Protein AF-0000000087343203 (afdb_homodimer)

Solvent-accessible surface area (backbone atoms only — not comparable to full-atom values): 24530 Å² total; per-residue (Å²): 129,91,78,59,60,33,73,73,35,64,49,81,47,74,46,76,43,72,59,51,68,38,87,37,69,46,52,27,38,35,41,34,30,18,38,18,68,59,52,38,52,52,49,52,52,46,50,59,56,38,69,77,37,95,67,33,60,33,4,31,42,72,42,43,33,68,87,44,83,76,56,34,45,9,32,46,22,34,14,47,85,49,43,25,40,38,37,31,51,48,20,32,85,51,73,41,84,47,52,60,60,59,40,50,37,84,76,42,36,37,26,25,65,66,36,72,66,45,52,54,22,28,44,74,61,75,37,64,65,40,70,91,38,50,44,39,45,55,65,56,40,30,69,68,86,57,87,64,95,68,69,50,70,41,58,52,22,23,65,52,74,35,63,53,42,49,56,59,67,61,70,51,53,69,83,61,53,48,59,43,49,35,25,29,64,67,55,67,70,56,53,52,50,45,43,48,51,3,32,40,34,29,53,34,47,51,44,48,49,50,43,54,44,6,36,53,45,23,51,50,54,52,51,51,53,52,54,50,54,50,51,48,49,57,64,71,93,129,91,77,59,59,34,74,72,35,65,50,81,47,76,48,75,44,72,60,50,70,40,88,39,68,46,52,29,38,34,42,34,30,18,39,18,68,59,50,39,53,50,50,52,52,46,50,59,56,38,70,76,37,95,66,31,61,33,6,32,42,72,43,43,33,65,87,44,85,77,56,34,45,9,31,45,21,35,13,45,86,49,42,25,41,36,38,30,51,48,19,33,85,51,74,41,83,48,52,60,60,61,38,50,38,83,77,40,36,38,26,24,66,68,37,72,64,44,53,54,23,30,43,76,61,76,37,64,65,41,71,90,37,50,45,41,45,54,67,57,40,29,69,70,87,57,86,65,94,67,70,51,71,41,57,53,24,22,64,53,74,37,64,54,42,49,55,59,64,62,71,52,52,68,84,60,52,48,59,44,48,34,23,28,61,67,55,68,68,57,51,52,52,46,42,48,51,3,32,40,32,30,53,33,46,51,43,46,49,49,44,54,46,6,37,52,44,20,51,51,54,54,52,53,52,52,53,52,53,48,53,50,48,58,64,72,92

Nearest PDB structures (foldseek):
  2hbm-assembly1_A  TM=7.485E-01  e=3.757E-06  Saccharomyces cerevisiae
  5c0y-assembly1_A  TM=7.307E-01  e=9.985E-06  Saccharomyces cerevisiae S288C
  5c0y-assembly2_B  TM=6.619E-01  e=1.061E-05  Saccharomyces cerevisiae S288C
  5c0x-assembly1_K  TM=6.857E-01  e=1.628E-05  Saccharomyces cerevisiae S288C
  7zx0-assembly5_EEE  TM=6.640E-01  e=1.955E-05  Homo sapiens

Organism: Triticum turgidum subsp. durum (NCBI:txid4567)

pLDDT: mean 88.25, std 10.88, range [34.12, 98.75]

Sequence (474 aa):
MADAPLYKQRRKYTRELHDVHLHGNHKLHVLCTSKGKDVDKMLSTFRRKLGGMPVKLVGVDVEYTHYEKPQRAAVLQQCVEKECLVYHISAAKDRPMELDKFLMNVEYTFVGFAIEGDKSKLKVSGLEINSNNYIDIQMEWRDPYNKKKFDSLADVAGRMIDIHYHDMKKKINRKEDHTLWGFCPLPKKLIKYAATDAFATYESWRIIYDVIMGLDRAKRDKEEKKKKNKVVIQYSNMADAPLYKQRRKYTRELHDVHLHGNHKLHVLCTSKGKDVDKMLSTFRRKLGGMPVKLVGVDVEYTHYEKPQRAAVLQQCVEKECLVYHISAAKDRPMELDKFLMNVEYTFVGFAIEGDKSKLKVSGLEINSNNYIDIQMEWRDPYNKKKFDSLADVAGRMIDIHYHDMKKKINRKEDHTLWGFCPLPKKLIKYAATDAFATYESWRIIYDVIMGLDRAKRDKEEKKKKNKVVIQYSN

Radius of gyration: 26.11 Å; Cα contacts (8 Å, |Δi|>4): 893; chains: 2; bounding box: 46×82×77 Å

InterPro domains:
  IPR002562 3'-5' exonuclease domain [PF01612] (46-203)
  IPR002562 3'-5' exonuclease domain [SM00474] (31-213)
  IPR012337 Ribonuclease H-like superfamily [SSF53098] (54-206)
  IPR036397 Ribonuclease H superfamily [G3DSA:3.30.420.10] (15-210)
  IPR051132 3'-5' Exonuclease domain-containing protein [PTHR13620] (7-205)

Secondary structure (DSSP, 8-state):
-TT--EET-----EEEEEEEEETTTEEEEEEEES-HHHHHHHHHHHHHHHHT-SS-EEEEEEEE-SSSSSP-EEEEEEEETTEEEEE-GGG-SS--SSHHHHHT-TTPEEEESSHHHHHHHHHHTT----GGGEEEHHHH---TT---SS--HHHHHHHHT-TTHHHHHTTS-HHHHGGGTTEESPPHHHHHHHHHHHHHHHHHHHHHHHHHHHHHHHHHHHHHHHHHHHHHHHHH-/-TT--EET-----EEEEEEEE-SSS-EEEEEEES-HHHHHHHHHHHHHHHHT-SS-EEEEEEEE-SSSSSP-EEEEEEEETTEEEEE-GGG-SS--SSHHHHHT-TT-EEEESSHHHHHHHHHHTT----GGGEEEHHHH---TT---SS--HHHHHHHHT-TTHHHHHTTS-HHHHGGGGGEESPPHHHHHHHHHHHHHHHHHHHHHHHHHHHHHHHHHHHHHHHHHHHHHHHHH-

Foldseek 3Di:
DVQDWDFLAADWDKDWDWQLDDPDNQIATEIETQEQVVVQVLLVVLCVLQVPDPAAEKFWDFAWADPDPPIATQWIWIDDRRYIYTHGPSRHPDHHPCQQVSQQPPRYAYEYAPCVVVQVRCVVSVHHHHPVRYHHCQVVDDDPPDDDPTDDLLRLLCVQPNVCSVVLLVQDDPVPQSNCSRIPPRDPSVSSNRHVRSVSRRRSVVRVVCVVVVVVVVVVVVVVVVVVVVVVVVVVD/DVQDWDFLAADWDKDWDWQLDDPDRQIATEIETQEQVVVQVLVVVLCVLQVPDPAAEKFWDFAWADPDPPIATQWIWIDDRRYIYTHGPSRHPDHHPCQQVSQQPPRYAYEYAPCVVVQVRCVVSVHHHHPVRYHHCQVVDDDPPDDDPTDDLLRLLCVQPNVCSVVLLVPDDPVPQSNRSRIPPRDPSVSSNRHVRSVSRRRSVVRVVCVVVVVVVVVVVVVVVVVVVVVCVVVVD

Structure (mmCIF, N/CA/C/O backbone):
data_AF-0000000087343203-model_v1
#
loop_
_entity.id
_entity.type
_entity.pdbx_description
1 polymer '3-5 exonuclease domain-containing protein'
#
loop_
_atom_site.group_PDB
_atom_site.id
_atom_site.type_symbol
_atom_site.label_atom_id
_atom_site.label_alt_id
_atom_site.label_comp_id
_atom_site.label_asym_id
_atom_site.label_entity_id
_atom_site.label_seq_id
_atom_site.pdbx_PDB_ins_code
_atom_site.Cartn_x
_atom_site.Cartn_y
_atom_site.Cartn_z
_atom_site.occupancy
_atom_site.B_iso_or_equiv
_atom_site.auth_seq_id
_atom_site.auth_comp_id
_atom_site.auth_asym_id
_atom_site.auth_atom_id
_atom_site.pdbx_PDB_model_num
ATOM 1 N N . MET A 1 1 ? -1.852 42 -12.789 1 34.12 1 MET A N 1
ATOM 2 C CA . MET A 1 1 ? -1.15 42.688 -11.711 1 34.12 1 MET A CA 1
ATOM 3 C C . MET A 1 1 ? -1.66 42.219 -10.344 1 34.12 1 MET A C 1
ATOM 5 O O . MET A 1 1 ? -0.946 42.312 -9.344 1 34.12 1 MET A O 1
ATOM 9 N N . ALA A 1 2 ? -2.969 41.969 -10.094 1 45.12 2 ALA A N 1
ATOM 10 C CA . ALA A 1 2 ? -3.82 41.719 -8.93 1 45.12 2 ALA A CA 1
ATOM 11 C C . ALA A 1 2 ? -3.391 40.469 -8.188 1 45.12 2 ALA A C 1
ATOM 13 O O . ALA A 1 2 ? -3.535 40.375 -6.969 1 45.12 2 ALA A O 1
ATOM 14 N N . ASP A 1 3 ? -2.832 39.438 -8.961 1 50.5 3 ASP A N 1
ATOM 15 C CA . ASP A 1 3 ? -2.619 38.094 -8.445 1 50.5 3 ASP A CA 1
ATOM 16 C C . ASP A 1 3 ? -1.17 37.906 -8.008 1 50.5 3 ASP A C 1
ATOM 18 O O . ASP A 1 3 ? -0.71 36.75 -7.855 1 50.5 3 ASP A O 1
ATOM 22 N N . ALA A 1 4 ? -0.386 38.906 -7.957 1 57 4 ALA A N 1
ATOM 23 C CA . ALA A 1 4 ? 1.021 38.719 -7.613 1 57 4 ALA A CA 1
ATOM 24 C C . ALA A 1 4 ? 1.18 38.312 -6.148 1 57 4 ALA A C 1
ATOM 26 O O . ALA A 1 4 ? 0.595 38.938 -5.262 1 57 4 ALA A O 1
ATOM 27 N N . PRO A 1 5 ? 1.827 37.219 -5.824 1 64.75 5 PRO A N 1
ATOM 28 C CA . PRO A 1 5 ? 2.039 36.844 -4.422 1 64.75 5 PRO A CA 1
ATOM 29 C C . PRO A 1 5 ? 2.816 37.875 -3.639 1 64.75 5 PRO A C 1
ATOM 31 O O . PRO A 1 5 ? 3.768 38.469 -4.164 1 64.75 5 PRO A O 1
ATOM 34 N N . LEU A 1 6 ? 2.232 38.438 -2.596 1 73.31 6 LEU A N 1
ATOM 35 C CA . LEU A 1 6 ? 2.867 39.375 -1.674 1 73.31 6 LEU A CA 1
ATOM 36 C C . LEU A 1 6 ? 3.172 38.688 -0.34 1 73.31 6 LEU A C 1
ATOM 38 O O . LEU A 1 6 ? 2.348 37.938 0.181 1 73.31 6 LEU A O 1
ATOM 42 N N . TYR A 1 7 ? 4.344 38.969 0.043 1 76.31 7 TYR A N 1
ATOM 43 C CA . TYR A 1 7 ? 4.758 38.375 1.315 1 76.31 7 TYR A CA 1
ATOM 44 C C . TYR A 1 7 ? 4.035 39.031 2.48 1 76.31 7 TYR A C 1
ATOM 46 O O . TYR A 1 7 ? 3.887 40.25 2.506 1 76.31 7 TYR A O 1
ATOM 54 N N . LYS A 1 8 ? 3.564 38.281 3.326 1 70.88 8 LYS A N 1
ATOM 55 C CA . LYS A 1 8 ? 2.957 38.688 4.59 1 70.88 8 LYS A CA 1
ATOM 56 C C . LYS A 1 8 ? 1.693 39.5 4.352 1 70.88 8 LYS A C 1
ATOM 58 O O . LYS A 1 8 ? 1.386 40.406 5.121 1 70.88 8 LYS A O 1
ATOM 63 N N . GLN A 1 9 ? 1.222 39.375 3.207 1 80.25 9 GLN A N 1
ATOM 64 C CA . GLN A 1 9 ? -0.072 40 2.965 1 80.25 9 GLN A CA 1
ATOM 65 C C . GLN A 1 9 ? -1.218 39.062 3.287 1 80.25 9 GLN A C 1
ATOM 67 O O . GLN A 1 9 ? -1.198 37.875 2.877 1 80.25 9 GLN A O 1
ATOM 72 N N . ARG A 1 10 ? -2.059 39.562 4.109 1 84.88 10 ARG A N 1
ATOM 73 C CA . ARG A 1 10 ? -3.24 38.75 4.43 1 84.88 10 ARG A CA 1
ATOM 74 C C . ARG A 1 10 ? -4.379 39.062 3.457 1 84.88 10 ARG A C 1
ATOM 76 O O . ARG A 1 10 ? -4.852 40.188 3.371 1 84.88 10 ARG A O 1
ATOM 83 N N . ARG A 1 11 ? -4.707 38.062 2.721 1 89.62 11 ARG A N 1
ATOM 84 C CA . ARG A 1 11 ? -5.773 38.156 1.732 1 89.62 11 ARG A CA 1
ATOM 85 C C . ARG A 1 11 ? -6.668 36.906 1.773 1 89.62 11 ARG A C 1
ATOM 87 O O . ARG A 1 11 ? -6.176 35.781 1.897 1 89.62 11 ARG A O 1
ATOM 94 N N . LYS A 1 12 ? -7.93 37.25 1.748 1 92.06 12 LYS A N 1
ATOM 95 C CA . LYS A 1 12 ? -8.875 36.156 1.677 1 92.06 12 LYS A CA 1
ATOM 96 C C . LYS A 1 12 ? -8.898 35.531 0.278 1 92.06 12 LYS A C 1
ATOM 98 O O . LYS A 1 12 ? -9.109 36.25 -0.709 1 92.06 12 LYS A O 1
ATOM 103 N N . TYR A 1 13 ? -8.617 34.281 0.206 1 94.44 13 TYR A N 1
ATOM 104 C CA . TYR A 1 13 ? -8.727 33.594 -1.074 1 94.44 13 TYR A CA 1
ATOM 105 C C . TYR A 1 13 ? -9.008 32.094 -0.872 1 94.44 13 TYR A C 1
ATOM 107 O O . TYR A 1 13 ? -8.82 31.562 0.226 1 94.44 13 TYR A O 1
ATOM 115 N N . THR A 1 14 ? -9.578 31.438 -1.874 1 96.38 14 THR A N 1
ATOM 116 C CA . THR A 1 14 ? -9.797 30 -1.93 1 96.38 14 THR A CA 1
ATOM 117 C C . THR A 1 14 ? -9.445 29.453 -3.311 1 96.38 14 THR A C 1
ATOM 119 O O . THR A 1 14 ? -9.781 30.062 -4.328 1 96.38 14 THR A O 1
ATOM 122 N N . ARG A 1 15 ? -8.734 28.438 -3.309 1 95.62 15 ARG A N 1
ATOM 123 C CA . ARG A 1 15 ? -8.406 27.688 -4.523 1 95.62 15 ARG A CA 1
ATOM 124 C C . ARG A 1 15 ? -8.75 26.219 -4.375 1 95.62 15 ARG A C 1
ATOM 126 O O . ARG A 1 15 ? -8.383 25.578 -3.381 1 95.62 15 ARG A O 1
ATOM 133 N N . GLU A 1 16 ? -9.445 25.688 -5.32 1 94.81 16 GLU A N 1
ATOM 134 C CA . GLU A 1 16 ? -9.812 24.281 -5.332 1 94.81 16 GLU A CA 1
ATOM 135 C C . GLU A 1 16 ? -9.148 23.547 -6.492 1 94.81 16 GLU A C 1
ATOM 137 O O . GLU A 1 16 ? -9.188 24.016 -7.633 1 94.81 16 GLU A O 1
ATOM 142 N N . LEU A 1 17 ? -8.469 22.562 -6.129 1 89.25 17 LEU A N 1
ATOM 143 C CA . LEU A 1 17 ? -7.84 21.703 -7.133 1 89.25 17 LEU A CA 1
ATOM 144 C C . LEU A 1 17 ? -8.469 20.312 -7.137 1 89.25 17 LEU A C 1
ATOM 146 O O . LEU A 1 17 ? -8.625 19.703 -6.082 1 89.25 17 LEU A O 1
ATOM 150 N N . HIS A 1 18 ? -8.844 19.953 -8.328 1 85.69 18 HIS A N 1
ATOM 151 C CA . HIS A 1 18 ? -9.383 18.609 -8.492 1 85.69 18 HIS A CA 1
ATOM 152 C C . HIS A 1 18 ? -8.398 17.703 -9.242 1 85.69 18 HIS A C 1
ATOM 154 O O . HIS A 1 18 ? -7.633 18.188 -10.086 1 85.69 18 HIS A O 1
ATOM 160 N N . ASP A 1 19 ? -8.312 16.516 -8.867 1 76.06 19 ASP A N 1
ATOM 161 C CA . ASP A 1 19 ? -7.57 15.477 -9.57 1 76.06 19 ASP A CA 1
ATOM 162 C C . ASP A 1 19 ? -6.066 15.719 -9.492 1 76.06 19 ASP A C 1
ATOM 164 O O . ASP A 1 19 ? -5.379 15.703 -10.516 1 76.06 19 ASP A O 1
ATOM 168 N N . VAL A 1 20 ? -5.684 16.219 -8.289 1 74.75 20 VAL A N 1
ATOM 169 C CA . VAL A 1 20 ? -4.242 16.219 -8.07 1 74.75 20 VAL A CA 1
ATOM 170 C C . VAL A 1 20 ? -3.707 14.789 -8.141 1 74.75 20 VAL A C 1
ATOM 172 O O . VAL A 1 20 ? -3.932 13.992 -7.227 1 74.75 20 VAL A O 1
ATOM 175 N N . HIS A 1 21 ? -3.166 14.523 -9.281 1 68.12 21 HIS A N 1
ATOM 176 C CA . HIS A 1 21 ? -2.719 13.172 -9.586 1 68.12 21 HIS A CA 1
ATOM 177 C C . HIS A 1 21 ? -1.437 12.828 -8.836 1 68.12 21 HIS A C 1
ATOM 179 O O . HIS A 1 21 ? -0.436 13.539 -8.953 1 68.12 21 HIS A O 1
ATOM 185 N N . LEU A 1 22 ? -1.63 12.016 -7.945 1 66.56 22 LEU A N 1
ATOM 186 C CA . LEU A 1 22 ? -0.451 11.398 -7.348 1 66.56 22 LEU A CA 1
ATOM 187 C C . LEU A 1 22 ? -0.023 10.164 -8.141 1 66.56 22 LEU A C 1
ATOM 189 O O . LEU A 1 22 ? -0.805 9.625 -8.93 1 66.56 22 LEU A O 1
ATOM 193 N N . HIS A 1 23 ? 1.294 9.961 -8.156 1 57.38 23 HIS A N 1
ATOM 194 C CA . HIS A 1 23 ? 1.691 8.734 -8.844 1 57.38 23 HIS A CA 1
ATOM 195 C C . HIS A 1 23 ? 0.804 7.566 -8.445 1 57.38 23 HIS A C 1
ATOM 197 O O . HIS A 1 23 ? 0.501 7.391 -7.262 1 57.38 23 HIS A O 1
ATOM 203 N N . GLY A 1 24 ? 0.09 7.07 -9.492 1 55 24 GLY A N 1
ATOM 204 C CA . GLY A 1 24 ? -0.931 6.039 -9.414 1 55 24 GLY A CA 1
ATOM 205 C C . GLY A 1 24 ? -2.332 6.566 -9.656 1 55 24 GLY A C 1
ATOM 206 O O . GLY A 1 24 ? -2.516 7.562 -10.352 1 55 24 GLY A O 1
ATOM 207 N N . ASN A 1 25 ? -3.271 6.004 -9.312 1 59.22 25 ASN A N 1
ATOM 208 C CA . ASN A 1 25 ? -4.656 6.367 -9.594 1 59.22 25 ASN A CA 1
ATOM 209 C C . ASN A 1 25 ? -5.27 7.156 -8.438 1 59.22 25 ASN A C 1
ATOM 211 O O . ASN A 1 25 ? -6.492 7.191 -8.281 1 59.22 25 ASN A O 1
ATOM 215 N N . HIS A 1 26 ? -4.285 7.758 -7.648 1 71.06 26 HIS A N 1
ATOM 216 C CA . HIS A 1 26 ? -4.875 8.562 -6.586 1 71.06 26 HIS A CA 1
ATOM 217 C C . HIS A 1 26 ? -5.137 9.992 -7.059 1 71.06 26 HIS A C 1
ATOM 219 O O . HIS A 1 26 ? -4.219 10.672 -7.52 1 71.06 26 HIS A O 1
ATOM 225 N N . LYS A 1 27 ? -6.355 10.312 -7.105 1 83.75 27 LYS A N 1
ATOM 226 C CA . LYS A 1 27 ? -6.77 11.68 -7.383 1 83.75 27 LYS A CA 1
ATOM 227 C C . LYS A 1 27 ? -7.285 12.367 -6.121 1 83.75 27 LYS A C 1
ATOM 229 O O . LYS A 1 27 ? -8.25 11.906 -5.504 1 83.75 27 LYS A O 1
ATOM 234 N N . LEU A 1 28 ? -6.617 13.477 -5.773 1 92 28 LEU A N 1
ATOM 235 C CA . LEU A 1 28 ? -6.988 14.18 -4.551 1 92 28 LEU A CA 1
ATOM 236 C C . LEU A 1 28 ? -7.883 15.375 -4.855 1 92 28 LEU A C 1
ATOM 238 O O . LEU A 1 28 ? -7.703 16.047 -5.875 1 92 28 LEU A O 1
ATOM 242 N N . HIS A 1 29 ? -8.797 15.562 -4.078 1 95.88 29 HIS A N 1
ATOM 243 C CA . HIS A 1 29 ? -9.508 16.828 -3.992 1 95.88 29 HIS A CA 1
ATOM 244 C C . HIS A 1 29 ? -8.859 17.75 -2.957 1 95.88 29 HIS A C 1
ATOM 246 O O . HIS A 1 29 ? -8.797 17.406 -1.774 1 95.88 29 HIS A O 1
ATOM 252 N N . VAL A 1 30 ? -8.406 18.938 -3.406 1 97.56 30 VAL A N 1
ATOM 253 C CA . VAL A 1 30 ? -7.652 19.812 -2.52 1 97.56 30 VAL A CA 1
ATOM 254 C C . VAL A 1 30 ? -8.344 21.172 -2.428 1 97.56 30 VAL A C 1
ATOM 256 O O . VAL A 1 30 ? -8.625 21.797 -3.449 1 97.56 30 VAL A O 1
ATOM 259 N N . LEU A 1 31 ? -8.641 21.578 -1.31 1 98.44 31 LEU A N 1
ATOM 260 C CA . LEU A 1 31 ? -9.094 22.938 -1.052 1 98.44 31 LEU A CA 1
ATOM 261 C C . LEU A 1 31 ? -8.023 23.734 -0.322 1 98.44 31 LEU A C 1
ATOM 263 O O . LEU A 1 31 ? -7.66 23.406 0.81 1 98.44 31 LEU A O 1
ATOM 267 N N . CYS A 1 32 ? -7.504 24.703 -0.929 1 98.25 32 CYS A N 1
ATOM 268 C CA . CYS A 1 32 ? -6.602 25.656 -0.292 1 98.25 32 CYS A CA 1
ATOM 269 C C . CYS A 1 32 ? -7.32 26.969 0.016 1 98.25 32 CYS A C 1
ATOM 271 O O . CYS A 1 32 ? -7.93 27.578 -0.87 1 98.25 32 CYS A O 1
ATOM 273 N N . THR A 1 33 ? -7.191 27.422 1.245 1 98.19 33 THR A N 1
ATOM 274 C CA . THR A 1 33 ? -7.977 28.609 1.569 1 98.19 33 THR A CA 1
ATOM 275 C C . THR A 1 33 ? -7.375 29.344 2.762 1 98.19 33 THR A C 1
ATOM 277 O O . THR A 1 33 ? -6.688 28.75 3.59 1 98.19 33 THR A O 1
ATOM 280 N N . SER A 1 34 ? -7.578 30.625 2.809 1 97.06 34 SER A N 1
ATOM 281 C CA . SER A 1 34 ? -7.281 31.438 3.984 1 97.06 34 SER A CA 1
ATOM 282 C C . SER A 1 34 ? -8.555 31.875 4.695 1 97.06 34 SER A C 1
ATOM 284 O O . SER A 1 34 ? -8.508 32.594 5.695 1 97.06 34 SER A O 1
ATOM 286 N N . LYS A 1 35 ? -9.734 31.406 4.234 1 97.38 35 LYS A N 1
ATOM 287 C CA . LYS A 1 35 ? -11.023 31.797 4.785 1 97.38 35 LYS A CA 1
ATOM 288 C C . LYS A 1 35 ? -11.492 30.812 5.852 1 97.38 35 LYS A C 1
ATOM 290 O O . LYS A 1 35 ? -11.656 29.625 5.578 1 97.38 35 LYS A O 1
ATOM 295 N N . GLY A 1 36 ? -11.773 31.375 7 1 97.19 36 GLY A N 1
ATOM 296 C CA . GLY A 1 36 ? -12.234 30.547 8.102 1 97.19 36 GLY A CA 1
ATOM 297 C C . GLY A 1 36 ? -13.492 29.75 7.77 1 97.19 36 GLY A C 1
ATOM 298 O O . GLY A 1 36 ? -13.602 28.578 8.109 1 97.19 36 GLY A O 1
ATOM 299 N N . LYS A 1 37 ? -14.383 30.375 7.086 1 97.44 37 LYS A N 1
ATOM 300 C CA . LYS A 1 37 ? -15.656 29.734 6.758 1 97.44 37 LYS A CA 1
ATOM 301 C C . LYS A 1 37 ? -15.453 28.531 5.844 1 97.44 37 LYS A C 1
ATOM 303 O O . LYS A 1 37 ? -16.141 27.516 5.977 1 97.44 37 LYS A O 1
ATOM 308 N N . ASP A 1 38 ? -14.562 28.625 4.93 1 98.19 38 ASP A N 1
ATOM 309 C CA . ASP A 1 38 ? -14.266 27.531 4.016 1 98.19 38 ASP A CA 1
ATOM 310 C C . ASP A 1 38 ? -13.586 26.375 4.746 1 98.19 38 ASP A C 1
ATOM 312 O O . ASP A 1 38 ? -13.844 25.203 4.438 1 98.19 38 ASP A O 1
ATOM 316 N N . VAL A 1 39 ? -12.727 26.656 5.664 1 98.5 39 VAL A N 1
ATOM 317 C CA . VAL A 1 39 ? -12.117 25.641 6.516 1 98.5 39 VAL A CA 1
ATOM 318 C C . VAL A 1 39 ? -13.211 24.875 7.266 1 98.5 39 VAL A C 1
ATOM 320 O O . VAL A 1 39 ? -13.219 23.641 7.27 1 98.5 39 VAL A O 1
ATOM 323 N N . ASP A 1 40 ? -14.148 25.641 7.805 1 98.44 40 ASP A N 1
ATOM 324 C CA . ASP A 1 40 ? -15.227 25.031 8.578 1 98.44 40 ASP A CA 1
ATOM 325 C C . ASP A 1 40 ? -16.062 24.094 7.703 1 98.44 40 ASP A C 1
ATOM 327 O O . ASP A 1 40 ? -16.469 23.016 8.148 1 98.44 40 ASP A O 1
ATOM 331 N N . LYS A 1 41 ? -16.281 24.469 6.5 1 98.06 41 LYS A N 1
ATOM 332 C CA . LYS A 1 41 ? -17.031 23.625 5.566 1 98.06 41 LYS A CA 1
ATOM 333 C C . LYS A 1 41 ? -16.281 22.328 5.285 1 98.06 41 LYS A C 1
ATOM 335 O O . LYS A 1 41 ? -16.875 21.25 5.277 1 98.06 41 LYS A O 1
ATOM 340 N N . MET A 1 42 ? -15.016 22.406 5.051 1 98.19 42 MET A N 1
ATOM 341 C CA . MET A 1 42 ? -14.211 21.219 4.785 1 98.19 42 MET A CA 1
ATOM 342 C C . MET A 1 42 ? -14.156 20.312 6.016 1 98.19 42 MET A C 1
ATOM 344 O O . MET A 1 42 ? -14.195 19.094 5.891 1 98.19 42 MET A O 1
ATOM 348 N N . LEU A 1 43 ? -14.086 20.891 7.152 1 98.44 43 LEU A N 1
ATOM 349 C CA . LEU A 1 43 ? -14.062 20.109 8.383 1 98.44 43 LEU A CA 1
ATOM 350 C C . LEU A 1 43 ? -15.375 19.344 8.562 1 98.44 43 LEU A C 1
ATOM 352 O O . LEU A 1 43 ? -15.383 18.234 9.086 1 98.44 43 LEU A O 1
ATOM 356 N N . SER A 1 44 ? -16.453 19.969 8.164 1 98.06 44 SER A N 1
ATOM 357 C CA . SER A 1 44 ? -17.734 19.266 8.172 1 98.06 44 SER A CA 1
ATOM 358 C C . SER A 1 44 ? -17.703 18.047 7.254 1 98.06 44 SER A C 1
ATOM 360 O O . SER A 1 44 ? -18.234 16.984 7.598 1 98.06 44 SER A O 1
ATOM 362 N N . THR A 1 45 ? -17.109 18.203 6.141 1 97.62 45 THR A N 1
ATOM 363 C CA . THR A 1 45 ? -16.922 17.094 5.215 1 97.62 45 THR A CA 1
ATOM 364 C C . THR A 1 45 ? -16.078 16 5.852 1 97.62 45 THR A C 1
ATOM 366 O O . THR A 1 45 ? -16.391 14.812 5.746 1 97.62 45 THR A O 1
ATOM 369 N N . PHE A 1 46 ? -15 16.391 6.5 1 98.5 46 PHE A N 1
ATOM 370 C CA . PHE A 1 46 ? -14.148 15.438 7.203 1 98.5 46 PHE A CA 1
ATOM 371 C C . PHE A 1 46 ? -14.961 14.648 8.227 1 98.5 46 PHE A C 1
ATOM 373 O O . PHE A 1 46 ? -14.859 13.422 8.289 1 98.5 46 PHE A O 1
ATOM 380 N N . ARG A 1 47 ? -15.773 15.367 9.008 1 97.81 47 ARG A N 1
ATOM 381 C CA . ARG A 1 47 ? -16.547 14.734 10.07 1 97.81 47 ARG A CA 1
ATOM 382 C C . ARG A 1 47 ? -17.5 13.68 9.5 1 97.81 47 ARG A C 1
ATOM 384 O O . ARG A 1 47 ? -17.656 12.609 10.086 1 97.81 47 ARG A O 1
ATOM 391 N N . ARG A 1 48 ? -18.094 13.992 8.438 1 97.5 48 ARG A N 1
ATOM 392 C CA . ARG A 1 48 ? -19 13.047 7.789 1 97.5 48 ARG A CA 1
ATOM 393 C C . ARG A 1 48 ? -18.266 11.797 7.344 1 97.5 48 ARG A C 1
ATOM 395 O O . ARG A 1 48 ? -18.734 10.68 7.562 1 97.5 48 ARG A O 1
ATOM 402 N N . LYS A 1 49 ? -17.156 11.984 6.758 1 96.69 49 LYS A N 1
ATOM 403 C CA . LYS A 1 49 ? -16.359 10.852 6.285 1 96.69 49 LYS A CA 1
ATOM 404 C C . LYS A 1 49 ? -15.836 10.023 7.453 1 96.69 49 LYS A C 1
ATOM 406 O O . LYS A 1 49 ? -15.906 8.789 7.43 1 96.69 49 LYS A O 1
ATOM 411 N N . LEU A 1 50 ? -15.32 10.703 8.422 1 97.44 50 LEU A N 1
ATOM 412 C CA . LEU A 1 50 ? -14.75 10.047 9.594 1 97.44 50 LEU A CA 1
ATOM 413 C C . LEU A 1 50 ? -15.812 9.266 10.352 1 97.44 50 LEU A C 1
ATOM 415 O O . LEU A 1 50 ? -15.523 8.219 10.93 1 97.44 50 LEU A O 1
ATOM 419 N N . GLY A 1 51 ? -17 9.75 10.383 1 94.94 51 GLY A N 1
ATOM 420 C CA . GLY A 1 51 ? -18.094 9.102 11.086 1 94.94 51 GLY A CA 1
ATOM 421 C C . GLY A 1 51 ? -18.328 7.668 10.641 1 94.94 51 GLY A C 1
ATOM 422 O O . GLY A 1 51 ? -18.672 6.809 11.461 1 94.94 51 GLY A O 1
ATOM 423 N N . GLY A 1 52 ? -18.078 7.332 9.398 1 91.5 52 GLY A N 1
ATOM 424 C CA . GLY A 1 52 ? -18.328 6.004 8.875 1 91.5 52 GLY A CA 1
ATOM 425 C C . GLY A 1 52 ? -17.094 5.113 8.883 1 91.5 52 GLY A C 1
ATOM 426 O O . GLY A 1 52 ? -17.156 3.967 8.438 1 91.5 52 GLY A O 1
ATOM 427 N N . MET A 1 53 ? -16.062 5.594 9.406 1 91.75 53 MET A N 1
ATOM 428 C CA . MET A 1 53 ? -14.82 4.844 9.344 1 91.75 53 MET A CA 1
ATOM 429 C C . MET A 1 53 ? -14.555 4.109 10.648 1 91.75 53 MET A C 1
ATOM 431 O O . MET A 1 53 ? -14.82 4.637 11.734 1 91.75 53 MET A O 1
ATOM 435 N N . PRO A 1 54 ? -14.125 2.881 10.523 1 88.25 54 PRO A N 1
ATOM 436 C CA . PRO A 1 54 ? -13.805 2.15 11.75 1 88.25 54 PRO A CA 1
ATOM 437 C C . PRO A 1 54 ? -12.695 2.814 12.562 1 88.25 54 PRO A C 1
ATOM 439 O O . PRO A 1 54 ? -12.734 2.799 13.797 1 88.25 54 PRO A O 1
ATOM 442 N N . VAL A 1 55 ? -11.781 3.336 11.859 1 90.56 55 VAL A N 1
ATOM 443 C CA . VAL A 1 55 ? -10.711 4.121 12.461 1 90.56 55 VAL A CA 1
ATOM 444 C C . VAL A 1 55 ? -10.742 5.547 11.914 1 90.56 55 VAL A C 1
ATOM 446 O O . VAL A 1 55 ? -10.688 5.75 10.695 1 90.56 55 VAL A O 1
ATOM 449 N N . LYS A 1 56 ? -10.836 6.457 12.797 1 96.88 56 LYS A N 1
ATOM 450 C CA . LYS A 1 56 ? -10.969 7.855 12.398 1 96.88 56 LYS A CA 1
ATOM 451 C C . LYS A 1 56 ? -9.602 8.539 12.328 1 96.88 56 LYS A C 1
ATOM 453 O O . LYS A 1 56 ? -9.18 9.188 13.281 1 96.88 56 LYS A O 1
ATOM 458 N N . LEU A 1 57 ? -8.992 8.398 11.211 1 97.06 57 LEU A N 1
ATOM 459 C CA . LEU A 1 57 ? -7.621 8.852 10.984 1 97.06 57 LEU A CA 1
ATOM 460 C C . LEU A 1 57 ? -7.605 10.156 10.203 1 97.06 57 LEU A C 1
ATOM 462 O O . LEU A 1 57 ? -8.359 10.32 9.242 1 97.06 57 LEU A O 1
ATOM 466 N N . VAL A 1 58 ? -6.727 11.07 10.594 1 97.75 58 VAL A N 1
ATOM 467 C CA . VAL A 1 58 ? -6.508 12.328 9.883 1 97.75 58 VAL A CA 1
ATOM 468 C C . VAL A 1 58 ? -5.012 12.539 9.656 1 97.75 58 VAL A C 1
ATOM 470 O O . VAL A 1 58 ? -4.234 12.594 10.609 1 97.75 58 VAL A O 1
ATOM 473 N N . GLY A 1 59 ? -4.598 12.602 8.414 1 97.44 59 GLY A N 1
ATOM 474 C CA . GLY A 1 59 ? -3.227 12.992 8.117 1 97.44 59 GLY A CA 1
ATOM 475 C C . GLY A 1 59 ? -2.977 14.477 8.289 1 97.44 59 GLY A C 1
ATOM 476 O O . GLY A 1 59 ? -3.82 15.297 7.93 1 97.44 59 GLY A O 1
ATOM 477 N N . VAL A 1 60 ? -1.815 14.82 8.852 1 96.44 60 VAL A N 1
ATOM 478 C CA . VAL A 1 60 ? -1.525 16.219 9.133 1 96.44 60 VAL A CA 1
ATOM 479 C C . VAL A 1 60 ? -0.084 16.547 8.75 1 96.44 60 VAL A C 1
ATOM 481 O O . VAL A 1 60 ? 0.8 15.688 8.859 1 96.44 60 VAL A O 1
ATOM 484 N N . ASP A 1 61 ? 0.106 17.688 8.305 1 95.19 61 ASP A N 1
ATOM 485 C CA . ASP A 1 61 ? 1.428 18.266 8.094 1 95.19 61 ASP A CA 1
ATOM 486 C C . ASP A 1 61 ? 1.398 19.781 8.281 1 95.19 61 ASP A C 1
ATOM 488 O O . ASP A 1 61 ? 0.325 20.391 8.336 1 95.19 61 ASP A O 1
ATOM 492 N N . VAL A 1 62 ? 2.58 20.344 8.477 1 94.38 62 VAL A N 1
ATOM 493 C CA . VAL A 1 62 ? 2.68 21.781 8.719 1 94.38 62 VAL A CA 1
ATOM 494 C C . VAL A 1 62 ? 3.873 22.359 7.953 1 94.38 62 VAL A C 1
ATOM 496 O O . VAL A 1 62 ? 4.941 21.734 7.91 1 94.38 62 VAL A O 1
ATOM 499 N N . GLU A 1 63 ? 3.654 23.484 7.316 1 92.5 63 GLU A N 1
ATOM 500 C CA . GLU A 1 63 ? 4.73 24.281 6.723 1 92.5 63 GLU A CA 1
ATOM 501 C C . GLU A 1 63 ? 4.891 25.609 7.438 1 92.5 63 GLU A C 1
ATOM 503 O O . GLU A 1 63 ? 3.928 26.141 7.992 1 92.5 63 GLU A O 1
ATOM 508 N N . TYR A 1 64 ? 6.102 26.141 7.355 1 89 64 TYR A N 1
ATOM 509 C CA . TYR A 1 64 ? 6.434 27.297 8.18 1 89 64 TYR A CA 1
ATOM 510 C C . TYR A 1 64 ? 6.961 28.453 7.332 1 89 64 TYR A C 1
ATOM 512 O O . TYR A 1 64 ? 7.441 28.234 6.219 1 89 64 TYR A O 1
ATOM 520 N N . THR A 1 65 ? 6.906 29.609 8.031 1 81.62 65 THR A N 1
ATOM 521 C CA . THR A 1 65 ? 7.516 30.781 7.391 1 81.62 65 THR A CA 1
ATOM 522 C C . THR A 1 65 ? 9.031 30.781 7.594 1 81.62 65 THR A C 1
ATOM 524 O O . THR A 1 65 ? 9.523 30.312 8.625 1 81.62 65 THR A O 1
ATOM 527 N N . HIS A 1 66 ? 9.805 31.047 6.66 1 74.44 66 HIS A N 1
ATOM 528 C CA . HIS A 1 66 ? 11.258 30.953 6.719 1 74.44 66 HIS A CA 1
ATOM 529 C C . HIS A 1 66 ? 11.859 32.219 7.301 1 74.44 66 HIS A C 1
ATOM 531 O O . HIS A 1 66 ? 12.891 32.188 7.98 1 74.44 66 HIS A O 1
ATOM 537 N N . TYR A 1 67 ? 11.336 33.375 7.176 1 68.44 67 TYR A N 1
ATOM 538 C CA . TYR A 1 67 ? 12.047 34.625 7.395 1 68.44 67 TYR A CA 1
ATOM 539 C C . TYR A 1 67 ? 11.75 35.188 8.781 1 68.44 67 TYR A C 1
ATOM 541 O O . TYR A 1 67 ? 12.391 36.125 9.219 1 68.44 67 TYR A O 1
ATOM 549 N N . GLU A 1 68 ? 10.891 34.594 9.453 1 69 68 GLU A N 1
ATOM 550 C CA . GLU A 1 68 ? 10.508 35.219 10.719 1 69 68 GLU A CA 1
ATOM 551 C C . GLU A 1 68 ? 10.797 34.281 11.898 1 69 68 GLU A C 1
ATOM 553 O O . GLU A 1 68 ? 10.57 33.094 11.82 1 69 68 GLU A O 1
ATOM 558 N N . LYS A 1 69 ? 11.57 34.781 12.758 1 73.12 69 LYS A N 1
ATOM 559 C CA . LYS A 1 69 ? 11.727 34.062 14.016 1 73.12 69 LYS A CA 1
ATOM 560 C C . LYS A 1 69 ? 10.828 34.656 15.102 1 73.12 69 LYS A C 1
ATOM 562 O O . LYS A 1 69 ? 10.672 35.875 15.188 1 73.12 69 LYS A O 1
ATOM 567 N N . PRO A 1 70 ? 10.211 33.938 15.883 1 77.56 70 PRO A N 1
ATOM 568 C CA . PRO A 1 70 ? 10.195 32.469 15.758 1 77.56 70 PRO A CA 1
ATOM 569 C C . PRO A 1 70 ? 9.406 32 14.539 1 77.56 70 PRO A C 1
ATOM 571 O O . PRO A 1 70 ? 8.484 32.688 14.094 1 77.56 70 PRO A O 1
ATOM 574 N N . GLN A 1 71 ? 9.773 30.859 14.023 1 79.88 71 GLN A N 1
ATOM 575 C CA . GLN A 1 71 ? 9.039 30.297 12.883 1 79.88 71 GLN A CA 1
ATOM 576 C C . GLN A 1 71 ? 7.602 29.969 13.266 1 79.88 71 GLN A C 1
ATOM 578 O O . GLN A 1 71 ? 7.359 29.344 14.305 1 79.88 71 GLN A O 1
ATOM 583 N N . ARG A 1 72 ? 6.734 30.453 12.516 1 85.94 72 ARG A N 1
ATOM 584 C CA . ARG A 1 72 ? 5.309 30.219 12.734 1 85.94 72 ARG A CA 1
ATOM 585 C C . ARG A 1 72 ? 4.727 29.312 11.641 1 85.94 72 ARG A C 1
ATOM 587 O O . ARG A 1 72 ? 5.27 29.25 10.539 1 85.94 72 ARG A O 1
ATOM 594 N N . ALA A 1 73 ? 3.662 28.656 12.023 1 91.62 73 ALA A N 1
ATOM 595 C CA . ALA A 1 73 ? 2.961 27.859 11.023 1 91.62 73 ALA A CA 1
ATOM 596 C C . ALA A 1 73 ? 2.375 28.734 9.922 1 91.62 73 ALA A C 1
ATOM 598 O O . ALA A 1 73 ? 1.67 29.703 10.203 1 91.62 73 ALA A O 1
ATOM 599 N N . ALA A 1 74 ? 2.756 28.469 8.75 1 93 74 ALA A N 1
ATOM 600 C CA . ALA A 1 74 ? 2.221 29.203 7.605 1 93 74 ALA A CA 1
ATOM 601 C C . ALA A 1 74 ? 1.035 28.469 6.988 1 93 74 ALA A C 1
ATOM 603 O O . ALA A 1 74 ? 0.079 29.094 6.523 1 93 74 ALA A O 1
ATOM 604 N N . VAL A 1 75 ? 1.146 27.125 6.969 1 95.5 75 VAL A N 1
ATOM 605 C CA . VAL A 1 75 ? 0.131 26.281 6.34 1 95.5 75 VAL A CA 1
ATOM 606 C C . VAL A 1 75 ? -0.12 25.047 7.199 1 95.5 75 VAL A C 1
ATOM 608 O O . VAL A 1 75 ? 0.824 24.422 7.688 1 95.5 75 VAL A O 1
ATOM 611 N N . LEU A 1 76 ? -1.356 24.75 7.457 1 96.5 76 LEU A N 1
ATOM 612 C CA . LEU A 1 76 ? -1.779 23.484 8.062 1 96.5 76 LEU A CA 1
ATOM 613 C C . LEU A 1 76 ? -2.479 22.594 7.031 1 96.5 76 LEU A C 1
ATOM 615 O O . LEU A 1 76 ? -3.447 23.016 6.398 1 96.5 76 LEU A O 1
ATOM 619 N N . GLN A 1 77 ? -1.942 21.438 6.844 1 97.12 77 GLN A N 1
ATOM 620 C CA . GLN A 1 77 ? -2.508 20.5 5.887 1 97.12 77 GLN A CA 1
ATOM 621 C C . GLN A 1 77 ? -3.188 19.328 6.598 1 97.12 77 GLN A C 1
ATOM 623 O O . GLN A 1 77 ? -2.668 18.828 7.594 1 97.12 77 GLN A O 1
ATOM 628 N N . GLN A 1 78 ? -4.309 18.969 6.133 1 98.06 78 GLN A N 1
ATOM 629 C CA . GLN A 1 78 ? -5.047 17.828 6.648 1 98.06 78 GLN A CA 1
ATOM 630 C C . GLN A 1 78 ? -5.652 17 5.512 1 98.06 78 GLN A C 1
ATOM 632 O O . GLN A 1 78 ? -6.137 17.562 4.523 1 98.06 78 GLN A O 1
ATOM 637 N N . CYS A 1 79 ? -5.617 15.727 5.699 1 97.94 79 CYS A N 1
ATOM 638 C CA . CYS A 1 79 ? -6.227 14.867 4.695 1 97.94 79 CYS A CA 1
ATOM 639 C C . CYS A 1 79 ? -7.008 13.734 5.355 1 97.94 79 CYS A C 1
ATOM 641 O O . CYS A 1 79 ? -6.547 13.148 6.336 1 97.94 79 CYS A O 1
ATOM 643 N N . VAL A 1 80 ? -8.172 13.477 4.879 1 98 80 VAL A N 1
ATOM 644 C CA . VAL A 1 80 ? -8.977 12.289 5.137 1 98 80 VAL A CA 1
ATOM 645 C C . VAL A 1 80 ? -9.336 11.609 3.816 1 98 80 VAL A C 1
ATOM 647 O O . VAL A 1 80 ? -10.055 12.18 2.996 1 98 80 VAL A O 1
ATOM 650 N N . GLU A 1 81 ? -8.836 10.391 3.648 1 93.56 81 GLU A N 1
ATOM 651 C CA . GLU A 1 81 ? -8.953 9.727 2.354 1 93.56 81 GLU A CA 1
ATOM 652 C C . GLU A 1 81 ? -8.414 10.609 1.23 1 93.56 81 GLU A C 1
ATOM 654 O O . GLU A 1 81 ? -7.266 11.055 1.274 1 93.56 81 GLU A O 1
ATOM 659 N N . LYS A 1 82 ? -9.219 10.984 0.275 1 92.81 82 LYS A N 1
ATOM 660 C CA . LYS A 1 82 ? -8.766 11.734 -0.89 1 92.81 82 LYS A CA 1
ATOM 661 C C . LYS A 1 82 ? -9.164 13.203 -0.784 1 92.81 82 LYS A C 1
ATOM 663 O O . LYS A 1 82 ? -8.992 13.969 -1.734 1 92.81 82 LYS A O 1
ATOM 668 N N . GLU A 1 83 ? -9.672 13.625 0.395 1 96.75 83 GLU A N 1
ATOM 669 C CA . GLU A 1 83 ? -10.031 15.023 0.644 1 96.75 83 GLU A CA 1
ATOM 670 C C . GLU A 1 83 ? -8.953 15.727 1.462 1 96.75 83 GLU A C 1
ATOM 672 O O . GLU A 1 83 ? -8.68 15.344 2.602 1 96.75 83 GLU A O 1
ATOM 677 N N . CYS A 1 84 ? -8.406 16.781 0.894 1 98.19 84 CYS A N 1
ATOM 678 C CA . CYS A 1 84 ? -7.297 17.469 1.553 1 98.19 84 CYS A CA 1
ATOM 679 C C . CYS A 1 84 ? -7.605 18.938 1.749 1 98.19 84 CYS A C 1
ATOM 681 O O . CYS A 1 84 ? -8.117 19.609 0.842 1 98.19 84 CYS A O 1
ATOM 683 N N . LEU A 1 85 ? -7.336 19.422 2.883 1 98.75 85 LEU A N 1
ATOM 684 C CA . LEU A 1 85 ? -7.438 20.828 3.24 1 98.75 85 LEU A CA 1
ATOM 685 C C . LEU A 1 85 ? -6.051 21.453 3.422 1 98.75 85 LEU A C 1
ATOM 687 O O . LEU A 1 85 ? -5.219 20.906 4.152 1 98.75 85 LEU A O 1
ATOM 691 N N . VAL A 1 86 ? -5.816 22.453 2.699 1 98.44 86 VAL A N 1
ATOM 692 C CA . VAL A 1 86 ? -4.637 23.297 2.887 1 98.44 86 VAL A CA 1
ATOM 693 C C . VAL A 1 86 ? -5.051 24.656 3.439 1 98.44 86 VAL A C 1
ATOM 695 O O . VAL A 1 86 ? -5.41 25.562 2.678 1 98.44 86 VAL A O 1
ATOM 698 N N . TYR A 1 87 ? -4.945 24.812 4.754 1 97.94 87 TYR A N 1
ATOM 699 C CA . TYR A 1 87 ? -5.309 26.062 5.414 1 97.94 87 TYR A CA 1
ATOM 700 C C . TYR A 1 87 ? -4.117 27.016 5.477 1 97.94 87 TYR A C 1
ATOM 702 O O . TYR A 1 87 ? -3.141 26.75 6.18 1 97.94 87 TYR A O 1
ATOM 710 N N . HIS A 1 88 ? -4.258 28.078 4.762 1 96.62 88 HIS A N 1
ATOM 711 C CA . HIS A 1 88 ? -3.18 29.062 4.68 1 96.62 88 HIS A CA 1
ATOM 712 C C . HIS A 1 88 ? -3.236 30.047 5.848 1 96.62 88 HIS A C 1
ATOM 714 O O . HIS A 1 88 ? -3.605 31.203 5.668 1 96.62 88 HIS A O 1
ATOM 720 N N . ILE A 1 89 ? -2.699 29.672 6.898 1 94.38 89 ILE A N 1
ATOM 721 C CA . ILE A 1 89 ? -2.773 30.375 8.18 1 94.38 89 ILE A CA 1
ATOM 722 C C . ILE A 1 89 ? -2.182 31.766 8.031 1 94.38 89 ILE A C 1
ATOM 724 O O . ILE A 1 89 ? -2.777 32.75 8.484 1 94.38 89 ILE A O 1
ATOM 728 N N . SER A 1 90 ? -1.043 31.891 7.391 1 91.19 90 SER A N 1
ATOM 729 C CA . SER A 1 90 ? -0.312 33.156 7.34 1 91.19 90 SER A CA 1
ATOM 730 C C . SER A 1 90 ? -1.087 34.219 6.559 1 91.19 90 SER A C 1
ATOM 732 O O . SER A 1 90 ? -0.865 35.406 6.738 1 91.19 90 SER A O 1
ATOM 734 N N . ALA A 1 91 ? -1.924 33.719 5.766 1 93.44 91 ALA A N 1
ATOM 735 C CA . ALA A 1 91 ? -2.709 34.656 4.953 1 93.44 91 ALA A CA 1
ATOM 736 C C . ALA A 1 91 ? -4.082 34.906 5.57 1 93.44 91 ALA A C 1
ATOM 738 O O . ALA A 1 91 ? -4.828 35.781 5.121 1 93.44 91 ALA A O 1
ATOM 739 N N . ALA A 1 92 ? -4.445 34.219 6.582 1 94.19 92 ALA A N 1
ATOM 740 C CA . ALA A 1 92 ? -5.805 34.219 7.113 1 94.19 92 ALA A CA 1
ATOM 741 C C . ALA A 1 92 ? -6.074 35.469 7.918 1 94.19 92 ALA A C 1
ATOM 743 O O . ALA A 1 92 ? -5.211 35.938 8.672 1 94.19 92 ALA A O 1
ATOM 744 N N . LYS A 1 93 ? -7.289 36.031 7.742 1 92.31 93 LYS A N 1
ATOM 745 C CA . LYS A 1 93 ? -7.734 37.188 8.508 1 92.31 93 LYS A CA 1
ATOM 746 C C . LYS A 1 93 ? -8.711 36.781 9.609 1 92.31 93 LYS A C 1
ATOM 748 O O . LYS A 1 93 ? -8.891 37.531 10.586 1 92.31 93 LYS A O 1
ATOM 753 N N . ASP A 1 94 ? -9.352 35.719 9.375 1 92.12 94 ASP A N 1
ATOM 754 C CA . ASP A 1 94 ? -10.312 35.188 10.328 1 92.12 94 ASP A CA 1
ATOM 755 C C . ASP A 1 94 ? -9.953 33.75 10.727 1 92.12 94 ASP A C 1
ATOM 757 O O . ASP A 1 94 ? -9.352 33.031 9.938 1 92.12 94 ASP A O 1
ATOM 761 N N . ARG A 1 95 ? -10.336 33.469 11.867 1 90.25 95 ARG A N 1
ATOM 762 C CA . ARG A 1 95 ? -10.07 32.125 12.359 1 90.25 95 ARG A CA 1
ATOM 763 C C . ARG A 1 95 ? -11.281 31.203 12.156 1 90.25 95 ARG A C 1
ATOM 765 O O . ARG A 1 95 ? -12.422 31.609 12.406 1 90.25 95 ARG A O 1
ATOM 772 N N . PRO A 1 96 ? -11.008 30 11.641 1 96.19 96 PRO A N 1
ATOM 773 C CA . PRO A 1 96 ? -12.125 29.062 11.586 1 96.19 96 PRO A CA 1
ATOM 774 C C . PRO A 1 96 ? -12.734 28.781 12.961 1 96.19 96 PRO A C 1
ATOM 776 O O . PRO A 1 96 ? -12 28.688 13.953 1 96.19 96 PRO A O 1
ATOM 779 N N . MET A 1 97 ? -13.992 28.609 13.031 1 93.94 97 MET A N 1
ATOM 780 C CA . MET A 1 97 ? -14.711 28.438 14.289 1 93.94 97 MET A CA 1
ATOM 781 C C . MET A 1 97 ? -14.57 27.016 14.805 1 93.94 97 MET A C 1
ATOM 783 O O . MET A 1 97 ? -14.562 26.781 16.016 1 93.94 97 MET A O 1
ATOM 787 N N . GLU A 1 98 ? -14.406 26.078 13.891 1 96.81 98 GLU A N 1
ATOM 788 C CA . GLU A 1 98 ? -14.508 24.656 14.242 1 96.81 98 GLU A CA 1
ATOM 789 C C . GLU A 1 98 ? -13.133 24 14.32 1 96.81 98 GLU A C 1
ATOM 791 O O . GLU A 1 98 ? -13.008 22.875 14.781 1 96.81 98 GLU A O 1
ATOM 796 N N . LEU A 1 99 ? -12.102 24.688 13.961 1 97.06 99 LEU A N 1
ATOM 797 C CA . LEU A 1 99 ? -10.789 24.078 13.773 1 97.06 99 LEU A CA 1
ATOM 798 C C . LEU A 1 99 ? -10.227 23.594 15.102 1 97.06 99 LEU A C 1
ATOM 800 O O . LEU A 1 99 ? -9.773 22.453 15.203 1 97.06 99 LEU A O 1
ATOM 804 N N . ASP A 1 100 ? -10.273 24.438 16.094 1 94.75 100 ASP A N 1
ATOM 805 C CA . ASP A 1 100 ? -9.734 24.062 17.391 1 94.75 100 ASP A CA 1
ATOM 806 C C . ASP A 1 100 ? -10.422 22.812 17.938 1 94.75 100 ASP A C 1
ATOM 808 O O . ASP A 1 100 ? -9.766 21.891 18.422 1 94.75 100 ASP A O 1
ATOM 812 N N . LYS A 1 101 ? -11.734 22.844 17.875 1 95.5 101 LYS A N 1
ATOM 813 C CA . LYS A 1 101 ? -12.508 21.703 18.344 1 95.5 101 LYS A CA 1
ATOM 814 C C . LYS A 1 101 ? -12.172 20.438 17.562 1 95.5 101 LYS A C 1
ATOM 816 O O . LYS A 1 101 ? -12.086 19.359 18.125 1 95.5 101 LYS A O 1
ATOM 821 N N . PHE A 1 102 ? -12.023 20.578 16.312 1 97.31 102 PHE A N 1
ATOM 822 C CA . PHE A 1 102 ? -11.688 19.453 15.461 1 97.31 102 PHE A CA 1
ATOM 823 C C . PHE A 1 102 ? -10.328 18.875 15.836 1 97.31 102 PHE A C 1
ATOM 825 O O . PHE A 1 102 ? -10.195 17.656 16.016 1 97.31 102 PHE A O 1
ATOM 832 N N . LEU A 1 103 ? -9.328 19.719 16.062 1 95.19 103 LEU A N 1
ATOM 833 C CA . LEU A 1 103 ? -7.949 19.312 16.344 1 95.19 103 LEU A CA 1
ATOM 834 C C . LEU A 1 103 ? -7.832 18.703 17.734 1 95.19 103 LEU A C 1
ATOM 836 O O . LEU A 1 103 ? -6.914 17.922 18 1 95.19 103 LEU A O 1
ATOM 840 N N . MET A 1 104 ? -8.742 18.953 18.594 1 94.06 104 MET A N 1
ATOM 841 C CA . MET A 1 104 ? -8.68 18.484 19.969 1 94.06 104 MET A CA 1
ATOM 842 C C . MET A 1 104 ? -9.625 17.297 20.188 1 94.06 104 MET A C 1
ATOM 844 O O . MET A 1 104 ? -9.727 16.766 21.281 1 94.06 104 MET A O 1
ATOM 848 N N . ASN A 1 105 ? -10.328 16.906 19.109 1 95.06 105 ASN A N 1
ATOM 849 C CA . ASN A 1 105 ? -11.297 15.812 19.234 1 95.06 105 ASN A CA 1
ATOM 850 C C . ASN A 1 105 ? -10.609 14.5 19.609 1 95.06 105 ASN A C 1
ATOM 852 O O . ASN A 1 105 ? -9.727 14.023 18.891 1 95.06 105 ASN A O 1
ATOM 856 N N . VAL A 1 106 ? -11.086 13.836 20.625 1 94.25 106 VAL A N 1
ATOM 857 C CA . VAL A 1 106 ? -10.414 12.68 21.188 1 94.25 106 VAL A CA 1
ATOM 858 C C . VAL A 1 106 ? -10.75 11.43 20.375 1 94.25 106 VAL A C 1
ATOM 860 O O . VAL A 1 106 ? -10.102 10.391 20.531 1 94.25 106 VAL A O 1
ATOM 863 N N . GLU A 1 107 ? -11.742 11.539 19.516 1 95.25 107 GLU A N 1
ATOM 864 C CA . GLU A 1 107 ? -12.133 10.391 18.688 1 95.25 107 GLU A CA 1
ATOM 865 C C . GLU A 1 107 ? -11.211 10.258 17.484 1 95.25 107 GLU A C 1
ATOM 867 O O . GLU A 1 107 ? -11.188 9.203 16.828 1 95.25 107 GLU A O 1
ATOM 872 N N . TYR A 1 108 ? -10.562 11.352 17.125 1 96.75 108 TYR A N 1
ATOM 873 C CA . TYR A 1 108 ? -9.734 11.352 15.922 1 96.75 108 TYR A CA 1
ATOM 874 C C . TYR A 1 108 ? -8.281 11.031 16.266 1 96.75 108 TYR A C 1
ATOM 876 O O . TYR A 1 108 ? -7.77 11.469 17.297 1 96.75 108 TYR A O 1
ATOM 884 N N . THR A 1 109 ? -7.711 10.219 15.492 1 95.62 109 THR A N 1
ATOM 885 C CA . THR A 1 109 ? -6.27 9.992 15.547 1 95.62 109 THR A CA 1
ATOM 886 C C . THR A 1 109 ? -5.555 10.812 14.477 1 95.62 109 THR A C 1
ATOM 888 O O . THR A 1 109 ? -5.773 10.609 13.281 1 95.62 109 THR A O 1
ATOM 891 N N . PHE A 1 110 ? -4.762 11.695 14.914 1 95.75 110 PHE A N 1
ATOM 892 C CA . PHE A 1 110 ? -3.977 12.508 13.992 1 95.75 110 PHE A CA 1
ATOM 893 C C . PHE A 1 110 ? -2.617 11.867 13.727 1 95.75 110 PHE A C 1
ATOM 895 O O . PHE A 1 110 ? -1.963 11.391 14.656 1 95.75 110 PHE A O 1
ATOM 902 N N . VAL A 1 111 ? -2.299 11.797 12.461 1 96.19 111 VAL A N 1
ATOM 903 C CA . VAL A 1 111 ? -1.04 11.172 12.07 1 96.19 111 VAL A CA 1
ATOM 904 C C . VAL A 1 111 ? -0.156 12.195 11.359 1 96.19 111 VAL A C 1
ATOM 906 O O . VAL A 1 111 ? -0.609 12.883 10.438 1 96.19 111 VAL A O 1
ATOM 909 N N . GLY A 1 112 ? 1.014 12.312 11.766 1 95 112 GLY A N 1
ATOM 910 C CA . GLY A 1 112 ? 2.002 13.18 11.148 1 95 112 GLY A CA 1
ATOM 911 C C . GLY A 1 112 ? 3.355 12.523 10.977 1 95 112 GLY A C 1
ATOM 912 O O . GLY A 1 112 ? 3.473 11.297 11.086 1 95 112 GLY A O 1
ATOM 913 N N . PHE A 1 113 ? 4.293 13.328 10.609 1 93.5 113 PHE A N 1
ATOM 914 C CA . PHE A 1 113 ? 5.66 12.867 10.375 1 93.5 113 PHE A CA 1
ATOM 915 C C . PHE A 1 113 ? 6.668 13.844 10.977 1 93.5 113 PHE A C 1
ATOM 917 O O . PHE A 1 113 ? 6.824 14.961 10.484 1 93.5 113 PHE A O 1
ATOM 924 N N . ALA A 1 114 ? 7.449 13.438 12.062 1 86 114 ALA A N 1
ATOM 925 C CA . ALA A 1 114 ? 8.367 14.289 12.82 1 86 114 ALA A CA 1
ATOM 926 C C . ALA A 1 114 ? 7.625 15.461 13.453 1 86 114 ALA A C 1
ATOM 928 O O . ALA A 1 114 ? 8.055 16.609 13.328 1 86 114 ALA A O 1
ATOM 929 N N . ILE A 1 115 ? 6.609 15.156 14.094 1 78.19 115 ILE A N 1
ATOM 930 C CA . ILE A 1 115 ? 5.547 16.125 14.359 1 78.19 115 ILE A CA 1
ATOM 931 C C . ILE A 1 115 ? 5.91 16.953 15.578 1 78.19 115 ILE A C 1
ATOM 933 O O . ILE A 1 115 ? 5.375 18.062 15.773 1 78.19 115 ILE A O 1
ATOM 937 N N . GLU A 1 116 ? 6.789 16.516 16.422 1 79.75 116 GLU A N 1
ATOM 938 C CA . GLU A 1 116 ? 7.109 17.281 17.625 1 79.75 116 GLU A CA 1
ATOM 939 C C . GLU A 1 116 ? 7.492 18.719 17.266 1 79.75 116 GLU A C 1
ATOM 941 O O . GLU A 1 116 ? 7.066 19.656 17.938 1 79.75 116 GLU A O 1
ATOM 946 N N . GLY A 1 117 ? 8.266 18.859 16.266 1 78.62 117 GLY A N 1
ATOM 947 C CA . GLY A 1 117 ? 8.586 20.203 15.797 1 78.62 117 GLY A CA 1
ATOM 948 C C . GLY A 1 117 ? 7.379 20.969 15.289 1 78.62 117 GLY A C 1
ATOM 949 O O . GLY A 1 117 ? 7.23 22.156 15.562 1 78.62 117 GLY A O 1
ATOM 950 N N . ASP A 1 118 ? 6.504 20.219 14.688 1 83.44 118 ASP A N 1
ATOM 951 C CA . ASP A 1 118 ? 5.301 20.812 14.117 1 83.44 118 ASP A CA 1
ATOM 952 C C . ASP A 1 118 ? 4.348 21.297 15.219 1 83.44 118 ASP A C 1
ATOM 954 O O . ASP A 1 118 ? 3.76 22.375 15.117 1 83.44 118 ASP A O 1
ATOM 958 N N . LYS A 1 119 ? 4.242 20.5 16.203 1 82.31 119 LYS A N 1
ATOM 959 C CA . LYS A 1 119 ? 3.363 20.844 17.328 1 82.31 119 LYS A CA 1
ATOM 960 C C . LYS A 1 119 ? 3.787 22.172 17.969 1 82.31 119 LYS A C 1
ATOM 962 O O . LYS A 1 119 ? 2.941 23 18.312 1 82.31 119 LYS A O 1
ATOM 967 N N . SER A 1 120 ? 5.051 22.391 18.125 1 83.19 120 SER A N 1
ATOM 968 C CA . SER A 1 120 ? 5.559 23.609 18.734 1 83.19 120 SER A CA 1
ATOM 969 C C . SER A 1 120 ? 5.227 24.828 17.891 1 83.19 120 SER A C 1
ATOM 971 O O . SER A 1 120 ? 4.832 25.875 18.422 1 83.19 120 SER A O 1
ATOM 973 N N . LYS A 1 121 ? 5.375 24.656 16.594 1 83.56 121 LYS A N 1
ATOM 974 C CA . LYS A 1 121 ? 5.09 25.75 15.68 1 83.56 121 LYS A CA 1
ATOM 975 C C . LYS A 1 121 ? 3.594 26.062 15.648 1 83.56 121 LYS A C 1
ATOM 977 O O . LYS A 1 121 ? 3.199 27.234 15.57 1 83.56 121 LYS A O 1
ATOM 982 N N . LEU A 1 122 ? 2.816 25.047 15.703 1 86.94 122 LEU A N 1
ATOM 983 C CA . LEU A 1 122 ? 1.371 25.234 15.75 1 86.94 122 LEU A CA 1
ATOM 984 C C . LEU A 1 122 ? 0.958 25.953 17.031 1 86.94 122 LEU A C 1
ATOM 986 O O . LEU A 1 122 ? 0.138 26.875 16.984 1 86.94 122 LEU A O 1
ATOM 990 N N . LYS A 1 123 ? 1.571 25.625 18.078 1 86.31 123 LYS A N 1
ATOM 991 C CA . LYS A 1 123 ? 1.25 26.25 19.375 1 86.31 123 LYS A CA 1
ATOM 992 C C . LYS A 1 123 ? 1.553 27.734 19.359 1 86.31 123 LYS A C 1
ATOM 994 O O . LYS A 1 123 ? 0.748 28.547 19.828 1 86.31 123 LYS A O 1
ATOM 999 N N . VAL A 1 124 ? 2.65 28.047 18.781 1 85.5 124 VAL A N 1
ATOM 1000 C CA . VAL A 1 124 ? 3.049 29.453 18.688 1 85.5 124 VAL A CA 1
ATOM 1001 C C . VAL A 1 124 ? 2.068 30.219 17.797 1 85.5 124 VAL A C 1
ATOM 1003 O O . VAL A 1 124 ? 1.864 31.422 17.984 1 85.5 124 VAL A O 1
ATOM 1006 N N . SER A 1 125 ? 1.418 29.5 16.953 1 85.12 125 SER A N 1
ATOM 1007 C CA . SER A 1 125 ? 0.469 30.109 16.031 1 85.12 125 SER A CA 1
ATOM 1008 C C . SER A 1 125 ? -0.957 30.031 16.578 1 85.12 125 SER A C 1
ATOM 1010 O O . SER A 1 125 ? -1.916 30.297 15.844 1 85.12 125 SER A O 1
ATOM 1012 N N . GLY A 1 126 ? -1.075 29.562 17.859 1 86.81 126 GLY A N 1
ATOM 1013 C CA . GLY A 1 126 ? -2.365 29.547 18.531 1 86.81 126 GLY A CA 1
ATOM 1014 C C . GLY A 1 126 ? -3.188 28.312 18.203 1 86.81 126 GLY A C 1
ATOM 1015 O O . GLY A 1 126 ? -4.414 28.312 18.359 1 86.81 126 GLY A O 1
ATOM 1016 N N . LEU A 1 127 ? -2.574 27.344 17.656 1 89.75 127 LEU A N 1
ATOM 1017 C CA . LEU A 1 127 ? -3.232 26.078 17.344 1 89.75 127 LEU A CA 1
ATOM 1018 C C . LEU A 1 127 ? -2.623 24.922 18.141 1 89.75 127 LEU A C 1
ATOM 1020 O O . LEU A 1 127 ? -1.421 24.922 18.406 1 89.75 127 LEU A O 1
ATOM 1024 N N . GLU A 1 128 ? -3.502 24.016 18.516 1 88.12 128 GLU A N 1
ATOM 1025 C CA . GLU A 1 128 ? -3.033 22.844 19.266 1 88.12 128 GLU A CA 1
ATOM 1026 C C . GLU A 1 128 ? -3.719 21.562 18.781 1 88.12 128 GLU A C 1
ATOM 1028 O O . GLU A 1 128 ? -4.926 21.562 18.531 1 88.12 128 GLU A O 1
ATOM 1033 N N . ILE A 1 129 ? -2.91 20.609 18.609 1 87.31 129 ILE A N 1
ATOM 1034 C CA . ILE A 1 129 ? -3.432 19.281 18.266 1 87.31 129 ILE A CA 1
ATOM 1035 C C . ILE A 1 129 ? -3.369 18.375 19.5 1 87.31 129 ILE A C 1
ATOM 1037 O O . ILE A 1 129 ? -2.402 18.422 20.266 1 87.31 129 ILE A O 1
ATOM 1041 N N . ASN A 1 130 ? -4.391 17.609 19.656 1 84.88 130 ASN A N 1
ATOM 1042 C CA . ASN A 1 130 ? -4.426 16.672 20.781 1 84.88 130 ASN A CA 1
ATOM 1043 C C . ASN A 1 130 ? -3.211 15.75 20.781 1 84.88 130 ASN A C 1
ATOM 1045 O O . ASN A 1 130 ? -3.053 14.914 19.891 1 84.88 130 ASN A O 1
ATOM 1049 N N . SER A 1 131 ? -2.436 15.836 21.75 1 78.75 131 SER A N 1
ATOM 1050 C CA . SER A 1 131 ? -1.176 15.102 21.828 1 78.75 131 SER A CA 1
ATOM 1051 C C . SER A 1 131 ? -1.407 13.633 22.172 1 78.75 131 SER A C 1
ATOM 1053 O O . SER A 1 131 ? -0.582 12.781 21.844 1 78.75 131 SER A O 1
ATOM 1055 N N . ASN A 1 132 ? -2.518 13.352 22.812 1 82.62 132 ASN A N 1
ATOM 1056 C CA . ASN A 1 132 ? -2.791 11.992 23.25 1 82.62 132 ASN A CA 1
ATOM 1057 C C . ASN A 1 132 ? -3.201 11.094 22.094 1 82.62 132 ASN A C 1
ATOM 1059 O O . ASN A 1 132 ? -3.119 9.867 22.188 1 82.62 132 ASN A O 1
ATOM 1063 N N . ASN A 1 133 ? -3.613 11.648 21.094 1 88.38 133 ASN A N 1
ATOM 1064 C CA . ASN A 1 133 ? -4.086 10.875 19.938 1 88.38 133 ASN A CA 1
ATOM 1065 C C . ASN A 1 133 ? -3.326 11.242 18.672 1 88.38 133 ASN A C 1
ATOM 1067 O O . ASN A 1 133 ? -3.936 11.484 17.625 1 88.38 133 ASN A O 1
ATOM 1071 N N . TYR A 1 134 ? -2.064 11.398 18.875 1 89.88 134 TYR A N 1
ATOM 1072 C CA . TYR A 1 134 ? -1.213 11.766 17.75 1 89.88 134 TYR A CA 1
ATOM 1073 C C . TYR A 1 134 ? -0.152 10.703 17.5 1 89.88 134 TYR A C 1
ATOM 1075 O O . TYR A 1 134 ? 0.506 10.242 18.438 1 89.88 134 TYR A O 1
ATOM 1083 N N . ILE A 1 135 ? -0.074 10.266 16.281 1 93.75 135 ILE A N 1
ATOM 1084 C CA . ILE A 1 135 ? 0.91 9.273 15.867 1 93.75 135 ILE A CA 1
ATOM 1085 C C . ILE A 1 135 ? 1.991 9.938 15.016 1 93.75 135 ILE A C 1
ATOM 1087 O O . ILE A 1 135 ? 1.686 10.664 14.07 1 93.75 135 ILE A O 1
ATOM 1091 N N . ASP A 1 136 ? 3.199 9.766 15.383 1 94.75 136 ASP A N 1
ATOM 1092 C CA . ASP A 1 136 ? 4.344 10.148 14.562 1 94.75 136 ASP A CA 1
ATOM 1093 C C . ASP A 1 136 ? 4.91 8.945 13.812 1 94.75 136 ASP A C 1
ATOM 1095 O 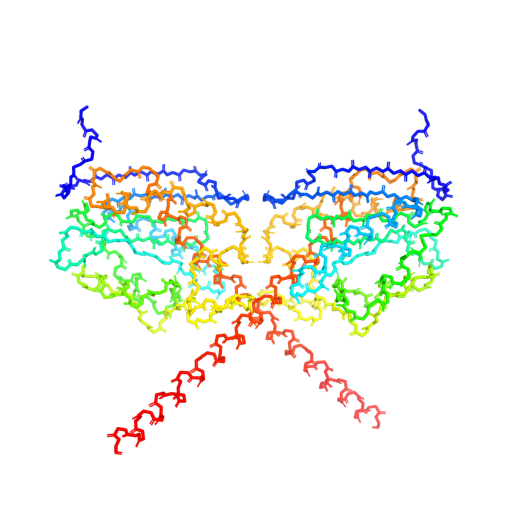O . ASP A 1 136 ? 5.602 8.109 14.398 1 94.75 136 ASP A O 1
ATOM 1099 N N . ILE A 1 137 ? 4.711 8.898 12.531 1 96.19 137 ILE A N 1
ATOM 1100 C CA . ILE A 1 137 ? 5.082 7.727 11.734 1 96.19 137 ILE A CA 1
ATOM 1101 C C . ILE A 1 137 ? 6.586 7.496 11.828 1 96.19 137 ILE A C 1
ATOM 1103 O O . ILE A 1 137 ? 7.043 6.352 11.891 1 96.19 137 ILE A O 1
ATOM 1107 N N . GLN A 1 138 ? 7.383 8.594 11.852 1 94.25 138 GLN A N 1
ATOM 1108 C CA . GLN A 1 138 ? 8.836 8.477 11.859 1 94.25 138 GLN A CA 1
ATOM 1109 C C . GLN A 1 138 ? 9.32 7.684 13.07 1 94.25 138 GLN A C 1
ATOM 1111 O O . GLN A 1 138 ? 10.352 7.004 13 1 94.25 138 GLN A O 1
ATOM 1116 N N . MET A 1 139 ? 8.609 7.746 14.141 1 93 139 MET A N 1
ATOM 1117 C CA . MET A 1 139 ? 8.984 7.043 15.367 1 93 139 MET A CA 1
ATOM 1118 C C . MET A 1 139 ? 8.406 5.633 15.383 1 93 139 MET A C 1
ATOM 1120 O O . MET A 1 139 ? 8.984 4.727 15.992 1 93 139 MET A O 1
ATOM 1124 N N . GLU A 1 140 ? 7.309 5.441 14.727 1 94.94 140 GLU A N 1
ATOM 1125 C CA . GLU A 1 140 ? 6.551 4.207 14.891 1 94.94 140 GLU A CA 1
ATOM 1126 C C . GLU A 1 140 ? 6.934 3.178 13.828 1 94.94 140 GLU A C 1
ATOM 1128 O O . GLU A 1 140 ? 6.676 1.982 13.992 1 94.94 140 GLU A O 1
ATOM 1133 N N . TRP A 1 141 ? 7.48 3.605 12.727 1 96.31 141 TRP A N 1
ATOM 1134 C CA . TRP A 1 141 ? 7.887 2.709 11.656 1 96.31 141 TRP A CA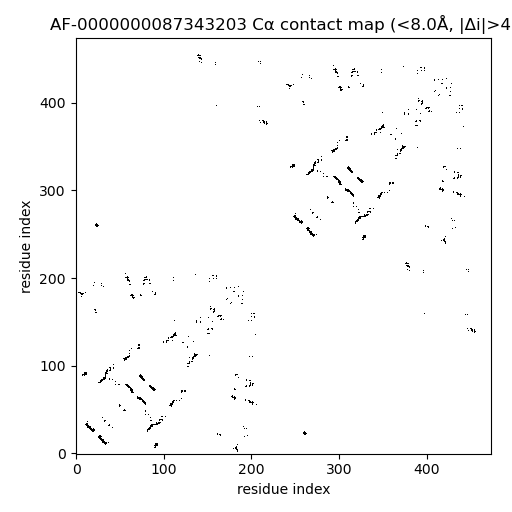 1
ATOM 1135 C C . TRP A 1 141 ? 9.203 3.166 11.031 1 96.31 141 TRP A C 1
ATOM 1137 O O . TRP A 1 141 ? 9.352 4.34 10.68 1 96.31 141 TRP A O 1
ATOM 1147 N N . ARG A 1 142 ? 10.109 2.246 10.82 1 95.5 142 ARG A N 1
ATOM 1148 C CA . ARG A 1 142 ? 11.422 2.529 10.25 1 95.5 142 ARG A CA 1
ATOM 1149 C C . ARG A 1 142 ? 11.703 1.624 9.055 1 95.5 142 ARG A C 1
ATOM 1151 O O . ARG A 1 142 ? 11.43 0.422 9.102 1 95.5 142 ARG A O 1
ATOM 1158 N N . ASP A 1 143 ? 12.156 2.229 8.023 1 93.88 143 ASP A N 1
ATOM 1159 C CA . ASP A 1 143 ? 12.523 1.42 6.867 1 93.88 143 ASP A CA 1
ATOM 1160 C C . ASP A 1 143 ? 13.57 0.37 7.242 1 93.88 143 ASP A C 1
ATOM 1162 O O . ASP A 1 143 ? 14.695 0.711 7.613 1 93.88 143 ASP A O 1
ATOM 1166 N N . PRO A 1 144 ? 13.258 -0.863 7.078 1 92.12 144 PRO A N 1
ATOM 1167 C CA . PRO A 1 144 ? 14.156 -1.911 7.566 1 92.12 144 PRO A CA 1
ATOM 1168 C C . PRO A 1 144 ? 15.375 -2.111 6.66 1 92.12 144 PRO A C 1
ATOM 1170 O O . PRO A 1 144 ? 16.312 -2.82 7.031 1 92.12 144 PRO A O 1
ATOM 1173 N N . TYR A 1 145 ? 15.422 -1.529 5.535 1 90.69 145 TYR A N 1
ATOM 1174 C CA . TYR A 1 145 ? 16.453 -1.864 4.559 1 90.69 145 TYR A CA 1
ATOM 1175 C C . TYR A 1 145 ? 17.484 -0.747 4.449 1 90.69 145 TYR A C 1
ATOM 1177 O O . TYR A 1 145 ? 18.469 -0.873 3.721 1 90.69 145 TYR A O 1
ATOM 1185 N N . ASN A 1 146 ? 17.188 0.335 5.082 1 84.75 146 ASN A N 1
ATOM 1186 C CA . ASN A 1 146 ? 18.188 1.394 5.031 1 84.75 146 ASN A CA 1
ATOM 1187 C C . ASN A 1 146 ? 18.844 1.615 6.395 1 84.75 146 ASN A C 1
ATOM 1189 O O . ASN A 1 146 ? 18.375 1.09 7.402 1 84.75 146 ASN A O 1
ATOM 1193 N N . LYS A 1 147 ? 19.984 2.277 6.293 1 86.38 147 LYS A N 1
ATOM 1194 C CA . LYS A 1 147 ? 20.75 2.51 7.512 1 86.38 147 LYS A CA 1
ATOM 1195 C C . LYS A 1 147 ? 20.672 3.969 7.949 1 86.38 147 LYS A C 1
ATOM 1197 O O . LYS A 1 147 ? 21.484 4.438 8.742 1 86.38 147 LYS A O 1
ATOM 1202 N N . LYS A 1 148 ? 19.703 4.625 7.445 1 88.06 148 LYS A N 1
ATOM 1203 C CA . LYS A 1 148 ? 19.547 6.031 7.805 1 88.06 148 LYS A CA 1
ATOM 1204 C C . LYS A 1 148 ? 19.141 6.18 9.273 1 88.06 148 LYS A C 1
ATOM 1206 O O . LYS A 1 148 ? 18.438 5.332 9.82 1 88.06 148 LYS A O 1
ATOM 1211 N N . LYS A 1 149 ? 19.609 7.223 9.906 1 86.62 149 LYS A N 1
ATOM 1212 C CA . LYS A 1 149 ? 19.219 7.52 11.281 1 86.62 149 LYS A CA 1
ATOM 1213 C C . LYS A 1 149 ? 17.734 7.832 11.375 1 86.62 149 LYS A C 1
ATOM 1215 O O . LYS A 1 149 ? 17.078 7.441 12.336 1 86.62 149 LYS A O 1
ATOM 1220 N N . PHE A 1 150 ? 17.203 8.555 10.359 1 88.25 150 PHE A N 1
ATOM 1221 C CA . PHE A 1 150 ? 15.781 8.891 10.297 1 88.25 150 PHE A CA 1
ATOM 1222 C C . PHE A 1 150 ? 15.25 8.727 8.875 1 88.25 150 PHE A C 1
ATOM 1224 O O . PHE A 1 150 ? 15.93 9.086 7.906 1 88.25 150 PHE A O 1
ATOM 1231 N N . ASP A 1 151 ? 14.086 8.172 8.805 1 93.12 151 ASP A N 1
ATOM 1232 C CA . ASP A 1 151 ? 13.43 8.07 7.508 1 93.12 151 ASP A CA 1
ATOM 1233 C C . ASP A 1 151 ? 12.75 9.383 7.133 1 93.12 151 ASP A C 1
ATOM 1235 O O . ASP A 1 151 ? 12.289 10.125 8.008 1 93.12 151 ASP A O 1
ATOM 1239 N N . SER A 1 152 ? 12.773 9.656 5.855 1 92.12 152 SER A N 1
ATOM 1240 C CA . SER A 1 152 ? 11.945 10.75 5.359 1 92.12 152 SER A CA 1
ATOM 1241 C C . SER A 1 152 ? 10.523 10.273 5.082 1 92.12 152 SER A C 1
ATOM 1243 O O . SER A 1 152 ? 10.266 9.07 5.016 1 92.12 152 SER A O 1
ATOM 1245 N N . LEU A 1 153 ? 9.625 11.234 4.949 1 93.19 153 LEU A N 1
ATOM 1246 C CA . LEU A 1 153 ? 8.266 10.891 4.547 1 93.19 153 LEU A CA 1
ATOM 1247 C C . LEU A 1 153 ? 8.266 10.18 3.195 1 93.19 153 LEU A C 1
ATOM 1249 O O . LEU A 1 153 ? 7.488 9.25 2.979 1 93.19 153 LEU A O 1
ATOM 1253 N N . ALA A 1 154 ? 9.133 10.594 2.318 1 91.31 154 ALA A N 1
ATOM 1254 C CA . ALA A 1 154 ? 9.242 9.969 1.003 1 91.31 154 ALA A CA 1
ATOM 1255 C C . ALA A 1 154 ? 9.672 8.508 1.123 1 91.31 154 ALA A C 1
ATOM 1257 O O . ALA A 1 154 ? 9.234 7.66 0.345 1 91.31 154 ALA A O 1
ATOM 1258 N N . ASP A 1 155 ? 10.555 8.219 2.076 1 93 155 ASP A N 1
ATOM 1259 C CA . ASP A 1 155 ? 10.984 6.84 2.305 1 93 155 ASP A CA 1
ATOM 1260 C C . ASP A 1 155 ? 9.805 5.953 2.697 1 93 155 ASP A C 1
ATOM 1262 O O . ASP A 1 155 ? 9.625 4.867 2.143 1 93 155 ASP A O 1
ATOM 1266 N N . VAL A 1 156 ? 9.055 6.477 3.639 1 94.25 156 VAL A N 1
ATOM 1267 C CA . VAL A 1 156 ? 7.918 5.715 4.148 1 94.25 156 VAL A CA 1
ATOM 1268 C C . VAL A 1 156 ? 6.859 5.57 3.059 1 94.25 156 VAL A C 1
ATOM 1270 O O . VAL A 1 156 ? 6.398 4.461 2.775 1 94.25 156 VAL A O 1
ATOM 1273 N N . ALA A 1 157 ? 6.496 6.672 2.426 1 92.81 157 ALA A N 1
ATOM 1274 C CA . ALA A 1 157 ? 5.465 6.68 1.39 1 92.81 157 ALA A CA 1
ATOM 1275 C C . ALA A 1 157 ? 5.895 5.848 0.183 1 92.81 157 ALA A C 1
ATOM 1277 O O . ALA A 1 157 ? 5.062 5.211 -0.467 1 92.81 157 ALA A O 1
ATOM 1278 N N . GLY A 1 158 ? 7.168 5.898 -0.144 1 90.06 158 GLY A N 1
ATOM 1279 C CA . GLY A 1 158 ? 7.691 5.098 -1.239 1 90.06 158 GLY A CA 1
ATOM 1280 C C . GLY A 1 158 ? 7.508 3.607 -1.029 1 90.06 158 GLY A C 1
ATOM 1281 O O . GLY A 1 158 ? 7.277 2.865 -1.984 1 90.06 158 GLY A O 1
ATOM 1282 N N . ARG A 1 159 ? 7.586 3.197 0.211 1 90.06 159 ARG A N 1
ATOM 1283 C CA . ARG A 1 159 ? 7.465 1.785 0.554 1 90.06 159 ARG A CA 1
ATOM 1284 C C . ARG A 1 159 ? 6 1.383 0.704 1 90.06 159 ARG A C 1
ATOM 1286 O O . ARG A 1 159 ? 5.613 0.273 0.329 1 90.06 159 ARG A O 1
ATOM 1293 N N . MET A 1 160 ? 5.195 2.275 1.238 1 92 160 MET A N 1
ATOM 1294 C CA . MET A 1 160 ? 3.826 1.933 1.606 1 92 160 MET A CA 1
ATOM 1295 C C . MET A 1 160 ? 2.875 2.16 0.437 1 92 160 MET A C 1
ATOM 1297 O O . MET A 1 160 ? 1.911 1.414 0.26 1 92 160 MET A O 1
ATOM 1301 N N . ILE A 1 161 ? 3.17 3.242 -0.279 1 89.44 161 ILE A N 1
ATOM 1302 C CA . ILE A 1 161 ? 2.178 3.703 -1.242 1 89.44 161 ILE A CA 1
ATOM 1303 C C . ILE A 1 161 ? 2.682 3.457 -2.662 1 89.44 161 ILE A C 1
ATOM 1305 O O . ILE A 1 161 ? 2.064 2.711 -3.428 1 89.44 161 ILE A O 1
ATOM 1309 N N . ASP A 1 162 ? 3.783 4.105 -2.98 1 83.94 162 ASP A N 1
ATOM 1310 C CA . ASP A 1 162 ? 4.348 4.016 -4.324 1 83.94 162 ASP A CA 1
ATOM 1311 C C . ASP A 1 162 ? 5.746 4.625 -4.375 1 83.94 162 ASP A C 1
ATOM 1313 O O . ASP A 1 162 ? 5.984 5.691 -3.807 1 83.94 162 ASP A O 1
ATOM 1317 N N . ILE A 1 163 ? 6.586 4.016 -5.117 1 81.62 163 ILE A N 1
ATOM 1318 C CA . ILE A 1 163 ? 7.988 4.426 -5.172 1 81.62 163 ILE A CA 1
ATOM 1319 C C . ILE A 1 163 ? 8.094 5.824 -5.773 1 81.62 163 ILE A C 1
ATOM 1321 O O . ILE A 1 163 ? 9.047 6.555 -5.5 1 81.62 163 ILE A O 1
ATOM 1325 N N . HIS A 1 164 ? 7.156 6.273 -6.48 1 81.12 164 HIS A N 1
ATOM 1326 C CA . HIS A 1 164 ? 7.207 7.543 -7.191 1 81.12 164 HIS A CA 1
ATOM 1327 C C . HIS A 1 164 ? 7.012 8.719 -6.234 1 81.12 164 HIS A C 1
ATOM 1329 O O . HIS A 1 164 ? 7.18 9.875 -6.625 1 81.12 164 HIS A O 1
ATOM 1335 N N . TYR A 1 165 ? 6.656 8.453 -5.035 1 84.44 165 TYR A N 1
ATOM 1336 C CA . TYR A 1 165 ? 6.559 9.531 -4.059 1 84.44 165 TYR A CA 1
ATOM 1337 C C . TYR A 1 165 ? 7.895 10.242 -3.889 1 84.44 165 TYR A C 1
ATOM 1339 O O . TYR A 1 165 ? 7.938 11.438 -3.594 1 84.44 165 TYR A O 1
ATOM 1347 N N . HIS A 1 166 ? 8.922 9.508 -4.109 1 82.94 166 HIS A N 1
ATOM 1348 C CA . HIS A 1 166 ? 10.242 10.125 -4.07 1 82.94 166 HIS A CA 1
ATOM 1349 C C . HIS A 1 166 ? 10.367 11.219 -5.125 1 82.94 166 HIS A C 1
ATOM 1351 O O . HIS A 1 166 ? 10.938 12.281 -4.859 1 82.94 166 HIS A O 1
ATOM 1357 N N . ASP A 1 167 ? 9.766 10.969 -6.207 1 81.62 167 ASP A N 1
ATOM 1358 C CA . ASP A 1 167 ? 9.828 11.93 -7.305 1 81.62 167 ASP A CA 1
ATOM 1359 C C . ASP A 1 167 ? 8.922 13.133 -7.035 1 81.62 167 ASP A C 1
ATOM 1361 O O . ASP A 1 167 ? 9.25 14.258 -7.422 1 81.62 167 ASP A O 1
ATOM 1365 N N . MET A 1 168 ? 7.855 12.898 -6.418 1 77.12 168 MET A N 1
ATOM 1366 C CA . MET A 1 168 ? 6.891 13.953 -6.129 1 77.12 168 MET A CA 1
ATOM 1367 C C . MET A 1 168 ? 7.48 14.977 -5.156 1 77.12 168 MET A C 1
ATOM 1369 O O . MET A 1 168 ? 7.227 16.172 -5.281 1 77.12 168 MET A O 1
ATOM 1373 N N . LYS A 1 169 ? 8.289 14.539 -4.273 1 76.5 169 LYS A N 1
ATOM 1374 C CA . LYS A 1 169 ? 8.914 15.438 -3.301 1 76.5 169 LYS A CA 1
ATOM 1375 C C . LYS A 1 169 ? 9.984 16.297 -3.961 1 76.5 169 LYS A C 1
ATOM 1377 O O . LYS A 1 169 ? 10.312 17.375 -3.463 1 76.5 169 LYS A O 1
ATOM 1382 N N . LYS A 1 170 ? 10.43 15.789 -5.074 1 77.19 170 LYS A N 1
ATOM 1383 C CA . LYS A 1 170 ? 11.484 16.516 -5.773 1 77.19 170 LYS A CA 1
ATOM 1384 C C . LYS A 1 170 ? 10.898 17.594 -6.688 1 77.19 170 LYS A C 1
ATOM 1386 O O . LYS A 1 170 ? 11.633 18.344 -7.336 1 77.19 170 LYS A O 1
ATOM 1391 N N . LYS A 1 171 ? 9.648 17.688 -6.688 1 74.31 171 LYS A N 1
ATOM 1392 C CA . LYS A 1 171 ? 9 18.609 -7.617 1 74.31 171 LYS A CA 1
ATOM 1393 C C . LYS A 1 171 ? 9.125 20.062 -7.141 1 74.31 171 LYS A C 1
ATOM 1395 O O . LYS A 1 171 ? 8.836 21 -7.895 1 74.31 171 LYS A O 1
ATOM 1400 N N . ILE A 1 172 ? 9.445 20.266 -5.91 1 73.12 172 ILE A N 1
ATOM 1401 C CA . ILE A 1 172 ? 9.68 21.641 -5.477 1 73.12 172 ILE A CA 1
ATOM 1402 C C . ILE A 1 172 ? 11.156 21.828 -5.117 1 73.12 172 ILE A C 1
ATOM 1404 O O . ILE A 1 172 ? 11.812 20.875 -4.668 1 73.12 172 ILE A O 1
ATOM 1408 N N . ASN A 1 173 ? 11.578 22.969 -5.492 1 72.12 173 ASN A N 1
ATOM 1409 C CA . ASN A 1 173 ? 12.922 23.375 -5.074 1 72.12 173 ASN A CA 1
ATOM 1410 C C . ASN A 1 173 ? 12.961 23.734 -3.592 1 72.12 173 ASN A C 1
ATOM 1412 O O . ASN A 1 173 ? 12.477 24.781 -3.191 1 72.12 173 ASN A O 1
ATOM 1416 N N . ARG A 1 174 ? 13.57 22.922 -2.879 1 70.38 174 ARG A N 1
ATOM 1417 C CA . ARG A 1 174 ? 13.539 23.047 -1.427 1 70.38 174 ARG A CA 1
ATOM 1418 C C . ARG A 1 174 ? 14.203 24.359 -0.987 1 70.38 174 ARG A C 1
ATOM 1420 O O . ARG A 1 174 ? 13.766 24.984 -0.028 1 70.38 174 ARG A O 1
ATOM 1427 N N . LYS A 1 175 ? 15.133 24.75 -1.675 1 72.12 175 LYS A N 1
ATOM 1428 C CA . LYS A 1 175 ? 15.859 25.953 -1.29 1 72.12 175 LYS A CA 1
ATOM 1429 C C . LYS A 1 175 ? 15.039 27.219 -1.578 1 72.12 175 LYS A C 1
ATOM 1431 O O . LYS A 1 175 ? 14.961 28.109 -0.742 1 72.12 175 LYS A O 1
ATOM 1436 N N . GLU A 1 176 ? 14.328 27.188 -2.6 1 71.19 176 GLU A N 1
ATOM 1437 C CA . GLU A 1 176 ? 13.625 28.391 -3.025 1 71.19 176 GLU A CA 1
ATOM 1438 C C . GLU A 1 176 ? 12.156 28.344 -2.615 1 71.19 176 GLU A C 1
ATOM 1440 O O . GLU A 1 176 ? 11.641 29.281 -2.01 1 71.19 176 GLU A O 1
ATOM 1445 N N . ASP A 1 177 ? 11.633 27.234 -2.809 1 79.62 177 ASP A N 1
ATOM 1446 C CA . ASP A 1 177 ? 10.18 27.156 -2.693 1 79.62 177 ASP A CA 1
ATOM 1447 C C . ASP A 1 177 ? 9.742 27.172 -1.229 1 79.62 177 ASP A C 1
ATOM 1449 O O . ASP A 1 177 ? 8.68 27.703 -0.901 1 79.62 177 ASP A O 1
ATOM 1453 N N . HIS A 1 178 ? 10.602 26.828 -0.383 1 81 178 HIS A N 1
ATOM 1454 C CA . HIS A 1 178 ? 10.227 26.75 1.024 1 81 178 HIS A CA 1
ATOM 1455 C C . HIS A 1 178 ? 10.125 28.156 1.636 1 81 178 HIS A C 1
ATOM 1457 O O . HIS A 1 178 ? 9.555 28.328 2.713 1 81 178 HIS A O 1
ATOM 1463 N N . THR A 1 179 ? 10.641 29.094 0.896 1 82.81 179 THR A N 1
ATOM 1464 C CA . THR A 1 179 ? 10.57 30.453 1.409 1 82.81 179 THR A CA 1
ATOM 1465 C C . THR A 1 179 ? 9.242 31.109 1.038 1 82.81 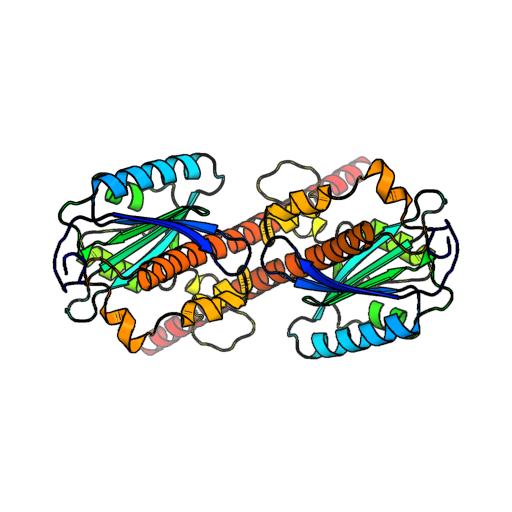179 THR A C 1
ATOM 1467 O O . THR A 1 179 ? 8.938 32.219 1.491 1 82.81 179 THR A O 1
ATOM 1470 N N . LEU A 1 180 ? 8.445 30.422 0.324 1 88.5 180 LEU A N 1
ATOM 1471 C CA . LEU A 1 180 ? 7.285 31.047 -0.289 1 88.5 180 LEU A CA 1
ATOM 1472 C C . LEU A 1 180 ? 6.016 30.719 0.488 1 88.5 180 LEU A C 1
ATOM 1474 O O . LEU A 1 180 ? 4.93 31.188 0.142 1 88.5 180 LEU A O 1
ATOM 1478 N N . TRP A 1 181 ? 6.059 30.078 1.569 1 92.38 181 TRP A N 1
ATOM 1479 C CA . TRP A 1 181 ? 4.879 29.609 2.299 1 92.38 181 TRP A CA 1
ATOM 1480 C C . TRP A 1 181 ? 4.117 30.797 2.9 1 92.38 181 TRP A C 1
ATOM 1482 O O . TRP A 1 181 ? 2.928 30.688 3.201 1 92.38 181 TRP A O 1
ATOM 1492 N N . GLY A 1 182 ? 4.789 31.953 3.033 1 89.12 182 GLY A N 1
ATOM 1493 C CA . GLY A 1 182 ? 4.164 33.125 3.602 1 89.12 182 GLY A CA 1
ATOM 1494 C C . GLY A 1 182 ? 3.594 34.062 2.551 1 89.12 182 GLY A C 1
ATOM 1495 O O . GLY A 1 182 ? 3.07 35.125 2.881 1 89.12 182 GLY A O 1
ATOM 1496 N N . PHE A 1 183 ? 3.703 33.656 1.305 1 88.81 183 PHE A N 1
ATOM 1497 C CA . PHE A 1 183 ? 3.205 34.5 0.223 1 88.81 183 PHE A CA 1
ATOM 1498 C C . PHE A 1 183 ? 1.74 34.188 -0.07 1 88.81 183 PHE A C 1
ATOM 1500 O O . PHE A 1 183 ? 1.312 33.031 0.01 1 88.81 183 PHE A O 1
ATOM 1507 N N . CYS A 1 184 ? 1.078 35.219 -0.434 1 91.75 184 CYS A N 1
ATOM 1508 C CA . CYS A 1 184 ? -0.345 35.094 -0.728 1 91.75 184 CYS A CA 1
ATOM 1509 C C . CYS A 1 184 ? -0.667 35.625 -2.111 1 91.75 184 CYS A C 1
ATOM 1511 O O . CYS A 1 184 ? -0.344 36.781 -2.414 1 91.75 184 CYS A O 1
ATOM 1513 N N . PRO A 1 185 ? -1.374 34.875 -2.908 1 92.88 185 PRO A N 1
ATOM 1514 C CA . PRO A 1 185 ? -1.801 33.5 -2.676 1 92.88 185 PRO A CA 1
ATOM 1515 C C . PRO A 1 185 ? -0.656 32.5 -2.809 1 92.88 185 PRO A C 1
ATOM 1517 O O . PRO A 1 185 ? 0.396 32.844 -3.361 1 92.88 185 PRO A O 1
ATOM 1520 N N . LEU A 1 186 ? -0.866 31.328 -2.32 1 93.25 186 LEU A N 1
ATOM 1521 C CA . LEU A 1 186 ? 0.132 30.266 -2.461 1 93.25 186 LEU A CA 1
ATOM 1522 C C . LEU A 1 186 ? 0.243 29.812 -3.914 1 93.25 186 LEU A C 1
ATOM 1524 O O . LEU A 1 186 ? -0.77 29.656 -4.598 1 93.25 186 LEU A O 1
ATOM 1528 N N . PRO A 1 187 ? 1.458 29.656 -4.348 1 91.31 187 PRO A N 1
ATOM 1529 C CA . PRO A 1 187 ? 1.603 29.062 -5.68 1 91.31 187 PRO A CA 1
ATOM 1530 C C . PRO A 1 187 ? 1.009 27.672 -5.766 1 91.31 187 PRO A C 1
ATOM 1532 O O . PRO A 1 187 ? 1.088 26.891 -4.805 1 91.31 187 PRO A O 1
ATOM 1535 N N . LYS A 1 188 ? 0.497 27.297 -6.914 1 92.06 188 LYS A N 1
ATOM 1536 C CA . LYS A 1 188 ? -0.186 26.031 -7.145 1 92.06 188 LYS A CA 1
ATOM 1537 C C . LYS A 1 188 ? 0.717 24.859 -6.797 1 92.06 188 LYS A C 1
ATOM 1539 O O . LYS A 1 188 ? 0.263 23.875 -6.207 1 92.06 188 LYS A O 1
ATOM 1544 N N . LYS A 1 189 ? 1.972 24.891 -7.164 1 90.5 189 LYS A N 1
ATOM 1545 C CA . LYS A 1 189 ? 2.906 23.797 -6.906 1 90.5 189 LYS A CA 1
ATOM 1546 C C . LYS A 1 189 ? 3.051 23.547 -5.41 1 90.5 189 LYS A C 1
ATOM 1548 O O . LYS A 1 189 ? 3.199 22.391 -4.984 1 90.5 189 LYS A O 1
ATOM 1553 N N . LEU A 1 190 ? 3.006 24.609 -4.594 1 93.38 190 LEU A N 1
ATOM 1554 C CA . LEU A 1 190 ? 3.139 24.453 -3.15 1 93.38 190 LEU A CA 1
ATOM 1555 C C . LEU A 1 190 ? 1.866 23.875 -2.543 1 93.38 190 LEU A C 1
ATOM 1557 O O . LEU A 1 190 ? 1.927 23.094 -1.587 1 93.38 190 LEU A O 1
ATOM 1561 N N . ILE A 1 191 ? 0.748 24.25 -3.139 1 95.12 191 ILE A N 1
ATOM 1562 C CA . ILE A 1 191 ? -0.523 23.688 -2.697 1 95.12 191 ILE A CA 1
ATOM 1563 C C . ILE A 1 191 ? -0.527 22.172 -2.936 1 95.12 191 ILE A C 1
ATOM 1565 O O . ILE A 1 191 ? -0.871 21.406 -2.039 1 95.12 191 ILE A O 1
ATOM 1569 N N . LYS A 1 192 ? -0.119 21.781 -4.109 1 92.94 192 LYS A N 1
ATOM 1570 C CA . LYS A 1 192 ? -0.06 20.359 -4.457 1 92.94 192 LYS A CA 1
ATOM 1571 C C . LYS A 1 192 ? 0.917 19.609 -3.553 1 92.94 192 LYS A C 1
ATOM 1573 O O . LYS A 1 192 ? 0.615 18.516 -3.074 1 92.94 192 LYS A O 1
ATOM 1578 N N . TYR A 1 193 ? 2.059 20.234 -3.365 1 92.56 193 TYR A N 1
ATOM 1579 C CA . TYR A 1 193 ? 3.086 19.656 -2.506 1 92.56 193 TYR A CA 1
ATOM 1580 C C . TYR A 1 193 ? 2.559 19.438 -1.094 1 92.56 193 TYR A C 1
ATOM 1582 O O . TYR A 1 193 ? 2.719 18.344 -0.524 1 92.56 193 TYR A O 1
ATOM 1590 N N . ALA A 1 194 ? 1.911 20.438 -0.536 1 94.69 194 ALA A N 1
ATOM 1591 C CA . ALA A 1 194 ? 1.373 20.391 0.821 1 94.69 194 ALA A CA 1
ATOM 1592 C C . ALA A 1 194 ? 0.292 19.328 0.952 1 94.69 194 ALA A C 1
ATOM 1594 O O . ALA A 1 194 ? 0.292 18.547 1.909 1 94.69 194 ALA A O 1
ATOM 1595 N N . ALA A 1 195 ? -0.58 19.281 -0.016 1 95.69 195 ALA A N 1
ATOM 1596 C CA . ALA A 1 195 ? -1.648 18.281 -0.003 1 95.69 195 ALA A CA 1
ATOM 1597 C C . ALA A 1 195 ? -1.08 16.859 -0.08 1 95.69 195 ALA A C 1
ATOM 1599 O O . ALA A 1 195 ? -1.536 15.969 0.632 1 95.69 195 ALA A O 1
ATOM 1600 N N . THR A 1 196 ? -0.109 16.688 -0.927 1 93.19 196 THR A N 1
ATOM 1601 C CA . THR A 1 196 ? 0.511 15.383 -1.131 1 93.19 196 THR A CA 1
ATOM 1602 C C . THR A 1 196 ? 1.151 14.883 0.159 1 93.19 196 THR A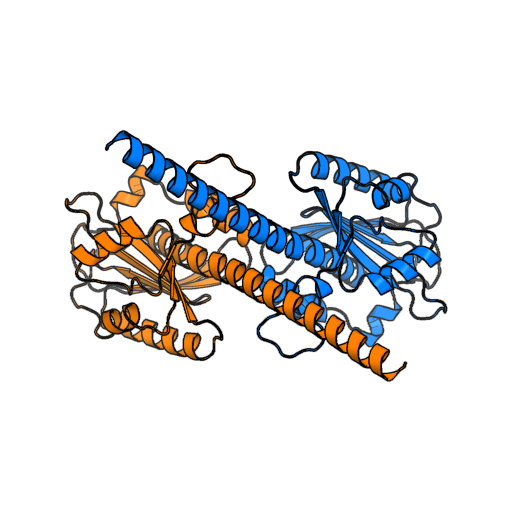 C 1
ATOM 1604 O O . THR A 1 196 ? 1.062 13.695 0.483 1 93.19 196 THR A O 1
ATOM 1607 N N . ASP A 1 197 ? 1.787 15.789 0.896 1 94.19 197 ASP A N 1
ATOM 1608 C CA . ASP A 1 197 ? 2.457 15.391 2.129 1 94.19 197 ASP A CA 1
ATOM 1609 C C . ASP A 1 197 ? 1.447 14.953 3.188 1 94.19 197 ASP A C 1
ATOM 1611 O O . ASP A 1 197 ? 1.67 13.969 3.895 1 94.19 197 ASP A O 1
ATOM 1615 N N . ALA A 1 198 ? 0.371 15.68 3.322 1 96 198 ALA A N 1
ATOM 1616 C CA . ALA A 1 198 ? -0.668 15.281 4.27 1 96 198 ALA A CA 1
ATOM 1617 C C . ALA A 1 198 ? -1.304 13.953 3.867 1 96 198 ALA A C 1
ATOM 1619 O O . ALA A 1 198 ? -1.578 13.109 4.719 1 96 198 ALA A O 1
ATOM 1620 N N . PHE A 1 199 ? -1.519 13.742 2.596 1 95.38 199 PHE A N 1
ATOM 1621 C CA . PHE A 1 199 ? -2.064 12.484 2.1 1 95.38 199 PHE A CA 1
ATOM 1622 C C . PHE A 1 199 ? -1.096 11.336 2.355 1 95.38 199 PHE A C 1
ATOM 1624 O O . PHE A 1 199 ? -1.512 10.242 2.75 1 95.38 199 PHE A O 1
ATOM 1631 N N . ALA A 1 200 ? 0.135 11.609 2.035 1 94.44 200 ALA A N 1
ATOM 1632 C CA . ALA A 1 200 ? 1.146 10.578 2.244 1 94.44 200 ALA A CA 1
ATOM 1633 C C . ALA A 1 200 ? 1.158 10.109 3.695 1 94.44 200 ALA A C 1
ATOM 1635 O O . ALA A 1 200 ? 1.291 8.914 3.965 1 94.44 200 ALA A O 1
ATOM 1636 N N . THR A 1 201 ? 1.071 11.062 4.633 1 95.69 201 THR A N 1
ATOM 1637 C CA . THR A 1 201 ? 1.026 10.695 6.043 1 95.69 201 THR A CA 1
ATOM 1638 C C . THR A 1 201 ? -0.226 9.875 6.344 1 95.69 201 THR A C 1
ATOM 1640 O O . THR A 1 201 ? -0.145 8.812 6.969 1 95.69 201 THR A O 1
ATOM 1643 N N . TYR A 1 202 ? -1.345 10.281 5.891 1 96.44 202 TYR A N 1
ATOM 1644 C CA . TYR A 1 202 ? -2.619 9.594 6.086 1 96.44 202 TYR A CA 1
ATOM 1645 C C . TYR A 1 202 ? -2.561 8.172 5.551 1 96.44 202 TYR A C 1
ATOM 1647 O O . TYR A 1 202 ? -2.803 7.211 6.293 1 96.44 202 TYR A O 1
ATOM 1655 N N . GLU A 1 203 ? -2.23 8.078 4.285 1 94.81 203 GLU A N 1
ATOM 1656 C CA . GLU A 1 203 ? -2.322 6.801 3.582 1 94.81 203 GLU A CA 1
ATOM 1657 C C . GLU A 1 203 ? -1.273 5.816 4.09 1 94.81 203 GLU A C 1
ATOM 1659 O O . GLU A 1 203 ? -1.542 4.617 4.199 1 94.81 203 GLU A O 1
ATOM 1664 N N . SER A 1 204 ? -0.077 6.312 4.355 1 95.69 204 SER A N 1
ATOM 1665 C CA . SER A 1 204 ? 0.961 5.434 4.883 1 95.69 204 SER A CA 1
ATOM 1666 C C . SER A 1 204 ? 0.528 4.797 6.199 1 95.69 204 SER A C 1
ATOM 1668 O O . SER A 1 204 ? 0.666 3.586 6.383 1 95.69 204 SER A O 1
ATOM 1670 N N . TRP A 1 205 ? 0.011 5.637 7.082 1 96.81 205 TRP A N 1
ATOM 1671 C CA . TRP A 1 205 ? -0.375 5.082 8.375 1 96.81 205 TRP A CA 1
ATOM 1672 C C . TRP A 1 205 ? -1.626 4.219 8.25 1 96.81 205 TRP A C 1
ATOM 1674 O O . TRP A 1 205 ? -1.77 3.213 8.945 1 96.81 205 TRP A O 1
ATOM 1684 N N . ARG A 1 206 ? -2.545 4.605 7.414 1 95.81 206 ARG A N 1
ATOM 1685 C CA . ARG A 1 206 ? -3.713 3.764 7.18 1 95.81 206 ARG A CA 1
ATOM 1686 C C . ARG A 1 206 ? -3.297 2.34 6.82 1 95.81 206 ARG A C 1
ATOM 1688 O O . ARG A 1 206 ? -3.82 1.376 7.383 1 95.81 206 ARG A O 1
ATOM 1695 N N . ILE A 1 207 ? -2.369 2.205 5.93 1 95.38 207 ILE A N 1
ATOM 1696 C CA . ILE A 1 207 ? -1.879 0.9 5.5 1 95.38 207 ILE A CA 1
ATOM 1697 C C . ILE A 1 207 ? -1.218 0.184 6.676 1 95.38 207 ILE A C 1
ATOM 1699 O O . ILE A 1 207 ? -1.522 -0.979 6.953 1 95.38 207 ILE A O 1
ATOM 1703 N N . ILE A 1 208 ? -0.315 0.884 7.371 1 97.06 208 ILE A N 1
ATOM 1704 C CA . ILE A 1 208 ? 0.395 0.305 8.508 1 97.06 208 ILE A CA 1
ATOM 1705 C C . ILE A 1 208 ? -0.61 -0.174 9.547 1 97.06 208 ILE A C 1
ATOM 1707 O O . ILE A 1 208 ? -0.507 -1.298 10.047 1 97.06 208 ILE A O 1
ATOM 1711 N N . TYR A 1 209 ? -1.525 0.672 9.797 1 96.12 209 TYR A N 1
ATOM 1712 C CA . TYR A 1 209 ? -2.529 0.353 10.812 1 96.12 209 TYR A CA 1
ATOM 1713 C C . TYR A 1 209 ? -3.357 -0.856 10.391 1 96.12 209 TYR A C 1
ATOM 1715 O O . TYR A 1 209 ? -3.635 -1.737 11.211 1 96.12 209 TYR A O 1
ATOM 1723 N N . ASP A 1 210 ? -3.824 -0.901 9.164 1 95.5 210 ASP A N 1
ATOM 1724 C CA . ASP A 1 210 ? -4.598 -2.037 8.664 1 95.5 210 ASP A CA 1
ATOM 1725 C C . ASP A 1 210 ? -3.801 -3.336 8.781 1 95.5 210 ASP A C 1
ATOM 1727 O O . ASP A 1 210 ? -4.359 -4.387 9.094 1 95.5 210 ASP A O 1
ATOM 1731 N N . VAL A 1 211 ? -2.541 -3.238 8.438 1 96.81 211 VAL A N 1
ATOM 1732 C CA . VAL A 1 211 ? -1.688 -4.418 8.531 1 96.81 211 VAL A CA 1
ATOM 1733 C C . VAL A 1 211 ? -1.621 -4.895 9.984 1 96.81 211 VAL A C 1
ATOM 1735 O O . VAL A 1 211 ? -1.799 -6.082 10.258 1 96.81 211 VAL A O 1
ATOM 1738 N N . ILE A 1 212 ? -1.38 -3.99 10.922 1 96.25 212 ILE A N 1
ATOM 1739 C CA . ILE A 1 212 ? -1.292 -4.324 12.336 1 96.25 212 ILE A CA 1
ATOM 1740 C C . ILE A 1 212 ? -2.578 -5.016 12.789 1 96.25 212 ILE A C 1
ATOM 1742 O O . ILE A 1 212 ? -2.533 -6.102 13.367 1 96.25 212 ILE A O 1
ATOM 1746 N N . MET A 1 213 ? -3.639 -4.406 12.469 1 95.69 213 MET A N 1
ATOM 1747 C CA . MET A 1 213 ? -4.926 -4.914 12.93 1 95.69 213 MET A CA 1
ATOM 1748 C C . MET A 1 213 ? -5.25 -6.254 12.273 1 95.69 213 MET A C 1
ATOM 1750 O O . MET A 1 213 ? -5.824 -7.141 12.914 1 95.69 213 MET A O 1
ATOM 1754 N N . GLY A 1 214 ? -4.953 -6.352 10.992 1 96.31 214 GLY A N 1
ATOM 1755 C CA . GLY A 1 214 ? -5.203 -7.598 10.289 1 96.31 214 GLY A CA 1
ATOM 1756 C C . GLY A 1 214 ? -4.375 -8.758 10.812 1 96.31 214 GLY A C 1
ATOM 1757 O O . GLY A 1 214 ? -4.859 -9.891 10.891 1 96.31 214 GLY A O 1
ATOM 1758 N N . LEU A 1 215 ? -3.113 -8.516 11.086 1 96.19 215 LEU A N 1
ATOM 1759 C CA . LEU A 1 215 ? -2.25 -9.539 11.672 1 96.19 215 LEU A CA 1
ATOM 1760 C C . LEU A 1 215 ? -2.777 -9.977 13.039 1 96.19 215 LEU A C 1
ATOM 1762 O O . LEU A 1 215 ? -2.76 -11.164 13.359 1 96.19 215 LEU A O 1
ATOM 1766 N N . ASP A 1 216 ? -3.203 -9 13.836 1 95.75 216 ASP A N 1
ATOM 1767 C CA . ASP A 1 216 ? -3.764 -9.305 15.156 1 95.75 216 ASP A CA 1
ATOM 1768 C C . ASP A 1 216 ? -5 -10.188 15.031 1 95.75 216 ASP A C 1
ATOM 1770 O O . ASP A 1 216 ? -5.168 -11.141 15.797 1 95.75 216 ASP A O 1
ATOM 1774 N N . ARG A 1 217 ? -5.852 -9.836 14.109 1 95 217 ARG A N 1
ATOM 1775 C CA . ARG A 1 217 ? -7.047 -10.641 13.891 1 95 217 ARG A CA 1
ATOM 1776 C C . ARG A 1 217 ? -6.684 -12.062 13.469 1 95 217 ARG A C 1
ATOM 1778 O O . ARG A 1 217 ? -7.266 -13.031 13.961 1 95 217 ARG A O 1
ATOM 1785 N N . ALA A 1 218 ? -5.809 -12.172 12.5 1 94.94 218 ALA A N 1
ATOM 1786 C CA . ALA A 1 218 ? -5.379 -13.484 12.031 1 94.94 218 ALA A CA 1
ATOM 1787 C C . ALA A 1 218 ? -4.848 -14.336 13.18 1 94.94 218 ALA A C 1
ATOM 1789 O O . ALA A 1 218 ? -5.133 -15.531 13.258 1 94.94 218 ALA A O 1
ATOM 1790 N N . LYS A 1 219 ? -4.094 -13.742 14.055 1 95 219 LYS A N 1
ATOM 1791 C CA . LYS A 1 219 ? -3.555 -14.445 15.219 1 95 219 LYS A CA 1
ATOM 1792 C C . LYS A 1 219 ? -4.676 -14.938 16.125 1 95 219 LYS A C 1
ATOM 1794 O O . LYS A 1 219 ? -4.645 -16.078 16.609 1 95 219 LYS A O 1
ATOM 1799 N N . ARG A 1 220 ? -5.621 -14.078 16.344 1 94 220 ARG A N 1
ATOM 1800 C CA . ARG A 1 220 ? -6.758 -14.445 17.188 1 94 220 ARG A CA 1
ATOM 1801 C C . ARG A 1 220 ? -7.551 -15.594 16.562 1 94 220 ARG A C 1
ATOM 1803 O O . ARG A 1 220 ? -7.977 -16.516 17.266 1 94 220 ARG A O 1
ATOM 1810 N N . ASP A 1 221 ? -7.75 -15.477 15.305 1 92 221 ASP A N 1
ATOM 1811 C CA . ASP A 1 221 ? -8.477 -16.531 14.594 1 92 221 ASP A CA 1
ATOM 1812 C C . ASP A 1 221 ? -7.75 -17.875 14.711 1 92 221 ASP A C 1
ATOM 1814 O O . ASP A 1 221 ? -8.383 -18.922 14.867 1 92 221 ASP A O 1
ATOM 1818 N N . LYS A 1 222 ? -6.426 -17.875 14.586 1 92.12 222 LYS A N 1
ATOM 1819 C CA . LYS A 1 222 ? -5.629 -19.094 14.703 1 92.12 222 LYS A CA 1
ATOM 1820 C C . LYS A 1 222 ? -5.719 -19.672 16.109 1 92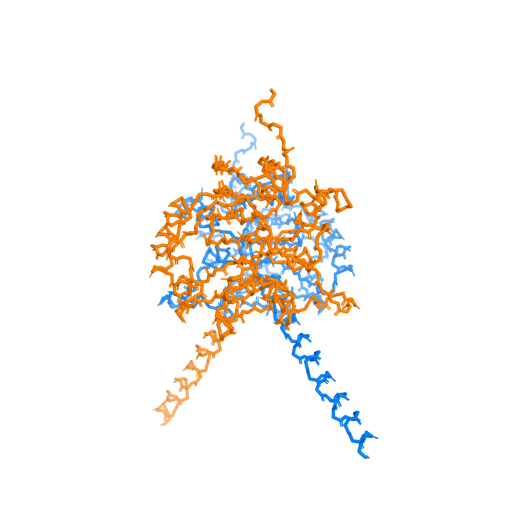.12 222 LYS A C 1
ATOM 1822 O O . LYS A 1 222 ? -5.805 -20.891 16.281 1 92.12 222 LYS A O 1
ATOM 1827 N N . GLU A 1 223 ? -5.715 -18.812 17.078 1 92.06 223 GLU A N 1
ATOM 1828 C CA . GLU A 1 223 ? -5.816 -19.234 18.469 1 92.06 223 GLU A CA 1
ATOM 1829 C C . GLU A 1 223 ? -7.188 -19.828 18.766 1 92.06 223 GLU A C 1
ATOM 1831 O O . GLU A 1 223 ? -7.297 -20.828 19.484 1 92.06 223 GLU A O 1
ATOM 1836 N N . GLU A 1 224 ? -8.148 -19.25 18.25 1 89.06 224 GLU A N 1
ATOM 1837 C CA . GLU A 1 224 ? -9.508 -19.75 18.453 1 89.06 224 GLU A CA 1
ATOM 1838 C C . GLU A 1 224 ? -9.695 -21.109 17.781 1 89.06 224 GLU A C 1
ATOM 1840 O O . GLU A 1 224 ? -10.383 -21.984 18.328 1 89.06 224 GLU A O 1
ATOM 1845 N N . LYS A 1 225 ? -9.18 -21.328 16.609 1 86.19 225 LYS A N 1
ATOM 1846 C CA . LYS A 1 225 ? -9.25 -22.609 15.922 1 86.19 225 LYS A CA 1
ATOM 1847 C C . LYS A 1 225 ? -8.516 -23.703 16.703 1 86.19 225 LYS A C 1
ATOM 1849 O O . LYS A 1 225 ? -8.977 -24.844 16.781 1 86.19 225 LYS A O 1
ATOM 1854 N N . LYS A 1 226 ? -7.461 -23.328 17.312 1 85.5 226 LYS A N 1
ATOM 1855 C CA . LYS A 1 226 ? -6.699 -24.281 18.125 1 85.5 226 LYS A CA 1
ATOM 1856 C C . LYS A 1 226 ? -7.484 -24.703 19.359 1 85.5 226 LYS A C 1
ATOM 1858 O O . LYS A 1 226 ? -7.48 -25.875 19.75 1 85.5 226 LYS A O 1
ATOM 1863 N N . LYS A 1 227 ? -8.172 -23.812 20 1 83 227 LYS A N 1
ATOM 1864 C CA . LYS A 1 227 ? -8.969 -24.094 21.188 1 83 227 LYS A CA 1
ATOM 1865 C C . LYS A 1 227 ? -10.156 -25 20.859 1 83 227 LYS A C 1
ATOM 1867 O O . LYS A 1 227 ? -10.469 -25.922 21.609 1 83 227 LYS A O 1
ATOM 1872 N N . LYS A 1 228 ? -10.688 -24.797 19.797 1 83.75 228 LYS A N 1
ATOM 1873 C CA . LYS A 1 228 ? -11.828 -25.609 19.391 1 83.75 228 LYS A CA 1
ATOM 1874 C C . LYS A 1 228 ? -11.406 -27.031 19.062 1 83.75 228 LYS A C 1
ATOM 1876 O O . LYS A 1 228 ? -12.109 -27.984 19.375 1 83.75 228 LYS A O 1
ATOM 1881 N N . ASN A 1 229 ? -10.352 -27.016 18.391 1 74.31 229 ASN A N 1
ATOM 1882 C CA . ASN A 1 229 ? -9.844 -28.344 18.062 1 74.31 229 ASN A CA 1
ATOM 1883 C C . ASN A 1 229 ? -9.477 -29.125 19.328 1 74.31 229 ASN A C 1
ATOM 1885 O O . ASN A 1 229 ? -9.625 -30.344 19.359 1 74.31 229 ASN A O 1
ATOM 1889 N N . LYS A 1 230 ? -9.078 -28.484 20.438 1 74.38 230 LYS A N 1
ATOM 1890 C CA . LYS A 1 230 ? -8.75 -29.141 21.703 1 74.38 230 LYS A CA 1
ATOM 1891 C C . LYS A 1 230 ? -10.008 -29.625 22.406 1 74.38 230 LYS A C 1
ATOM 1893 O O . LYS A 1 230 ? -10.016 -30.703 22.984 1 74.38 230 LYS A O 1
ATOM 1898 N N . VAL A 1 231 ? -10.969 -28.859 22.25 1 74.75 231 VAL A N 1
ATOM 1899 C CA . VAL A 1 231 ? -12.227 -29.188 22.922 1 74.75 231 VAL A CA 1
ATOM 1900 C C . VAL A 1 231 ? -12.883 -30.375 22.219 1 74.75 231 VAL A C 1
ATOM 1902 O O . VAL A 1 231 ? -13.422 -31.266 22.875 1 74.75 231 VAL A O 1
ATOM 1905 N N . VAL A 1 232 ? -12.719 -30.422 20.969 1 71 232 VAL A N 1
ATOM 1906 C CA . VAL A 1 232 ? -13.312 -31.516 20.203 1 71 232 VAL A CA 1
ATOM 1907 C C . VAL A 1 232 ? -12.578 -32.812 20.5 1 71 232 VAL A C 1
ATOM 1909 O O . VAL A 1 232 ? -13.211 -33.875 20.641 1 71 232 VAL A O 1
ATOM 1912 N N . ILE A 1 233 ? -11.367 -32.625 20.656 1 74.06 233 ILE A N 1
ATOM 1913 C CA . ILE A 1 233 ? -10.578 -33.812 20.953 1 74.06 233 ILE A CA 1
ATOM 1914 C C . ILE A 1 233 ? -10.891 -34.281 22.359 1 74.06 233 ILE A C 1
ATOM 1916 O O . ILE A 1 233 ? -10.992 -35.5 22.609 1 74.06 233 ILE A O 1
ATOM 1920 N N . GLN A 1 234 ? -11.07 -33.375 23.219 1 70.44 234 GLN A N 1
ATOM 1921 C CA . GLN A 1 234 ? -11.383 -33.75 24.594 1 70.44 234 GLN A CA 1
ATOM 1922 C C . GLN A 1 234 ? -12.734 -34.469 24.688 1 70.44 234 GLN A C 1
ATOM 1924 O O . GLN A 1 234 ? -12.898 -35.406 25.469 1 70.44 234 GLN A O 1
ATOM 1929 N N . TYR A 1 235 ? -13.5 -34 23.75 1 67.25 235 TYR A N 1
ATOM 1930 C CA . TYR A 1 235 ? -14.82 -34.625 23.812 1 67.25 235 TYR A CA 1
ATOM 1931 C C . TYR A 1 235 ? -14.875 -35.906 22.984 1 67.25 235 TYR A C 1
ATOM 1933 O O . TYR A 1 235 ? -15.797 -36.719 23.109 1 67.25 235 TYR A O 1
ATOM 1941 N N . SER A 1 236 ? -14.055 -35.875 22.062 1 62.31 236 SER A N 1
ATOM 1942 C CA . SER A 1 236 ? -14.023 -37.094 21.25 1 62.31 236 SER A CA 1
ATOM 1943 C C . SER A 1 236 ? -13.289 -38.219 21.969 1 62.31 236 SER A C 1
ATOM 1945 O O . SER A 1 236 ? -13.305 -39.344 21.516 1 62.31 236 SER A O 1
ATOM 1947 N N . ASN A 1 237 ? -12.617 -37.844 22.984 1 52.56 237 ASN A N 1
ATOM 1948 C CA . ASN A 1 237 ? -12.055 -38.906 23.797 1 52.56 237 ASN A CA 1
ATOM 1949 C C . ASN A 1 237 ? -12.984 -39.281 24.953 1 52.56 237 ASN A C 1
ATOM 1951 O O . ASN A 1 237 ? -13.578 -38.406 25.578 1 52.56 237 ASN A O 1
ATOM 1955 N N . MET B 1 1 ? -8.453 -17.906 -38.844 1 35.34 1 MET B N 1
ATOM 1956 C CA . MET B 1 1 ? -8.844 -19.266 -38.5 1 35.34 1 MET B CA 1
ATOM 1957 C C . MET B 1 1 ? -7.832 -19.922 -37.562 1 35.34 1 MET B C 1
ATOM 1959 O O . MET B 1 1 ? -8.156 -20.875 -36.875 1 35.34 1 MET B O 1
ATOM 1963 N N . ALA B 1 2 ? -6.484 -19.672 -37.719 1 47.78 2 ALA B N 1
ATOM 1964 C CA . ALA B 1 2 ? -5.254 -20.25 -37.188 1 47.78 2 ALA B CA 1
ATOM 1965 C C . ALA B 1 2 ? -5.23 -20.141 -35.656 1 47.78 2 ALA B C 1
ATOM 1967 O O . ALA B 1 2 ? -4.688 -21.016 -34.969 1 47.78 2 ALA B O 1
ATOM 1968 N N . ASP B 1 3 ? -5.809 -19.031 -35.062 1 52.09 3 ASP B N 1
ATOM 1969 C CA . ASP B 1 3 ? -5.637 -18.594 -33.688 1 52.09 3 ASP B CA 1
ATOM 1970 C C . ASP B 1 3 ? -6.836 -19 -32.844 1 52.09 3 ASP B C 1
ATOM 1972 O O . ASP B 1 3 ? -7.047 -18.438 -31.75 1 52.09 3 ASP B O 1
ATOM 1976 N N . ALA B 1 4 ? -7.73 -19.781 -33.312 1 58.22 4 ALA B N 1
ATOM 1977 C CA . ALA B 1 4 ? -8.914 -20.125 -32.531 1 58.22 4 ALA B CA 1
ATOM 1978 C C . ALA B 1 4 ? -8.555 -21.016 -31.328 1 58.22 4 ALA B C 1
ATOM 1980 O O . ALA B 1 4 ? -7.828 -22 -31.484 1 58.22 4 ALA B O 1
ATOM 1981 N N . PRO B 1 5 ? -8.93 -20.641 -30.094 1 65.12 5 PRO B N 1
ATOM 1982 C CA . PRO B 1 5 ? -8.625 -21.484 -28.938 1 65.12 5 PRO B CA 1
ATOM 1983 C C . PRO B 1 5 ? -9.266 -22.859 -29.031 1 65.12 5 PRO B C 1
ATOM 1985 O O . PRO B 1 5 ? -10.414 -23 -29.469 1 65.12 5 PRO B O 1
ATOM 1988 N N . LEU B 1 6 ? -8.469 -23.906 -29 1 73.38 6 LEU B N 1
ATOM 1989 C CA . LEU B 1 6 ? -8.906 -25.297 -28.953 1 73.38 6 LEU B CA 1
ATOM 1990 C C . LEU B 1 6 ? -8.641 -25.906 -27.578 1 73.38 6 LEU B C 1
ATOM 1992 O O . LEU B 1 6 ? -7.59 -25.672 -26.984 1 73.38 6 LEU B O 1
ATOM 1996 N N . TYR B 1 7 ? -9.664 -26.547 -27.156 1 76.31 7 TYR B N 1
ATOM 1997 C CA . TYR B 1 7 ? -9.539 -27.172 -25.844 1 76.31 7 TYR B CA 1
ATOM 1998 C C . TYR B 1 7 ? -8.578 -28.359 -25.891 1 76.31 7 TYR B C 1
ATOM 2000 O O . TYR B 1 7 ? -8.609 -29.156 -26.828 1 76.31 7 TYR B O 1
ATOM 2008 N N . LYS B 1 8 ? -7.758 -28.406 -24.984 1 70.62 8 LYS B N 1
ATOM 2009 C CA . LYS B 1 8 ? -6.832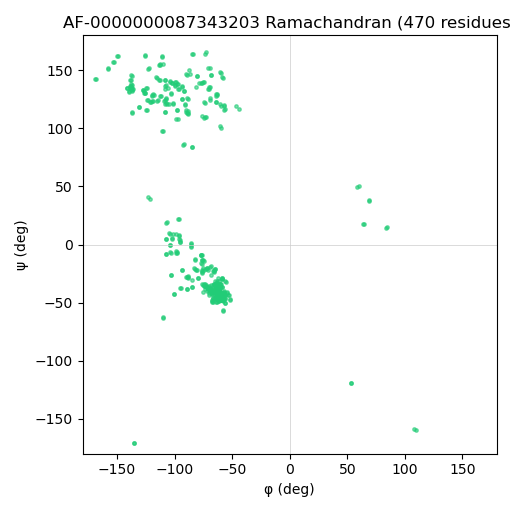 -29.516 -24.734 1 70.62 8 LYS B CA 1
ATOM 2010 C C . LYS B 1 8 ? -5.855 -29.672 -25.906 1 70.62 8 LYS B C 1
ATOM 2012 O O . LYS B 1 8 ? -5.453 -30.797 -26.219 1 70.62 8 LYS B O 1
ATOM 2017 N N . GLN B 1 9 ? -5.781 -28.688 -26.641 1 80 9 GLN B N 1
ATOM 2018 C CA . GLN B 1 9 ? -4.75 -28.703 -27.672 1 80 9 GLN B CA 1
ATOM 2019 C C . GLN B 1 9 ? -3.434 -28.141 -27.156 1 80 9 GLN B C 1
ATOM 2021 O O . GLN B 1 9 ? -3.408 -27.078 -26.547 1 80 9 GLN B O 1
ATOM 2026 N N . ARG B 1 10 ? -2.43 -28.969 -27.312 1 85.19 10 ARG B N 1
ATOM 2027 C CA . ARG B 1 10 ? -1.104 -28.5 -26.922 1 85.19 10 ARG B CA 1
ATOM 2028 C C . ARG B 1 10 ? -0.395 -27.828 -28.094 1 85.19 10 ARG B C 1
ATOM 2030 O O . ARG B 1 10 ? -0.138 -28.453 -29.125 1 85.19 10 ARG B O 1
ATOM 2037 N N . ARG B 1 11 ? -0.202 -26.562 -27.906 1 89.31 11 ARG B N 1
ATOM 2038 C CA . ARG B 1 11 ? 0.461 -25.75 -28.906 1 89.31 11 ARG B CA 1
ATOM 2039 C C . ARG B 1 11 ? 1.49 -24.812 -28.266 1 89.31 11 ARG B C 1
ATOM 2041 O O . ARG B 1 11 ? 1.229 -24.219 -27.219 1 89.31 11 ARG B O 1
ATOM 2048 N N . LYS B 1 12 ? 2.617 -24.844 -28.938 1 91.88 12 LYS B N 1
ATOM 2049 C CA . LYS B 1 12 ? 3.641 -23.922 -28.469 1 91.88 12 LYS B CA 1
ATOM 2050 C C . LYS B 1 12 ? 3.301 -22.484 -28.875 1 91.88 12 LYS B C 1
ATOM 2052 O O . LYS B 1 12 ? 3.062 -22.203 -30.047 1 91.88 12 LYS B O 1
ATOM 2057 N N . TYR B 1 13 ? 3.203 -21.641 -27.891 1 94.19 13 TYR B N 1
ATOM 2058 C CA . TYR B 1 13 ? 2.984 -20.219 -28.188 1 94.19 13 TYR B CA 1
ATOM 2059 C C . TYR B 1 13 ? 3.537 -19.344 -27.078 1 94.19 13 TYR B C 1
ATOM 2061 O O . TYR B 1 13 ? 3.801 -19.828 -25.969 1 94.19 13 TYR B O 1
ATOM 2069 N N . THR B 1 14 ? 3.844 -18.094 -27.375 1 96.19 14 THR B N 1
ATOM 2070 C CA . THR B 1 14 ? 4.246 -17.062 -26.422 1 96.19 14 THR B CA 1
ATOM 2071 C C . THR B 1 14 ? 3.551 -15.742 -26.734 1 96.19 14 THR B C 1
ATOM 2073 O O . THR B 1 14 ? 3.439 -15.352 -27.891 1 96.19 14 THR B O 1
ATOM 2076 N N . ARG B 1 15 ? 3.031 -15.18 -25.766 1 95.44 15 ARG B N 1
ATOM 2077 C CA . ARG B 1 15 ? 2.443 -13.844 -25.828 1 95.44 15 ARG B CA 1
ATOM 2078 C C . ARG B 1 15 ? 3.041 -12.922 -24.781 1 95.44 15 ARG B C 1
ATOM 2080 O O . ARG B 1 15 ? 3.131 -13.289 -23.609 1 95.44 15 ARG B O 1
ATOM 2087 N N . GLU B 1 16 ? 3.455 -11.773 -25.188 1 94.81 16 GLU B N 1
ATOM 2088 C CA . GLU B 1 16 ? 4.012 -10.781 -24.281 1 94.81 16 GLU B CA 1
ATOM 2089 C C . GLU B 1 16 ? 3.131 -9.531 -24.219 1 94.81 16 GLU B C 1
ATOM 2091 O O . GLU B 1 16 ? 2.725 -9 -25.25 1 94.81 16 GLU B O 1
ATOM 2096 N N . LEU B 1 17 ? 2.762 -9.258 -23.062 1 89.56 17 LEU B N 1
ATOM 2097 C CA . LEU B 1 17 ? 1.976 -8.047 -22.828 1 89.56 17 LEU B CA 1
ATOM 2098 C C . LEU B 1 17 ? 2.773 -7.027 -22.031 1 89.56 17 LEU B C 1
ATOM 2100 O O . LEU B 1 17 ? 3.361 -7.367 -21 1 89.56 17 LEU B O 1
ATOM 2104 N N . HIS B 1 18 ? 2.793 -5.855 -22.594 1 85.88 18 HIS B N 1
ATOM 2105 C CA . HIS B 1 18 ? 3.447 -4.758 -21.891 1 85.88 18 HIS B CA 1
ATOM 2106 C C . HIS B 1 18 ? 2.426 -3.758 -21.359 1 85.88 18 HIS B C 1
ATOM 2108 O O . HIS B 1 18 ? 1.372 -3.559 -21.969 1 85.88 18 HIS B O 1
ATOM 2114 N N . ASP B 1 19 ? 2.654 -3.262 -20.25 1 76.75 19 ASP B N 1
ATOM 2115 C CA . ASP B 1 19 ? 1.897 -2.16 -19.656 1 76.75 19 ASP B CA 1
ATOM 2116 C C . ASP B 1 19 ? 0.478 -2.596 -19.297 1 76.75 19 ASP B C 1
ATOM 2118 O O . ASP B 1 19 ? -0.492 -1.931 -19.672 1 76.75 19 ASP B O 1
ATOM 2122 N N . VAL B 1 20 ? 0.42 -3.857 -18.812 1 75.38 20 VAL B N 1
ATOM 2123 C CA . VAL B 1 20 ? -0.855 -4.227 -18.219 1 75.38 20 VAL B CA 1
ATOM 2124 C C . VAL B 1 20 ? -1.155 -3.305 -17.031 1 75.38 20 VAL B C 1
ATOM 2126 O O . VAL B 1 20 ? -0.512 -3.396 -15.984 1 75.38 20 VAL B O 1
ATOM 2129 N N . HIS B 1 21 ? -2.008 -2.393 -17.328 1 69.75 21 HIS B N 1
ATOM 2130 C CA . HIS B 1 21 ? -2.316 -1.336 -16.359 1 69.75 21 HIS B CA 1
ATOM 2131 C C . HIS B 1 21 ? -3.227 -1.849 -15.25 1 69.75 21 HIS B C 1
ATOM 2133 O O . HIS B 1 21 ? -4.309 -2.371 -15.523 1 69.75 21 HIS B O 1
ATOM 2139 N N . LEU B 1 22 ? -2.641 -1.926 -14.172 1 68.31 22 LEU B N 1
ATOM 2140 C CA . LEU B 1 22 ? -3.455 -2.123 -12.977 1 68.31 22 LEU B CA 1
ATOM 2141 C C . LEU B 1 22 ? -3.924 -0.786 -12.414 1 68.31 22 LEU B C 1
ATOM 2143 O O . LEU B 1 22 ? -3.398 0.267 -12.781 1 68.31 22 LEU B O 1
ATOM 2147 N N . HIS B 1 23 ? -5.09 -0.84 -11.789 1 58.53 23 HIS B N 1
ATOM 2148 C CA . HIS B 1 23 ? -5.484 0.416 -11.164 1 58.53 23 HIS B CA 1
ATOM 2149 C C . HIS B 1 23 ? -4.332 1.019 -10.367 1 58.53 23 HIS B C 1
ATOM 2151 O O . HIS B 1 23 ? -3.625 0.305 -9.648 1 58.53 23 HIS B O 1
ATOM 2157 N N . GLY B 1 24 ? -3.965 2.227 -10.828 1 55.47 24 GLY B N 1
ATOM 2158 C CA . GLY B 1 24 ? -2.822 2.988 -10.344 1 55.47 24 GLY B CA 1
ATOM 2159 C C . GLY B 1 24 ? -1.671 3.025 -11.328 1 55.47 24 GLY B C 1
ATOM 2160 O O . GLY B 1 24 ? -1.883 2.967 -12.539 1 55.47 24 GLY B O 1
ATOM 2161 N N . ASN B 1 25 ? -0.608 3.246 -11.031 1 59.31 25 ASN B N 1
ATOM 2162 C CA . ASN B 1 25 ? 0.542 3.414 -11.914 1 59.31 25 ASN B CA 1
ATOM 2163 C C . ASN B 1 25 ? 1.351 2.125 -12.031 1 59.31 25 ASN B C 1
ATOM 2165 O O . ASN B 1 25 ? 2.539 2.162 -12.352 1 59.31 25 ASN B O 1
ATOM 2169 N N . HIS B 1 26 ? 0.585 1.02 -11.695 1 71.44 26 HIS B N 1
ATOM 2170 C CA . HIS B 1 26 ? 1.348 -0.214 -11.852 1 71.44 26 HIS B CA 1
ATOM 2171 C C . HIS B 1 26 ? 1.22 -0.768 -13.266 1 71.44 26 HIS B C 1
ATOM 2173 O O . HIS B 1 26 ? 0.11 -1.019 -13.742 1 71.44 26 HIS B O 1
ATOM 2179 N N . LYS B 1 27 ? 2.305 -0.735 -13.938 1 83.88 27 LYS B N 1
ATOM 2180 C CA . LYS B 1 27 ? 2.402 -1.372 -15.25 1 83.88 27 LYS B CA 1
ATOM 2181 C C . LYS B 1 27 ? 3.189 -2.676 -15.172 1 83.88 27 LYS B C 1
ATOM 2183 O O . LYS B 1 27 ? 4.359 -2.678 -14.781 1 83.88 27 LYS B O 1
ATOM 2188 N N . LEU B 1 28 ? 2.512 -3.762 -15.578 1 92.06 28 LEU B N 1
ATOM 2189 C CA . LEU B 1 28 ? 3.15 -5.07 -15.484 1 92.06 28 LEU B CA 1
ATOM 2190 C C . LEU B 1 28 ? 3.705 -5.504 -16.844 1 92.06 28 LEU B C 1
ATOM 2192 O O . LEU B 1 28 ? 3.102 -5.227 -17.875 1 92.06 28 LEU B O 1
ATOM 2196 N N . HIS B 1 29 ? 4.789 -6.051 -16.812 1 95.88 29 HIS B N 1
ATOM 2197 C CA . HIS B 1 29 ? 5.281 -6.855 -17.922 1 95.88 29 HIS B CA 1
ATOM 2198 C C . HIS B 1 29 ? 4.883 -8.32 -17.766 1 95.88 29 HIS B C 1
ATOM 2200 O O . HIS B 1 29 ? 5.258 -8.969 -16.781 1 95.88 29 HIS B O 1
ATOM 2206 N N . VAL B 1 30 ? 4.141 -8.844 -18.766 1 97.56 30 VAL B N 1
ATOM 2207 C CA . VAL B 1 30 ? 3.592 -10.195 -18.625 1 97.56 30 VAL B CA 1
ATOM 2208 C C . VAL B 1 30 ? 4.059 -11.062 -19.797 1 97.56 30 VAL B C 1
ATOM 2210 O O . VAL B 1 30 ? 3.891 -10.688 -20.953 1 97.56 30 VAL B O 1
ATOM 2213 N N . LEU B 1 31 ? 4.648 -12.094 -19.5 1 98.44 31 LEU B N 1
ATOM 2214 C CA . LEU B 1 31 ? 4.953 -13.125 -20.5 1 98.44 31 LEU B CA 1
ATOM 2215 C C . LEU B 1 31 ? 4.07 -14.352 -20.297 1 98.44 31 LEU B C 1
ATOM 2217 O O . LEU B 1 31 ? 4.152 -15.016 -19.266 1 98.44 31 LEU B O 1
ATOM 2221 N N . CYS B 1 32 ? 3.234 -14.633 -21.203 1 98.25 32 CYS B N 1
ATOM 2222 C CA . CYS B 1 32 ? 2.457 -15.867 -21.219 1 98.25 32 CYS B CA 1
ATOM 2223 C C . CYS B 1 32 ? 3.029 -16.844 -22.234 1 98.25 32 CYS B C 1
ATOM 2225 O O . CYS B 1 32 ? 3.221 -16.5 -23.406 1 98.25 32 CYS B O 1
ATOM 2227 N N . THR B 1 33 ? 3.24 -18.078 -21.781 1 98.12 33 THR B N 1
ATOM 2228 C CA . THR B 1 33 ? 3.902 -18.984 -22.719 1 98.12 33 THR B CA 1
ATOM 2229 C C . THR B 1 33 ? 3.623 -20.438 -22.359 1 98.12 33 THR B C 1
ATOM 2231 O O . THR B 1 33 ? 3.35 -20.75 -21.188 1 98.12 33 THR B O 1
ATOM 2234 N N . SER B 1 34 ? 3.631 -21.281 -23.328 1 97.06 34 SER B N 1
ATOM 2235 C CA . SER B 1 34 ? 3.619 -22.734 -23.125 1 97.06 34 SER B CA 1
ATOM 2236 C C . SER B 1 34 ? 4.977 -23.344 -23.453 1 97.06 34 SER B C 1
ATOM 2238 O O . SER B 1 34 ? 5.148 -24.562 -23.375 1 97.06 34 SER B O 1
ATOM 2240 N N . LYS B 1 35 ? 5.996 -22.516 -23.766 1 97.44 35 LYS B N 1
ATOM 2241 C CA . LYS B 1 35 ? 7.324 -22.984 -24.156 1 97.44 35 LYS B CA 1
ATOM 2242 C C . LYS B 1 35 ? 8.258 -23.047 -22.938 1 97.44 35 LYS B C 1
ATOM 2244 O O . LYS B 1 35 ? 8.5 -22.016 -22.281 1 97.44 35 LYS B O 1
ATOM 2249 N N . GLY B 1 36 ? 8.805 -24.219 -22.766 1 97.25 36 GLY B N 1
ATOM 2250 C CA . GLY B 1 36 ? 9.719 -24.406 -21.656 1 97.25 36 GLY B CA 1
ATOM 2251 C C . GLY B 1 36 ? 10.898 -23.438 -21.688 1 97.25 36 GLY B C 1
ATOM 2252 O O . GLY B 1 36 ? 11.281 -22.891 -20.656 1 97.25 36 GLY B O 1
ATOM 2253 N N . LYS B 1 37 ? 11.422 -23.219 -22.828 1 97.44 37 LYS B N 1
ATOM 2254 C CA . LYS B 1 37 ? 12.594 -22.375 -22.984 1 97.44 37 LYS B CA 1
ATOM 2255 C C . LYS B 1 37 ? 12.281 -20.938 -22.578 1 97.44 37 LYS B C 1
ATOM 2257 O O . LYS B 1 37 ? 13.125 -20.25 -21.984 1 97.44 37 LYS B O 1
ATOM 2262 N N . ASP B 1 38 ? 11.141 -20.469 -22.891 1 98.19 38 ASP B N 1
ATOM 2263 C CA . ASP B 1 38 ? 10.727 -19.109 -22.547 1 98.19 38 ASP B CA 1
ATOM 2264 C C . ASP B 1 38 ? 10.508 -18.969 -21.031 1 98.19 38 ASP B C 1
ATOM 2266 O O . ASP B 1 38 ? 10.82 -17.938 -20.438 1 98.19 38 ASP B O 1
ATOM 2270 N N . VAL B 1 39 ? 9.969 -19.969 -20.422 1 98.44 39 VAL B N 1
ATOM 2271 C CA . VAL B 1 39 ? 9.836 -20.016 -18.969 1 98.44 39 VAL B CA 1
ATOM 2272 C C . VAL B 1 39 ? 11.211 -19.891 -18.312 1 98.44 39 VAL B C 1
ATOM 2274 O O . VAL B 1 39 ? 11.406 -19.078 -17.422 1 98.44 39 VAL B O 1
ATOM 2277 N N . ASP B 1 40 ? 12.148 -20.656 -18.859 1 98.44 40 ASP B N 1
ATOM 2278 C CA . ASP B 1 40 ? 13.5 -20.641 -18.312 1 98.44 40 ASP B CA 1
ATOM 2279 C C . ASP B 1 40 ? 14.125 -19.266 -18.406 1 98.44 40 ASP B C 1
ATOM 2281 O O . ASP B 1 40 ? 14.82 -18.812 -17.5 1 98.44 40 ASP B O 1
ATOM 2285 N N . LYS B 1 41 ? 13.891 -18.594 -19.484 1 98 41 LYS B N 1
ATOM 2286 C CA . LYS B 1 41 ? 14.406 -17.25 -19.672 1 98 41 LYS B CA 1
ATOM 2287 C C . LYS B 1 41 ? 13.812 -16.281 -18.641 1 98 41 LYS B C 1
ATOM 2289 O O . LYS B 1 41 ? 14.531 -15.477 -18.047 1 98 41 LYS B O 1
ATOM 2294 N N . MET B 1 42 ? 12.539 -16.359 -18.422 1 98.19 42 MET B N 1
ATOM 2295 C CA . MET B 1 42 ? 11.875 -15.5 -17.438 1 98.19 42 MET B CA 1
ATOM 2296 C C . MET B 1 42 ? 12.367 -15.805 -16.031 1 98.19 42 MET B C 1
ATOM 2298 O O . MET B 1 42 ? 12.547 -14.891 -15.219 1 98.19 42 MET B O 1
ATOM 2302 N N . LEU B 1 43 ? 12.594 -17.031 -15.75 1 98.44 43 LEU B N 1
ATOM 2303 C CA . LEU B 1 43 ? 13.094 -17.406 -14.43 1 98.44 43 LEU B CA 1
ATOM 2304 C C . LEU B 1 43 ? 14.492 -16.844 -14.203 1 98.44 43 LEU B C 1
ATOM 2306 O O . LEU B 1 43 ? 14.844 -16.484 -13.07 1 98.44 43 LEU B O 1
ATOM 2310 N N . SER B 1 44 ? 15.273 -16.781 -15.25 1 98.12 44 SER B N 1
ATOM 2311 C CA . SER B 1 44 ? 16.578 -16.141 -15.148 1 98.12 44 SER B CA 1
ATOM 2312 C C . SER B 1 44 ? 16.438 -14.664 -14.797 1 98.12 44 SER B C 1
ATOM 2314 O O . SER B 1 44 ? 17.203 -14.133 -13.992 1 98.12 44 SER B O 1
ATOM 2316 N N . THR B 1 45 ? 15.477 -14.047 -15.383 1 97.62 45 THR B N 1
ATOM 2317 C CA . THR B 1 45 ? 15.172 -12.656 -15.055 1 97.62 45 THR B CA 1
ATOM 2318 C C . THR B 1 45 ? 14.758 -12.516 -13.594 1 97.62 45 THR B C 1
ATOM 2320 O O . THR B 1 45 ? 15.203 -11.609 -12.898 1 97.62 45 THR B O 1
ATOM 2323 N N . PHE B 1 46 ? 13.898 -13.422 -13.148 1 98.5 46 PHE B N 1
ATOM 2324 C CA . PHE B 1 46 ? 13.484 -13.43 -11.75 1 98.5 46 PHE B CA 1
ATOM 2325 C C . PHE B 1 46 ? 14.695 -13.531 -10.828 1 98.5 46 PHE B C 1
ATOM 2327 O O . PHE B 1 46 ? 14.812 -12.773 -9.859 1 98.5 46 PHE B O 1
ATOM 2334 N N . ARG B 1 47 ? 15.602 -14.453 -11.156 1 97.81 47 ARG B N 1
ATOM 2335 C CA . ARG B 1 47 ? 16.766 -14.695 -10.312 1 97.81 47 ARG B CA 1
ATOM 2336 C C . ARG B 1 47 ? 17.625 -13.438 -10.195 1 97.81 47 ARG B C 1
ATOM 2338 O O . ARG B 1 47 ? 18.125 -13.125 -9.109 1 97.81 47 ARG B O 1
ATOM 2345 N N . ARG B 1 48 ? 17.797 -12.766 -11.258 1 97.5 48 ARG B N 1
ATOM 2346 C CA . ARG B 1 48 ? 18.562 -11.531 -11.25 1 97.5 48 ARG B CA 1
ATOM 2347 C C . ARG B 1 48 ? 17.906 -10.484 -10.352 1 97.5 48 ARG B C 1
ATOM 2349 O O . ARG B 1 48 ? 18.594 -9.828 -9.555 1 97.5 48 ARG B O 1
ATOM 2356 N N . LYS B 1 49 ? 16.656 -10.359 -10.477 1 96.75 49 LYS B N 1
ATOM 2357 C CA . LYS B 1 49 ? 15.93 -9.375 -9.672 1 96.75 49 LYS B CA 1
ATOM 2358 C C . LYS B 1 49 ? 15.953 -9.758 -8.195 1 96.75 49 LYS B C 1
ATOM 2360 O O . LYS B 1 49 ? 16.188 -8.906 -7.332 1 96.75 49 LYS B O 1
ATOM 2365 N N . LEU B 1 50 ? 15.695 -10.992 -7.945 1 97.5 50 LEU B N 1
ATOM 2366 C CA . LEU B 1 50 ? 15.641 -11.5 -6.578 1 97.5 50 LEU B CA 1
ATOM 2367 C C . LEU B 1 50 ? 17 -11.367 -5.902 1 97.5 50 LEU B C 1
ATOM 2369 O O . LEU B 1 50 ? 17.078 -11.148 -4.691 1 97.5 50 LEU B O 1
ATOM 2373 N N . GLY B 1 51 ? 18.047 -11.523 -6.629 1 94.94 51 GLY B N 1
ATOM 2374 C CA . GLY B 1 51 ? 19.391 -11.438 -6.094 1 94.94 51 GLY B CA 1
ATOM 2375 C C . GLY B 1 51 ? 19.672 -10.133 -5.379 1 94.94 51 GLY B C 1
ATOM 2376 O O . GLY B 1 51 ? 20.391 -10.102 -4.383 1 94.94 51 GLY B O 1
ATOM 2377 N N . GLY B 1 52 ? 19.078 -9.039 -5.801 1 91.38 52 GLY B N 1
ATOM 2378 C CA . GLY B 1 52 ? 19.328 -7.73 -5.223 1 91.38 52 GLY B CA 1
ATOM 2379 C C . GLY B 1 52 ? 18.328 -7.336 -4.16 1 91.38 52 GLY B C 1
ATOM 2380 O O . GLY B 1 52 ? 18.391 -6.238 -3.605 1 91.38 52 GLY B O 1
ATOM 2381 N N . MET B 1 53 ? 17.469 -8.203 -3.855 1 91.56 53 MET B N 1
ATOM 2382 C CA . MET B 1 53 ? 16.391 -7.855 -2.932 1 91.56 53 MET B CA 1
ATOM 2383 C C . MET B 1 53 ? 16.703 -8.367 -1.525 1 91.56 53 MET B C 1
ATOM 2385 O O . MET B 1 53 ? 17.234 -9.461 -1.36 1 91.56 53 MET B O 1
ATOM 2389 N N . PRO B 1 54 ? 16.438 -7.516 -0.565 1 88.12 54 PRO B N 1
ATOM 2390 C CA . PRO B 1 54 ? 16.656 -7.984 0.806 1 88.12 54 PRO B CA 1
ATOM 2391 C C . PRO B 1 54 ? 15.797 -9.188 1.164 1 88.12 54 PRO B C 1
ATOM 2393 O O . PRO B 1 54 ? 16.25 -10.078 1.892 1 88.12 54 PRO B O 1
ATOM 2396 N N . VAL B 1 55 ? 14.625 -9.156 0.668 1 90.44 55 VAL B N 1
ATOM 2397 C CA . VAL B 1 55 ? 13.711 -10.289 0.804 1 90.44 55 VAL B CA 1
ATOM 2398 C C . VAL B 1 55 ? 13.344 -10.82 -0.578 1 90.44 55 VAL B C 1
ATOM 2400 O O . VAL B 1 55 ? 12.859 -10.078 -1.432 1 90.44 55 VAL B O 1
ATOM 2403 N N . LYS B 1 56 ? 13.602 -12.07 -0.748 1 96.94 56 LYS B N 1
ATOM 2404 C CA . LYS B 1 56 ? 13.383 -12.68 -2.055 1 96.94 56 LYS B CA 1
ATOM 2405 C C . LYS B 1 56 ? 11.984 -13.281 -2.15 1 96.94 56 LYS B C 1
ATOM 2407 O O . LYS B 1 56 ? 11.805 -14.484 -1.923 1 96.94 56 LYS B O 1
ATOM 2412 N N . LEU B 1 57 ? 11.07 -12.469 -2.518 1 97.06 57 LEU B N 1
ATOM 2413 C CA . LEU B 1 57 ? 9.648 -12.805 -2.535 1 97.06 57 LEU B CA 1
ATOM 2414 C C . LEU B 1 57 ? 9.18 -13.102 -3.955 1 97.06 57 LEU B C 1
ATOM 2416 O O . LEU B 1 57 ? 9.547 -12.391 -4.895 1 97.06 57 LEU B O 1
ATOM 2420 N N . VAL B 1 58 ? 8.344 -14.125 -4.09 1 97.81 58 VAL B N 1
ATOM 2421 C CA . VAL B 1 58 ? 7.719 -14.477 -5.359 1 97.81 58 VAL B CA 1
ATOM 2422 C C . VAL B 1 58 ? 6.219 -14.672 -5.156 1 97.81 58 VAL B C 1
ATOM 2424 O O . VAL B 1 58 ? 5.801 -15.531 -4.375 1 97.81 58 VAL B O 1
ATOM 2427 N N . GLY B 1 59 ? 5.414 -13.867 -5.812 1 97.44 59 GLY B N 1
ATOM 2428 C CA . GLY B 1 59 ? 3.982 -14.109 -5.82 1 97.44 59 GLY B CA 1
ATOM 2429 C C . GLY B 1 59 ? 3.58 -15.258 -6.727 1 97.44 59 GLY B C 1
ATOM 2430 O O . GLY B 1 59 ? 4.125 -15.414 -7.82 1 97.44 59 GLY B O 1
ATOM 2431 N N . VAL B 1 60 ? 2.631 -16.078 -6.266 1 96.44 60 VAL B N 1
ATOM 2432 C CA . VAL B 1 60 ? 2.242 -17.25 -7.027 1 96.44 60 VAL B CA 1
ATOM 2433 C C . VAL B 1 60 ? 0.723 -17.406 -7.016 1 96.44 60 VAL B C 1
ATOM 2435 O O . VAL B 1 60 ? 0.066 -17.047 -6.035 1 96.44 60 VAL B O 1
ATOM 2438 N N . ASP B 1 61 ? 0.225 -17.875 -8.062 1 95.19 61 ASP B N 1
ATOM 2439 C CA . ASP B 1 61 ? -1.165 -18.312 -8.18 1 95.19 61 ASP B CA 1
ATOM 2440 C C . ASP B 1 61 ? -1.303 -19.438 -9.188 1 95.19 61 ASP B C 1
ATOM 2442 O O . ASP B 1 61 ? -0.378 -19.719 -9.953 1 95.19 61 ASP B O 1
ATOM 2446 N N . VAL B 1 62 ? -2.43 -20.141 -9.086 1 94.38 62 VAL B N 1
ATOM 2447 C CA . VAL B 1 62 ? -2.66 -21.281 -9.969 1 94.38 62 VAL B CA 1
ATOM 2448 C C . VAL B 1 62 ? -4.109 -21.281 -10.445 1 94.38 62 VAL B C 1
ATOM 2450 O O . VAL B 1 62 ? -5.027 -21.016 -9.672 1 94.38 62 VAL B O 1
ATOM 2453 N N . GLU B 1 63 ? -4.285 -21.531 -11.734 1 92.56 63 GLU B N 1
ATOM 2454 C CA . GLU B 1 63 ? -5.605 -21.797 -12.312 1 92.56 63 GLU B CA 1
ATOM 2455 C C . GLU B 1 63 ? -5.719 -23.234 -12.812 1 92.56 63 GLU B C 1
ATOM 2457 O O . GLU B 1 63 ? -4.719 -23.844 -13.195 1 92.56 63 GLU B O 1
ATOM 2462 N N . TYR B 1 64 ? -6.957 -23.703 -12.836 1 89 64 TYR B N 1
ATOM 2463 C CA . TYR B 1 64 ? -7.164 -25.125 -13.086 1 89 64 TYR B CA 1
ATOM 2464 C C . TYR B 1 64 ? -8.117 -25.344 -14.25 1 89 64 TYR B C 1
ATOM 2466 O O . TYR B 1 64 ? -8.914 -24.469 -14.586 1 89 64 TYR B O 1
ATOM 2474 N N . THR B 1 65 ? -7.996 -26.609 -14.727 1 81.31 65 THR B N 1
ATOM 2475 C CA . THR B 1 65 ? -8.953 -27 -15.758 1 81.31 65 THR B CA 1
ATOM 2476 C C . THR B 1 65 ? -10.297 -27.359 -15.133 1 81.31 65 THR B C 1
ATOM 2478 O O . THR B 1 65 ? -10.352 -27.875 -14.008 1 81.31 65 THR B O 1
ATOM 2481 N N . HIS B 1 66 ? -11.367 -27 -15.664 1 74.81 66 HIS B N 1
ATOM 2482 C CA . HIS B 1 66 ? -12.695 -27.203 -15.094 1 74.81 66 HIS B CA 1
ATOM 2483 C C . HIS B 1 66 ? -13.273 -28.547 -15.516 1 74.81 66 HIS B C 1
ATOM 2485 O O . HIS B 1 66 ? -14.023 -29.172 -14.758 1 74.81 66 HIS B O 1
ATOM 2491 N N . TYR B 1 67 ? -12.984 -29.109 -16.594 1 68.81 67 TYR B N 1
ATOM 2492 C CA . TYR B 1 67 ? -13.766 -30.188 -17.188 1 68.81 67 TYR B CA 1
ATOM 2493 C C . TYR B 1 67 ? -13.141 -31.547 -16.875 1 68.81 67 TYR B C 1
ATOM 2495 O O . TYR B 1 67 ? -13.75 -32.594 -17.125 1 68.81 67 TYR B O 1
ATOM 2503 N N . GLU B 1 68 ? -12.031 -31.562 -16.312 1 69.25 68 GLU B N 1
ATOM 2504 C CA . GLU B 1 68 ? -11.375 -32.844 -16.125 1 69.25 68 GLU B CA 1
ATOM 2505 C C . GLU B 1 68 ? -11.109 -33.125 -14.656 1 69.25 68 GLU B C 1
ATOM 2507 O O . GLU B 1 68 ? -10.703 -32.25 -13.906 1 69.25 68 GLU B O 1
ATOM 2512 N N . LYS B 1 69 ? -11.617 -34.188 -14.227 1 73.75 69 LYS B N 1
ATOM 2513 C CA . LYS B 1 69 ? -11.242 -34.656 -12.891 1 73.75 69 LYS B CA 1
ATOM 2514 C C . LYS B 1 69 ? -10.133 -35.719 -12.969 1 73.75 69 LYS B C 1
ATOM 2516 O O . LYS B 1 69 ? -10.133 -36.562 -13.867 1 73.75 69 LYS B O 1
ATOM 2521 N N . PRO B 1 70 ? -9.188 -35.719 -12.18 1 77.56 70 PRO B N 1
ATOM 2522 C CA . PRO B 1 70 ? -9.008 -34.656 -11.188 1 77.56 70 PRO B CA 1
ATOM 2523 C C . PRO B 1 70 ? -8.586 -33.344 -11.82 1 77.56 70 PRO B C 1
ATOM 2525 O O . PRO B 1 70 ? -7.961 -33.312 -12.883 1 77.56 70 PRO B O 1
ATOM 2528 N N . GLN B 1 71 ? -8.938 -32.25 -11.172 1 80 71 GLN B N 1
ATOM 2529 C CA . GLN B 1 71 ? -8.531 -30.938 -11.68 1 80 71 GLN B CA 1
ATOM 2530 C C . GLN B 1 71 ? -7.016 -30.797 -11.664 1 80 71 GLN B C 1
ATOM 2532 O O . GLN B 1 71 ? -6.363 -31.141 -10.672 1 80 71 GLN B O 1
ATOM 2537 N N . ARG B 1 72 ? -6.512 -30.406 -12.742 1 85.88 72 ARG B N 1
ATOM 2538 C CA . ARG B 1 72 ? -5.074 -30.203 -12.891 1 85.88 72 ARG B CA 1
ATOM 2539 C C . ARG B 1 72 ? -4.746 -28.734 -13.078 1 85.88 72 ARG B C 1
ATOM 2541 O O . ARG B 1 72 ? -5.598 -27.953 -13.5 1 85.88 72 ARG B O 1
ATOM 2548 N N . ALA B 1 73 ? -3.529 -28.422 -12.711 1 91.62 73 ALA B N 1
ATOM 2549 C CA . ALA B 1 73 ? -3.078 -27.047 -12.945 1 91.62 73 ALA B CA 1
ATOM 2550 C C . ALA B 1 73 ? -3.025 -26.75 -14.438 1 91.62 73 ALA B C 1
ATOM 2552 O O . ALA B 1 73 ? -2.424 -27.484 -15.219 1 91.62 73 ALA B O 1
ATOM 2553 N N . ALA B 1 74 ? -3.729 -25.75 -14.812 1 92.94 74 ALA B N 1
ATOM 2554 C CA . ALA B 1 74 ? -3.719 -25.328 -16.203 1 92.94 74 ALA B CA 1
ATOM 2555 C C . ALA B 1 74 ? -2.703 -24.203 -16.422 1 92.94 74 ALA B C 1
ATOM 2557 O O . ALA B 1 74 ? -2.057 -24.141 -17.469 1 92.94 74 ALA B O 1
ATOM 2558 N N . VAL B 1 75 ? -2.605 -23.328 -15.43 1 95.5 75 VAL B N 1
ATOM 2559 C CA . VAL B 1 75 ? -1.738 -22.156 -15.523 1 95.5 75 VAL B CA 1
ATOM 2560 C C . VAL B 1 75 ? -1.038 -21.922 -14.188 1 95.5 75 VAL B C 1
ATOM 2562 O O . VAL B 1 75 ? -1.667 -22 -13.133 1 95.5 75 VAL B O 1
ATOM 2565 N N . LEU B 1 76 ? 0.251 -21.719 -14.211 1 96.5 76 LEU B N 1
ATOM 2566 C CA . LEU B 1 76 ? 1.033 -21.266 -13.07 1 96.5 76 LEU B CA 1
ATOM 2567 C C . LEU B 1 76 ? 1.482 -19.828 -13.266 1 96.5 76 LEU B C 1
ATOM 2569 O O . LEU B 1 76 ? 2.113 -19.484 -14.266 1 96.5 76 LEU B O 1
ATOM 2573 N N . GLN B 1 77 ? 1.093 -19 -12.359 1 97.12 77 GLN B N 1
ATOM 2574 C CA . GLN B 1 77 ? 1.447 -17.578 -12.422 1 97.12 77 GLN B CA 1
ATOM 2575 C C . GLN B 1 77 ? 2.49 -17.234 -11.359 1 97.12 77 GLN B C 1
ATOM 2577 O O . GLN B 1 77 ? 2.408 -17.703 -10.219 1 97.12 77 GLN B O 1
ATOM 2582 N N . GLN B 1 78 ? 3.449 -16.469 -11.75 1 98.06 78 GLN B N 1
ATOM 2583 C CA . GLN B 1 78 ? 4.477 -15.977 -10.844 1 98.06 78 GLN B CA 1
ATOM 2584 C C . GLN B 1 78 ? 4.793 -14.508 -11.125 1 98.06 78 GLN B C 1
ATOM 2586 O O . GLN B 1 78 ? 4.844 -14.094 -12.281 1 98.06 78 GLN B O 1
ATOM 2591 N N . CYS B 1 79 ? 5 -13.805 -10.07 1 97.94 79 CYS B N 1
ATOM 2592 C CA . CYS B 1 79 ? 5.375 -12.406 -10.234 1 97.94 79 CYS B CA 1
ATOM 2593 C C . CYS B 1 79 ? 6.488 -12.023 -9.266 1 97.94 79 CYS B C 1
ATOM 2595 O O . CYS B 1 79 ? 6.469 -12.422 -8.102 1 97.94 79 CYS B O 1
ATOM 2597 N N . VAL B 1 80 ? 7.449 -11.32 -9.742 1 98 80 VAL B N 1
ATOM 2598 C CA . VAL B 1 80 ? 8.469 -10.602 -8.977 1 98 80 VAL B CA 1
ATOM 2599 C C . VAL B 1 80 ? 8.477 -9.133 -9.391 1 98 80 VAL B C 1
ATOM 2601 O O . VAL B 1 80 ? 8.789 -8.805 -10.531 1 98 80 VAL B O 1
ATOM 2604 N N . GLU B 1 81 ? 8.133 -8.273 -8.422 1 93.56 81 GLU B N 1
ATOM 2605 C CA . GLU B 1 81 ? 7.914 -6.867 -8.75 1 93.56 81 GLU B CA 1
ATOM 2606 C C . GLU B 1 81 ? 6.914 -6.711 -9.891 1 93.56 81 GLU B C 1
ATOM 2608 O O . GLU B 1 81 ? 5.789 -7.207 -9.812 1 93.56 81 GLU B O 1
ATOM 2613 N N . LYS B 1 82 ? 7.293 -6.137 -11 1 92.75 82 LYS B N 1
ATOM 2614 C CA . LYS B 1 82 ? 6.375 -5.852 -12.094 1 92.75 82 LYS B CA 1
ATOM 2615 C C . LYS B 1 82 ? 6.566 -6.84 -13.242 1 92.75 82 LYS B C 1
ATOM 2617 O O . LYS B 1 82 ? 5.992 -6.668 -14.32 1 92.75 82 LYS B O 1
ATOM 2622 N N . GLU B 1 83 ? 7.355 -7.906 -13.008 1 96.75 83 GLU B N 1
ATOM 2623 C CA . GLU B 1 83 ? 7.559 -8.961 -14 1 96.75 83 GLU B CA 1
ATOM 2624 C C . GLU B 1 83 ? 6.719 -10.195 -13.68 1 96.75 83 GLU B C 1
ATOM 2626 O O . GLU B 1 83 ? 6.898 -10.812 -12.625 1 96.75 83 GLU B O 1
ATOM 2631 N N . CYS B 1 84 ? 5.867 -10.57 -14.617 1 98.19 84 CYS B N 1
ATOM 2632 C CA . CYS B 1 84 ? 4.949 -11.672 -14.352 1 98.19 84 CYS B CA 1
ATOM 2633 C C . CYS B 1 84 ? 5.074 -12.758 -15.422 1 98.19 84 CYS B C 1
ATOM 2635 O O . CYS B 1 84 ? 5.145 -12.445 -16.609 1 98.19 84 CYS B O 1
ATOM 2637 N N . LEU B 1 85 ? 5.129 -13.945 -15 1 98.75 85 LEU B N 1
ATOM 2638 C CA . LEU B 1 85 ? 5.121 -15.125 -15.852 1 98.75 85 LEU B CA 1
ATOM 2639 C C . LEU B 1 85 ? 3.795 -15.867 -15.742 1 98.75 85 LEU B C 1
ATOM 2641 O O . LEU B 1 85 ? 3.338 -16.172 -14.633 1 98.75 85 LEU B O 1
ATOM 2645 N N . VAL B 1 86 ? 3.191 -16.047 -16.844 1 98.44 86 VAL B N 1
ATOM 2646 C CA . VAL B 1 86 ? 2.023 -16.922 -16.953 1 98.44 86 VAL B CA 1
ATOM 2647 C C . VAL B 1 86 ? 2.385 -18.172 -17.766 1 98.44 86 VAL B C 1
ATOM 2649 O O . VAL B 1 86 ? 2.334 -18.156 -19 1 98.44 86 VAL B O 1
ATOM 2652 N N . TYR B 1 87 ? 2.695 -19.25 -17.062 1 97.94 87 TYR B N 1
ATOM 2653 C CA . TYR B 1 87 ? 3.062 -20.5 -17.688 1 97.94 87 TYR B CA 1
ATOM 2654 C C . TYR B 1 87 ? 1.829 -21.359 -17.969 1 97.94 87 TYR B C 1
ATOM 2656 O O . TYR B 1 87 ? 1.187 -21.844 -17.031 1 97.94 87 TYR B O 1
ATOM 2664 N N . HIS B 1 88 ? 1.564 -21.516 -19.219 1 96.56 88 HIS B N 1
ATOM 2665 C CA . HIS B 1 88 ? 0.383 -22.266 -19.625 1 96.56 88 HIS B CA 1
ATOM 2666 C C . HIS B 1 88 ? 0.67 -23.766 -19.672 1 96.56 88 HIS B C 1
ATOM 2668 O O . HIS B 1 88 ? 0.779 -24.344 -20.766 1 96.56 88 HIS B O 1
ATOM 2674 N N . ILE B 1 89 ? 0.573 -24.375 -18.594 1 94.38 89 ILE B N 1
ATOM 2675 C CA . ILE B 1 89 ? 0.953 -25.766 -18.375 1 94.38 89 ILE B CA 1
ATOM 2676 C C . ILE B 1 89 ? 0.142 -26.672 -19.297 1 94.38 89 ILE B C 1
ATOM 2678 O O . ILE B 1 89 ? 0.696 -27.562 -19.953 1 94.38 89 ILE B O 1
ATOM 2682 N N . SER B 1 90 ? -1.154 -26.453 -19.391 1 91.12 90 SER B N 1
ATOM 2683 C CA . SER B 1 90 ? -2.045 -27.359 -20.109 1 91.12 90 SER B CA 1
ATOM 2684 C C . SER B 1 90 ? -1.738 -27.375 -21.594 1 91.12 90 SER B C 1
ATOM 2686 O O . SER B 1 90 ? -2.078 -28.328 -22.297 1 91.12 90 SER B O 1
ATOM 2688 N N . ALA B 1 91 ? -1.139 -26.344 -22 1 93.44 91 ALA B N 1
ATOM 2689 C CA . ALA B 1 91 ? -0.813 -26.25 -23.422 1 93.44 91 ALA B CA 1
ATOM 2690 C C . ALA B 1 91 ? 0.634 -26.656 -23.672 1 93.44 91 ALA B C 1
ATOM 2692 O O . ALA B 1 91 ? 1.05 -26.781 -24.828 1 93.44 91 ALA B O 1
ATOM 2693 N N . ALA B 1 92 ? 1.415 -26.891 -22.672 1 94.12 92 ALA B N 1
ATOM 2694 C CA . ALA B 1 92 ? 2.857 -27.094 -22.812 1 94.12 92 ALA B CA 1
ATOM 2695 C C . ALA B 1 92 ? 3.176 -28.484 -23.359 1 94.12 92 ALA B C 1
ATOM 2697 O O . ALA B 1 92 ? 2.553 -29.469 -22.953 1 94.12 92 ALA B O 1
ATOM 2698 N N . LYS B 1 93 ? 4.164 -28.531 -24.266 1 92.38 93 LYS B N 1
ATOM 2699 C CA . LYS B 1 93 ? 4.656 -29.797 -24.812 1 92.38 93 LYS B CA 1
ATOM 2700 C C . LYS B 1 93 ? 5.992 -30.172 -24.172 1 92.38 93 LYS B C 1
ATOM 2702 O O . LYS B 1 93 ? 6.379 -31.344 -24.203 1 92.38 93 LYS B O 1
ATOM 2707 N N . ASP B 1 94 ? 6.664 -29.219 -23.75 1 92.06 94 ASP B N 1
ATOM 2708 C CA . ASP B 1 94 ? 7.957 -29.406 -23.094 1 92.06 94 ASP B CA 1
ATOM 2709 C C . ASP B 1 94 ? 7.965 -28.812 -21.703 1 92.06 94 ASP B C 1
ATOM 2711 O O . ASP B 1 94 ? 7.25 -27.844 -21.422 1 92.06 94 ASP B O 1
ATOM 2715 N N . ARG B 1 95 ? 8.75 -29.375 -20.922 1 90.38 95 ARG B N 1
ATOM 2716 C CA . ARG B 1 95 ? 8.867 -28.891 -19.547 1 90.38 95 ARG B CA 1
ATOM 2717 C C . ARG B 1 95 ? 10.062 -27.953 -19.406 1 90.38 95 ARG B C 1
ATOM 2719 O O . ARG B 1 95 ? 11.148 -28.25 -19.922 1 90.38 95 ARG B O 1
ATOM 2726 N N . PRO B 1 96 ? 9.82 -26.828 -18.75 1 96.19 96 PRO B N 1
ATOM 2727 C CA . PRO B 1 96 ? 10.984 -25.984 -18.453 1 96.19 96 PRO B CA 1
ATOM 2728 C C . PRO B 1 96 ? 12.039 -26.719 -17.625 1 96.19 96 PRO B C 1
ATOM 2730 O O . PRO B 1 96 ? 11.703 -27.484 -16.719 1 96.19 96 PRO B O 1
ATOM 2733 N N . MET B 1 97 ? 13.273 -26.469 -17.875 1 94.06 97 MET B N 1
ATOM 2734 C CA . MET B 1 97 ? 14.375 -27.172 -17.219 1 94.06 97 MET B CA 1
ATOM 2735 C C . MET B 1 97 ? 14.633 -26.625 -15.828 1 94.06 97 MET B C 1
ATOM 2737 O O . MET B 1 97 ? 15.055 -27.344 -14.93 1 94.06 97 MET B O 1
ATOM 2741 N N . GLU B 1 98 ? 14.328 -25.359 -15.633 1 96.81 98 GLU B N 1
ATOM 2742 C CA . GLU B 1 98 ? 14.75 -24.656 -14.422 1 96.81 98 GLU B CA 1
ATOM 2743 C C . GLU B 1 98 ? 13.594 -24.5 -13.445 1 96.81 98 GLU B C 1
ATOM 2745 O O . GLU B 1 98 ? 13.789 -24.094 -12.297 1 96.81 98 GLU B O 1
ATOM 2750 N N . LEU B 1 99 ? 12.398 -24.844 -13.82 1 97.12 99 LEU B N 1
ATOM 2751 C CA . LEU B 1 99 ? 11.211 -24.5 -13.055 1 97.12 99 LEU B CA 1
ATOM 2752 C C . LEU B 1 99 ? 11.188 -25.234 -11.719 1 97.12 99 LEU B C 1
ATOM 2754 O O . LEU B 1 99 ? 10.977 -24.609 -10.672 1 97.12 99 LEU B O 1
ATOM 2758 N N . ASP B 1 100 ? 11.438 -26.5 -11.758 1 94.75 100 ASP B N 1
ATOM 2759 C CA . ASP B 1 100 ? 11.414 -27.281 -10.531 1 94.75 100 ASP B CA 1
ATOM 2760 C C . ASP B 1 100 ? 12.43 -26.766 -9.523 1 94.75 100 ASP B C 1
ATOM 2762 O O . ASP B 1 100 ? 12.109 -26.594 -8.344 1 94.75 100 ASP B O 1
ATOM 2766 N N . LYS B 1 101 ? 13.617 -26.547 -10.016 1 95.5 101 LYS B N 1
ATOM 2767 C CA . LYS B 1 101 ? 14.672 -26.016 -9.148 1 95.5 101 LYS B CA 1
ATOM 2768 C C . LYS B 1 101 ? 14.289 -24.641 -8.594 1 95.5 101 LYS B C 1
ATOM 2770 O O . LYS B 1 101 ? 14.562 -24.344 -7.426 1 95.5 101 LYS B O 1
ATOM 2775 N N . PHE B 1 102 ? 13.734 -23.844 -9.383 1 97.38 102 PHE B N 1
ATOM 2776 C CA . PHE B 1 102 ? 13.305 -22.516 -8.953 1 97.38 102 PHE B CA 1
ATOM 2777 C C . PHE B 1 102 ? 12.25 -22.609 -7.859 1 97.38 102 PHE B C 1
ATOM 2779 O O . PHE B 1 102 ? 12.367 -21.953 -6.82 1 97.38 102 PHE B O 1
ATOM 2786 N N . LEU B 1 103 ? 11.266 -23.5 -8.016 1 95.25 103 LEU B N 1
ATOM 2787 C CA . LEU B 1 103 ? 10.133 -23.641 -7.102 1 95.25 103 LEU B CA 1
ATOM 2788 C C . LEU B 1 103 ? 10.57 -24.266 -5.781 1 95.25 103 LEU B C 1
ATOM 2790 O O . LEU B 1 103 ? 9.922 -24.078 -4.754 1 95.25 103 LEU B O 1
ATOM 2794 N N . MET B 1 104 ? 11.664 -24.922 -5.766 1 94.12 104 MET B N 1
ATOM 2795 C CA . MET B 1 104 ? 12.133 -25.625 -4.578 1 94.12 104 MET B CA 1
ATOM 2796 C C . MET B 1 104 ? 13.258 -24.859 -3.896 1 94.12 104 MET B C 1
ATOM 2798 O O . MET B 1 104 ? 13.797 -25.297 -2.879 1 94.12 104 MET B O 1
ATOM 2802 N N . ASN B 1 105 ? 13.633 -23.703 -4.469 1 95.12 105 ASN B N 1
ATOM 2803 C CA . ASN B 1 105 ? 14.742 -22.922 -3.914 1 95.12 105 ASN B CA 1
ATOM 2804 C C . ASN B 1 105 ? 14.422 -22.422 -2.506 1 95.12 105 ASN B C 1
ATOM 2806 O O . ASN B 1 105 ? 13.438 -21.719 -2.299 1 95.12 105 ASN B O 1
ATOM 2810 N N . VAL B 1 106 ? 15.289 -22.641 -1.568 1 94.38 106 VAL B N 1
ATOM 2811 C CA . VAL B 1 106 ? 15.031 -22.391 -0.155 1 94.38 106 VAL B CA 1
ATOM 2812 C C . VAL B 1 106 ? 15.258 -20.922 0.156 1 94.38 106 VAL B C 1
ATOM 2814 O O . VAL B 1 106 ? 14.859 -20.438 1.22 1 94.38 106 VAL B O 1
ATOM 2817 N N . GLU B 1 107 ? 15.883 -20.203 -0.76 1 95.31 107 GLU B N 1
ATOM 2818 C CA . GLU B 1 107 ? 16.141 -18.781 -0.545 1 95.31 107 GLU B CA 1
ATOM 2819 C C . GLU B 1 107 ? 14.898 -17.953 -0.862 1 95.31 107 GLU B C 1
ATOM 2821 O O . GLU B 1 107 ? 14.82 -16.781 -0.475 1 95.31 107 GLU B O 1
ATOM 2826 N N . TYR B 1 108 ? 14.023 -18.516 -1.662 1 96.75 108 TYR B N 1
ATOM 2827 C CA . TYR B 1 108 ? 12.852 -17.766 -2.107 1 96.75 108 TYR B CA 1
ATOM 2828 C C . TYR B 1 108 ? 11.664 -18.016 -1.196 1 96.75 108 TYR B C 1
ATOM 2830 O O . TYR B 1 108 ? 11.453 -19.141 -0.73 1 96.75 108 TYR B O 1
ATOM 2838 N N . THR B 1 109 ? 11 -17 -0.871 1 95.69 109 THR B N 1
ATOM 2839 C CA . THR B 1 109 ? 9.711 -17.109 -0.198 1 95.69 109 THR B CA 1
ATOM 2840 C C . THR B 1 109 ? 8.57 -16.969 -1.199 1 95.69 109 THR B C 1
ATOM 2842 O O . THR B 1 109 ? 8.414 -15.93 -1.836 1 95.69 109 THR B O 1
ATOM 2845 N N . PHE B 1 110 ? 7.848 -18 -1.328 1 95.75 110 PHE B N 1
ATOM 2846 C CA . PHE B 1 110 ? 6.691 -17.984 -2.215 1 95.75 110 PHE B CA 1
ATOM 2847 C C . PHE B 1 110 ? 5.434 -17.578 -1.456 1 95.75 110 PHE B C 1
ATOM 2849 O O . PHE B 1 110 ? 5.203 -18.031 -0.333 1 95.75 110 PHE B O 1
ATOM 2856 N N . VAL B 1 111 ? 4.727 -16.656 -2.061 1 96.19 111 VAL B N 1
ATOM 2857 C CA . VAL B 1 111 ? 3.52 -16.141 -1.42 1 96.19 111 VAL B CA 1
ATOM 2858 C C . VAL B 1 111 ? 2.307 -16.422 -2.305 1 96.19 111 VAL B C 1
ATOM 2860 O O . VAL B 1 111 ? 2.326 -16.141 -3.504 1 96.19 111 VAL B O 1
ATOM 2863 N N . GLY B 1 112 ? 1.326 -16.984 -1.765 1 95.06 112 GLY B N 1
ATOM 2864 C CA . GLY B 1 112 ? 0.073 -17.25 -2.449 1 95.06 112 GLY B CA 1
ATOM 2865 C C . GLY B 1 112 ? -1.148 -16.891 -1.622 1 95.06 112 GLY B C 1
ATOM 2866 O O . GLY B 1 112 ? -1.041 -16.188 -0.622 1 95.06 112 GLY B O 1
ATOM 2867 N N . PHE B 1 113 ? -2.262 -17.297 -2.127 1 93.5 113 PHE B N 1
ATOM 2868 C CA . PHE B 1 113 ? -3.543 -17.031 -1.485 1 93.5 113 PHE B CA 1
ATOM 2869 C C . PHE B 1 113 ? -4.434 -18.266 -1.51 1 93.5 113 PHE B C 1
ATOM 2871 O O . PHE B 1 113 ? -4.887 -18.688 -2.574 1 93.5 113 PHE B O 1
ATOM 2878 N N . ALA B 1 114 ? -4.766 -18.891 -0.303 1 86.19 114 ALA B N 1
ATOM 2879 C CA . ALA B 1 114 ? -5.504 -20.156 -0.166 1 86.19 114 ALA B CA 1
ATOM 2880 C C . ALA B 1 114 ? -4.789 -21.297 -0.886 1 86.19 114 ALA B C 1
ATOM 2882 O O . ALA B 1 114 ? -5.406 -22.031 -1.656 1 86.19 114 ALA B O 1
ATOM 2883 N N . ILE B 1 115 ? -3.578 -21.406 -0.626 1 78.06 115 ILE B N 1
ATOM 2884 C CA . ILE B 1 115 ? -2.641 -22.094 -1.514 1 78.06 115 ILE B CA 1
ATOM 2885 C C . ILE B 1 115 ? -2.713 -23.594 -1.279 1 78.06 115 ILE B C 1
ATOM 2887 O O . ILE B 1 115 ? -2.311 -24.391 -2.139 1 78.06 115 ILE B O 1
ATOM 2891 N N . GLU B 1 116 ? -3.193 -24.047 -0.154 1 79.44 116 GLU B N 1
ATOM 2892 C CA . GLU B 1 116 ? -3.215 -25.484 0.107 1 79.44 116 GLU B CA 1
ATOM 2893 C C . GLU B 1 116 ? -3.896 -26.234 -1.028 1 79.44 116 GLU B C 1
ATOM 2895 O O . GLU B 1 116 ? -3.418 -27.297 -1.455 1 79.44 116 GLU B O 1
ATOM 2900 N N . GLY B 1 117 ? -4.98 -25.719 -1.487 1 78.5 117 GLY B N 1
ATOM 2901 C CA . GLY B 1 117 ? -5.629 -26.328 -2.639 1 78.5 117 GLY B CA 1
ATOM 2902 C C . GLY B 1 117 ? -4.777 -26.281 -3.895 1 78.5 117 GLY B C 1
ATOM 2903 O O . GLY B 1 117 ? -4.73 -27.25 -4.652 1 78.5 117 GLY B O 1
ATOM 2904 N N . ASP B 1 118 ? -4.043 -25.203 -4.004 1 83.31 118 ASP B N 1
ATOM 2905 C CA . ASP B 1 118 ? -3.197 -25.016 -5.176 1 83.31 118 ASP B CA 1
ATOM 2906 C C . ASP B 1 118 ? -2.021 -25.984 -5.18 1 83.31 118 ASP B C 1
ATOM 2908 O O . ASP B 1 118 ? -1.67 -26.531 -6.223 1 83.31 118 ASP B O 1
ATOM 2912 N N . LYS B 1 119 ? -1.476 -26.172 -4.051 1 82.12 119 LYS B N 1
ATOM 2913 C CA . LYS B 1 119 ? -0.339 -27.078 -3.926 1 82.12 119 LYS B CA 1
ATOM 2914 C C . LYS B 1 119 ? -0.713 -28.5 -4.367 1 82.12 119 LYS B C 1
ATOM 2916 O O . LYS B 1 119 ? 0.067 -29.172 -5.043 1 82.12 119 LYS B O 1
ATOM 2921 N N . SER B 1 120 ? -1.879 -28.953 -4.012 1 83.12 120 SER B N 1
ATOM 2922 C CA . SER B 1 120 ? -2.334 -30.281 -4.383 1 83.12 120 SER B CA 1
ATOM 2923 C C . SER B 1 120 ? -2.488 -30.422 -5.891 1 83.12 120 SER B C 1
ATOM 2925 O O . SER B 1 120 ? -2.1 -31.438 -6.473 1 83.12 120 SER B O 1
ATOM 2927 N N . LYS B 1 121 ? -3.021 -29.375 -6.484 1 83.56 121 LYS B N 1
ATOM 2928 C CA . LYS B 1 121 ? -3.221 -29.391 -7.93 1 83.56 121 LYS B CA 1
ATOM 2929 C C . LYS B 1 121 ? -1.886 -29.344 -8.672 1 83.56 121 LYS B C 1
ATOM 2931 O O . LYS B 1 121 ? -1.717 -30 -9.703 1 83.56 121 LYS B O 1
ATOM 2936 N N . LEU B 1 122 ? -0.984 -28.594 -8.133 1 86.88 122 LEU B N 1
ATOM 2937 C CA . LEU B 1 122 ? 0.352 -28.531 -8.719 1 86.88 122 LEU B CA 1
ATOM 2938 C C . LEU B 1 122 ? 1.046 -29.875 -8.633 1 86.88 122 LEU B C 1
ATOM 2940 O O . LEU B 1 122 ? 1.654 -30.328 -9.602 1 86.88 122 LEU B O 1
ATOM 2944 N N . LYS B 1 123 ? 0.869 -30.531 -7.566 1 86.31 123 LYS B N 1
ATOM 2945 C CA . LYS B 1 123 ? 1.498 -31.844 -7.359 1 86.31 123 LYS B CA 1
ATOM 2946 C C . LYS B 1 123 ? 0.985 -32.875 -8.367 1 86.31 123 LYS B C 1
ATOM 2948 O O . LYS B 1 123 ? 1.77 -33.625 -8.945 1 86.31 123 LYS B O 1
ATOM 2953 N N . VAL B 1 124 ? -0.278 -32.812 -8.578 1 85.31 124 VAL B N 1
ATOM 2954 C CA . VAL B 1 124 ? -0.89 -33.75 -9.531 1 85.31 124 VAL B CA 1
ATOM 2955 C C . VAL B 1 124 ? -0.38 -33.438 -10.938 1 85.31 124 VAL B C 1
ATOM 2957 O O . VAL B 1 124 ? -0.309 -34.344 -11.781 1 85.31 124 VAL B O 1
ATOM 2960 N N . SER B 1 125 ? 0.058 -32.25 -11.117 1 84.94 125 SER B N 1
ATOM 2961 C CA . SER B 1 125 ? 0.55 -31.844 -12.43 1 84.94 125 SER B CA 1
ATOM 2962 C C . SER B 1 125 ? 2.068 -31.969 -12.508 1 84.94 125 SER B C 1
ATOM 2964 O O . SER B 1 125 ? 2.686 -31.469 -13.453 1 84.94 125 SER B O 1
ATOM 2966 N N . GLY B 1 126 ? 2.672 -32.594 -11.438 1 86.69 126 GLY B N 1
ATOM 2967 C CA . GLY B 1 126 ? 4.098 -32.875 -11.453 1 86.69 126 GLY B CA 1
ATOM 2968 C C . GLY B 1 126 ? 4.945 -31.688 -11.008 1 86.69 126 GLY B C 1
ATOM 2969 O O . GLY B 1 126 ? 6.133 -31.625 -11.336 1 86.69 126 GLY B O 1
ATOM 2970 N N . LEU B 1 127 ? 4.344 -30.734 -10.43 1 89.75 127 LEU B N 1
ATOM 2971 C CA . LEU B 1 127 ? 5.039 -29.562 -9.906 1 89.75 127 LEU B CA 1
ATOM 2972 C C . LEU B 1 127 ? 4.91 -29.484 -8.391 1 89.75 127 LEU B C 1
ATOM 2974 O O . LEU B 1 127 ? 3.879 -29.859 -7.832 1 89.75 127 LEU B O 1
ATOM 2978 N N . GLU B 1 128 ? 6 -29.031 -7.773 1 88.31 128 GLU B N 1
ATOM 2979 C CA . GLU B 1 128 ? 5.984 -28.875 -6.324 1 88.31 128 GLU B CA 1
ATOM 2980 C C . GLU B 1 128 ? 6.656 -27.562 -5.902 1 88.31 128 GLU B C 1
ATOM 2982 O O . GLU B 1 128 ? 7.711 -27.203 -6.43 1 88.31 128 GLU B O 1
ATOM 2987 N N . ILE B 1 129 ? 5.988 -26.922 -5.039 1 87.5 129 ILE B N 1
ATOM 2988 C CA . ILE B 1 129 ? 6.562 -25.719 -4.449 1 87.5 129 ILE B CA 1
ATOM 2989 C C . ILE B 1 129 ? 7.043 -26.016 -3.031 1 87.5 129 ILE B C 1
ATOM 2991 O O . ILE B 1 129 ? 6.387 -26.75 -2.289 1 87.5 129 ILE B O 1
ATOM 2995 N N . ASN B 1 130 ? 8.156 -25.453 -2.703 1 85.19 130 ASN B N 1
ATOM 2996 C CA . ASN B 1 130 ? 8.703 -25.656 -1.365 1 85.19 130 ASN B CA 1
ATOM 2997 C C . ASN B 1 130 ? 7.711 -25.219 -0.287 1 85.19 130 ASN B C 1
ATOM 2999 O O . ASN B 1 130 ? 7.426 -24.031 -0.141 1 85.19 130 ASN B O 1
ATOM 3003 N N . SER B 1 131 ? 7.27 -26.109 0.484 1 79.19 131 SER B N 1
ATOM 3004 C CA . SER B 1 131 ? 6.227 -25.844 1.475 1 79.19 131 SER B CA 1
ATOM 3005 C C . SER B 1 131 ? 6.781 -25.094 2.678 1 79.19 131 SER B C 1
ATOM 3007 O O . SER B 1 131 ? 6.039 -24.391 3.373 1 79.19 131 SER B O 1
ATOM 3009 N N . ASN B 1 132 ? 8.07 -25.219 2.908 1 83.38 132 ASN B N 1
ATOM 3010 C CA . ASN B 1 132 ? 8.68 -24.594 4.082 1 83.38 132 ASN B CA 1
ATOM 3011 C C . ASN B 1 132 ? 8.812 -23.094 3.908 1 83.38 132 ASN B C 1
ATOM 3013 O O . ASN B 1 132 ? 8.953 -22.359 4.891 1 83.38 132 ASN B O 1
ATOM 3017 N N . ASN B 1 133 ? 8.805 -22.672 2.766 1 88.75 133 ASN B N 1
ATOM 3018 C CA . ASN B 1 133 ? 8.984 -21.25 2.486 1 88.75 133 ASN B CA 1
ATOM 3019 C C . ASN B 1 133 ? 7.805 -20.672 1.715 1 88.75 133 ASN B C 1
ATOM 3021 O O . ASN B 1 133 ? 7.988 -19.953 0.73 1 88.75 133 ASN B O 1
ATOM 3025 N N . TYR B 1 134 ? 6.676 -21.141 2.105 1 90.12 134 TYR B N 1
ATOM 3026 C CA . TYR B 1 134 ? 5.457 -20.672 1.445 1 90.12 134 TYR B CA 1
ATOM 3027 C C . TYR B 1 134 ? 4.543 -19.953 2.426 1 90.12 134 TYR B C 1
ATOM 3029 O O . TYR B 1 134 ? 4.293 -20.438 3.529 1 90.12 134 TYR B O 1
ATOM 3037 N N . ILE B 1 135 ? 4.137 -18.781 2.062 1 93.81 135 ILE B N 1
ATOM 3038 C CA . ILE B 1 135 ? 3.238 -17.969 2.875 1 93.81 135 ILE B CA 1
ATOM 3039 C C . ILE B 1 135 ? 1.849 -17.938 2.24 1 93.81 135 ILE B C 1
ATOM 3041 O O . ILE B 1 135 ? 1.71 -17.672 1.043 1 93.81 135 ILE B O 1
ATOM 3045 N N . ASP B 1 136 ? 0.864 -18.297 2.973 1 94.75 136 ASP B N 1
ATOM 3046 C CA . ASP B 1 136 ? -0.531 -18.109 2.582 1 94.75 136 ASP B CA 1
ATOM 3047 C C . ASP B 1 136 ? -1.118 -16.844 3.205 1 94.75 136 ASP B C 1
ATOM 3049 O O . ASP B 1 136 ? -1.438 -16.828 4.395 1 94.75 136 ASP B O 1
ATOM 3053 N N . ILE B 1 137 ? -1.339 -15.844 2.416 1 96.25 137 ILE B N 1
ATOM 3054 C CA . ILE B 1 137 ? -1.768 -14.539 2.922 1 96.25 137 ILE B CA 1
ATOM 3055 C C . ILE B 1 137 ? -3.109 -14.68 3.639 1 96.25 137 ILE B C 1
ATOM 3057 O O . ILE B 1 137 ? -3.342 -14.039 4.664 1 96.25 137 ILE B O 1
ATOM 3061 N N . GLN B 1 138 ? -4.016 -15.547 3.119 1 94.38 138 GLN B N 1
ATOM 3062 C CA . GLN B 1 138 ? -5.352 -15.703 3.682 1 94.38 138 GLN B CA 1
ATOM 3063 C C . GLN B 1 138 ? -5.289 -16.141 5.145 1 94.38 138 GLN B C 1
ATOM 3065 O O . GLN B 1 138 ? -6.168 -15.797 5.938 1 94.38 138 GLN B O 1
ATOM 3070 N N . MET B 1 139 ? -4.277 -16.844 5.504 1 93.06 139 MET B N 1
ATOM 3071 C CA . MET B 1 139 ? -4.121 -17.328 6.867 1 93.06 139 MET B CA 1
ATOM 3072 C C . MET B 1 139 ? -3.357 -16.312 7.723 1 93.06 139 MET B C 1
ATOM 3074 O O . MET B 1 139 ? -3.557 -16.25 8.938 1 93.06 139 MET B O 1
ATOM 3078 N N . GLU B 1 140 ? -2.521 -15.539 7.102 1 95 140 GLU B N 1
ATOM 3079 C CA . GLU B 1 140 ? -1.573 -14.727 7.855 1 95 140 GLU B CA 1
ATOM 3080 C C . GLU B 1 140 ? -2.125 -13.328 8.102 1 95 140 GLU B C 1
ATOM 3082 O O . GLU B 1 140 ? -1.65 -12.617 8.992 1 95 140 GLU B O 1
ATOM 3087 N N . TRP B 1 141 ? -3.057 -12.883 7.324 1 96.38 141 TRP B N 1
ATOM 3088 C CA . TRP B 1 141 ? -3.654 -11.562 7.477 1 96.38 141 TRP B CA 1
ATOM 3089 C C . TRP B 1 141 ? -5.152 -11.609 7.203 1 96.38 141 TRP B C 1
ATOM 3091 O O . TRP B 1 141 ? -5.586 -12.148 6.184 1 96.38 141 TRP B O 1
ATOM 3101 N N . ARG B 1 142 ? -5.93 -10.992 8.039 1 95.56 142 ARG B N 1
ATOM 3102 C CA . ARG B 1 142 ? -7.383 -10.953 7.922 1 95.56 142 ARG B CA 1
ATOM 3103 C C . ARG B 1 142 ? -7.895 -9.516 7.965 1 95.56 142 ARG B C 1
ATOM 3105 O O . ARG B 1 142 ? -7.453 -8.719 8.797 1 95.56 142 ARG B O 1
ATOM 3112 N N . ASP B 1 143 ? -8.742 -9.219 7.059 1 93.94 143 ASP B N 1
ATOM 3113 C CA . ASP B 1 143 ? -9.344 -7.887 7.086 1 93.94 143 ASP B CA 1
ATOM 3114 C C . ASP B 1 143 ? -10.039 -7.625 8.422 1 93.94 143 ASP B C 1
ATOM 3116 O O . ASP B 1 143 ? -11.023 -8.289 8.758 1 93.94 143 ASP B O 1
ATOM 3120 N N . PRO B 1 144 ? -9.617 -6.637 9.125 1 92.25 144 PRO B N 1
ATOM 3121 C CA . PRO B 1 144 ? -10.148 -6.434 10.477 1 92.25 144 PRO B CA 1
ATOM 3122 C C . PRO B 1 144 ? -11.547 -5.824 10.484 1 92.25 144 PRO B C 1
ATOM 3124 O O . PRO B 1 144 ? -12.195 -5.766 11.531 1 92.25 144 PRO B O 1
ATOM 3127 N N . TYR B 1 145 ? -12.047 -5.391 9.398 1 90.81 145 TYR B N 1
ATOM 3128 C CA . TYR B 1 145 ? -13.281 -4.613 9.398 1 90.81 145 TYR B CA 1
ATOM 3129 C C . TYR B 1 145 ? -14.445 -5.43 8.852 1 90.81 145 TYR B C 1
ATOM 3131 O O . TYR B 1 145 ? -15.578 -4.957 8.828 1 90.81 145 TYR B O 1
ATOM 3139 N N . ASN B 1 146 ? -14.117 -6.57 8.344 1 85 146 ASN B N 1
ATOM 3140 C CA . ASN B 1 146 ? -15.227 -7.387 7.863 1 85 146 ASN B CA 1
ATOM 3141 C C . ASN B 1 146 ? -15.422 -8.625 8.727 1 85 146 ASN B C 1
ATOM 3143 O O . ASN B 1 146 ? -14.578 -8.945 9.57 1 85 146 ASN B O 1
ATOM 3147 N N . LYS B 1 147 ? -16.625 -9.172 8.578 1 86.62 147 LYS B N 1
ATOM 3148 C CA . LYS B 1 147 ? -16.969 -10.328 9.391 1 86.62 147 LYS B CA 1
ATOM 3149 C C . LYS B 1 147 ? -16.969 -11.609 8.562 1 86.62 147 LYS B C 1
ATOM 3151 O O . LYS B 1 147 ? -17.547 -12.617 8.961 1 86.62 147 LYS B O 1
ATOM 3156 N N . LYS B 1 148 ? -16.328 -11.531 7.469 1 88.38 148 LYS B N 1
ATOM 3157 C CA . LYS B 1 148 ? -16.266 -12.711 6.609 1 88.38 148 LYS B CA 1
ATOM 3158 C C . LYS B 1 148 ? -15.438 -13.82 7.246 1 88.38 148 LYS B C 1
ATOM 3160 O O . LYS B 1 148 ? -14.469 -13.547 7.953 1 88.38 148 LYS B O 1
ATOM 3165 N N . LYS B 1 149 ? -15.82 -15.047 7 1 86.81 149 LYS B N 1
ATOM 3166 C CA . LYS B 1 149 ? -15.047 -16.188 7.473 1 86.81 149 LYS B CA 1
ATOM 3167 C C . LYS B 1 149 ? -13.68 -16.234 6.801 1 86.81 149 LYS B C 1
ATOM 3169 O O . LYS B 1 149 ? -12.68 -16.578 7.441 1 86.81 149 LYS B O 1
ATOM 3174 N N . PHE B 1 150 ? -13.633 -15.898 5.484 1 88.38 150 PHE B N 1
ATOM 3175 C CA . PHE B 1 150 ? -12.391 -15.859 4.727 1 88.38 150 PHE B CA 1
ATOM 3176 C C . PHE B 1 150 ? -12.336 -14.625 3.832 1 88.38 150 PHE B C 1
ATOM 3178 O O . PHE B 1 150 ? -13.344 -14.258 3.219 1 88.38 150 PHE B O 1
ATOM 3185 N N . ASP B 1 151 ? -11.195 -14.031 3.82 1 93.19 151 ASP B N 1
ATOM 3186 C CA . ASP B 1 151 ? -10.984 -12.914 2.902 1 93.19 151 ASP B CA 1
ATOM 3187 C C . ASP B 1 151 ? -10.672 -13.406 1.494 1 93.19 151 ASP B C 1
ATOM 3189 O O . ASP B 1 151 ? -10.07 -14.469 1.324 1 93.19 151 ASP B O 1
ATOM 3193 N N . SER B 1 152 ? -11.156 -12.664 0.536 1 92.19 152 SER B N 1
ATOM 3194 C CA . SER B 1 152 ? -10.711 -12.898 -0.832 1 92.19 152 SER B CA 1
ATOM 3195 C C . SER B 1 152 ? -9.406 -12.164 -1.12 1 92.19 152 SER B C 1
ATOM 3197 O O . SER B 1 152 ? -9.008 -11.273 -0.364 1 92.19 152 SER B O 1
ATOM 3199 N N . LEU B 1 153 ? -8.758 -12.578 -2.209 1 93.25 153 LEU B N 1
ATOM 3200 C C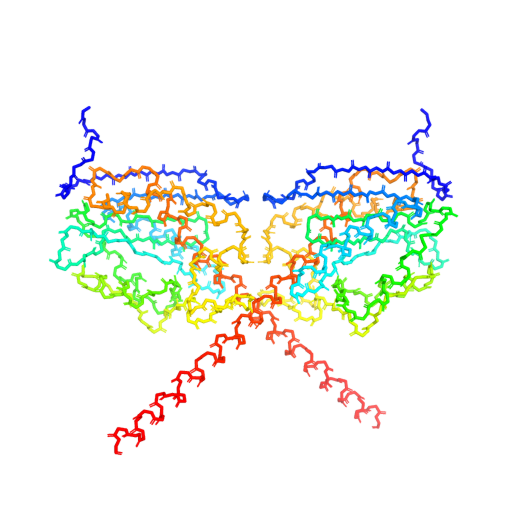A . LEU B 1 153 ? -7.574 -11.844 -2.645 1 93.25 153 LEU B CA 1
ATOM 3201 C C . LEU B 1 153 ? -7.914 -10.391 -2.926 1 93.25 153 LEU B C 1
ATOM 3203 O O . LEU B 1 153 ? -7.121 -9.492 -2.631 1 93.25 153 LEU B O 1
ATOM 3207 N N . ALA B 1 154 ? -9.07 -10.141 -3.463 1 91.31 154 ALA B N 1
ATOM 3208 C CA . ALA B 1 154 ? -9.516 -8.781 -3.75 1 91.31 154 ALA B CA 1
ATOM 3209 C C . ALA B 1 154 ? -9.664 -7.969 -2.467 1 91.31 154 ALA B C 1
ATOM 3211 O O . ALA B 1 154 ? -9.375 -6.77 -2.451 1 91.31 154 ALA B O 1
ATOM 3212 N N . ASP B 1 155 ? -10.125 -8.602 -1.402 1 93.06 155 ASP B N 1
ATOM 3213 C CA . ASP B 1 155 ? -10.242 -7.922 -0.115 1 93.06 155 ASP B CA 1
ATOM 3214 C C . ASP B 1 155 ? -8.883 -7.438 0.381 1 93.06 155 ASP B C 1
ATOM 3216 O O . ASP B 1 155 ? -8.734 -6.285 0.79 1 93.06 155 ASP B O 1
ATOM 3220 N N . VAL B 1 156 ? -7.945 -8.359 0.311 1 94.38 156 VAL B N 1
ATOM 3221 C CA . VAL B 1 156 ? -6.605 -8.055 0.8 1 94.38 156 VAL B CA 1
ATOM 3222 C C . VAL B 1 156 ? -5.953 -7 -0.093 1 94.38 156 VAL B C 1
ATOM 3224 O O . VAL B 1 156 ? -5.449 -5.988 0.397 1 94.38 156 VAL B O 1
ATOM 3227 N N . ALA B 1 157 ? -5.992 -7.215 -1.396 1 92.88 157 ALA B N 1
ATOM 3228 C CA . ALA B 1 157 ? -5.375 -6.305 -2.357 1 92.88 157 ALA B CA 1
ATOM 3229 C C . ALA B 1 157 ? -6.043 -4.934 -2.322 1 92.88 157 ALA B C 1
ATOM 3231 O O . ALA B 1 157 ? -5.387 -3.908 -2.518 1 92.88 157 ALA B O 1
ATOM 3232 N N . GLY B 1 158 ? -7.34 -4.914 -2.129 1 90.12 158 GLY B N 1
ATOM 3233 C CA . GLY B 1 158 ? -8.07 -3.66 -2.016 1 90.12 158 GLY B CA 1
ATOM 3234 C C . GLY B 1 158 ? -7.598 -2.801 -0.856 1 90.12 158 GLY B C 1
ATOM 3235 O O . GLY B 1 158 ? -7.574 -1.573 -0.957 1 90.12 158 GLY B O 1
ATOM 3236 N N . ARG B 1 159 ? -7.203 -3.449 0.21 1 90.19 159 ARG B N 1
ATOM 3237 C CA . ARG B 1 159 ? -6.762 -2.748 1.411 1 90.19 159 ARG B CA 1
ATOM 3238 C C . ARG B 1 159 ? -5.289 -2.371 1.313 1 90.19 159 ARG B C 1
ATOM 3240 O O . ARG B 1 159 ? -4.883 -1.306 1.783 1 90.19 159 ARG B O 1
ATOM 3247 N N . MET B 1 160 ? -4.5 -3.227 0.711 1 92.19 160 MET B N 1
ATOM 3248 C CA . MET B 1 160 ? -3.051 -3.061 0.726 1 92.19 160 MET B CA 1
ATOM 3249 C C . MET B 1 160 ? -2.588 -2.207 -0.451 1 92.19 160 MET B C 1
ATOM 3251 O O . MET B 1 160 ? -1.642 -1.429 -0.325 1 92.19 160 MET B O 1
ATOM 3255 N N . ILE B 1 161 ? -3.264 -2.451 -1.564 1 89.56 161 ILE B N 1
ATOM 3256 C CA . ILE B 1 161 ? -2.73 -1.896 -2.803 1 89.56 161 ILE B CA 1
ATOM 3257 C C . ILE B 1 161 ? -3.633 -0.768 -3.295 1 89.56 161 ILE B C 1
ATOM 3259 O O . ILE B 1 161 ? -3.197 0.381 -3.402 1 89.56 161 ILE B O 1
ATOM 3263 N N . ASP B 1 162 ? -4.863 -1.134 -3.605 1 83.94 162 ASP B N 1
ATOM 3264 C CA . ASP B 1 162 ? -5.82 -0.171 -4.145 1 83.94 162 ASP B CA 1
ATOM 3265 C C . ASP B 1 162 ? -7.234 -0.75 -4.16 1 83.94 162 ASP B C 1
ATOM 3267 O O . ASP B 1 162 ? -7.43 -1.91 -4.527 1 83.94 162 ASP B O 1
ATOM 3271 N N . ILE B 1 163 ? -8.164 0.066 -3.871 1 81.56 163 ILE B N 1
ATOM 3272 C CA . ILE B 1 163 ? -9.547 -0.38 -3.74 1 81.56 163 ILE B CA 1
ATOM 3273 C C . ILE B 1 163 ? -10.062 -0.878 -5.09 1 81.56 163 ILE B C 1
ATOM 3275 O O . ILE B 1 163 ? -10.969 -1.71 -5.145 1 81.56 163 ILE B O 1
ATOM 3279 N N . HIS B 1 164 ? -9.492 -0.511 -6.145 1 81.25 164 HIS B N 1
ATOM 3280 C CA . HIS B 1 164 ? -9.977 -0.836 -7.48 1 81.25 164 HIS B CA 1
ATOM 3281 C C . HIS B 1 164 ? -9.648 -2.277 -7.852 1 81.25 164 HIS B C 1
ATOM 3283 O O . HIS B 1 164 ? -10.109 -2.781 -8.875 1 81.25 164 HIS B O 1
ATOM 3289 N N . TYR B 1 165 ? -8.867 -2.93 -7.07 1 84.19 165 TYR B N 1
ATOM 3290 C CA . TYR B 1 165 ? -8.609 -4.344 -7.324 1 84.19 165 TYR B CA 1
ATOM 3291 C C . TYR B 1 165 ? -9.898 -5.148 -7.305 1 84.19 165 TYR B C 1
ATOM 3293 O O . TYR B 1 165 ? -10.016 -6.16 -7.996 1 84.19 165 TYR B O 1
ATOM 3301 N N . HIS B 1 166 ? -10.812 -4.668 -6.547 1 83.25 166 HIS B N 1
ATOM 3302 C CA . HIS B 1 166 ? -12.125 -5.312 -6.543 1 83.25 166 HIS B CA 1
ATOM 3303 C C . HIS B 1 166 ? -12.758 -5.281 -7.926 1 83.25 166 HIS B C 1
ATOM 3305 O O . HIS B 1 166 ? -13.359 -6.266 -8.359 1 83.25 166 HIS B O 1
ATOM 3311 N N . ASP B 1 167 ? -12.516 -4.219 -8.578 1 81.75 167 ASP B N 1
ATOM 3312 C CA . ASP B 1 167 ? -13.094 -4.059 -9.906 1 81.75 167 ASP B CA 1
ATOM 3313 C C . ASP B 1 167 ? -12.344 -4.902 -10.938 1 81.75 167 ASP B C 1
ATOM 3315 O O . ASP B 1 167 ? -12.945 -5.418 -11.883 1 81.75 167 ASP B O 1
ATOM 3319 N N . MET B 1 168 ? -11.125 -5.039 -10.766 1 77.31 168 MET B N 1
ATOM 3320 C CA . MET B 1 168 ? -10.289 -5.793 -11.695 1 77.31 168 MET B CA 1
ATOM 3321 C C . MET B 1 168 ? -10.664 -7.273 -11.688 1 77.31 168 MET B C 1
ATOM 3323 O O . MET B 1 168 ? -10.656 -7.926 -12.727 1 77.31 168 MET B O 1
ATOM 3327 N N . LYS B 1 169 ? -11.047 -7.766 -10.57 1 76.69 169 LYS B N 1
ATOM 3328 C CA . LYS B 1 169 ? -11.438 -9.164 -10.453 1 76.69 169 LYS B CA 1
ATOM 3329 C C . LYS B 1 169 ? -12.773 -9.43 -11.141 1 76.69 169 LYS B C 1
ATOM 3331 O O . LYS B 1 169 ? -13.062 -10.555 -11.547 1 76.69 169 LYS B O 1
ATOM 3336 N N . LYS B 1 170 ? -13.484 -8.352 -11.281 1 77.25 170 LYS B N 1
ATOM 3337 C CA . LYS B 1 170 ? -14.805 -8.484 -11.883 1 77.25 170 LYS B CA 1
ATOM 3338 C C . LYS B 1 170 ? -14.727 -8.43 -13.406 1 77.25 170 LYS B C 1
ATOM 3340 O O . LYS B 1 170 ? -15.742 -8.539 -14.094 1 77.25 170 LYS B O 1
ATOM 3345 N N . LYS B 1 171 ? -13.578 -8.312 -13.898 1 74.56 171 LYS B N 1
ATOM 3346 C CA . LYS B 1 171 ? -13.422 -8.133 -15.336 1 74.56 171 LYS B CA 1
ATOM 3347 C C . LYS B 1 171 ? -13.602 -9.453 -16.078 1 74.56 171 LYS B C 1
ATOM 3349 O O . LYS B 1 171 ? -13.719 -9.469 -17.312 1 74.56 171 LYS B O 1
ATOM 3354 N N . ILE B 1 172 ? -13.547 -10.547 -15.391 1 73.19 172 ILE B N 1
ATOM 3355 C CA . ILE B 1 172 ? -13.828 -11.805 -16.062 1 73.19 172 ILE B CA 1
ATOM 3356 C C . ILE B 1 172 ? -15.109 -12.414 -15.508 1 73.19 172 ILE B C 1
ATOM 3358 O O . ILE B 1 172 ? -15.438 -12.219 -14.336 1 73.19 172 ILE B O 1
ATOM 3362 N N . ASN B 1 173 ? -15.797 -12.969 -16.438 1 72.12 173 ASN B N 1
ATOM 3363 C CA . ASN B 1 173 ? -16.969 -13.734 -16.047 1 72.12 173 ASN B CA 1
ATOM 3364 C C . ASN B 1 173 ? -16.578 -15.07 -15.406 1 72.12 173 ASN B C 1
ATOM 3366 O O . ASN B 1 173 ? -16.172 -15.992 -16.109 1 72.12 173 ASN B O 1
ATOM 3370 N N . ARG B 1 174 ? -16.797 -15.141 -14.195 1 71 174 ARG B N 1
ATOM 3371 C CA . ARG B 1 174 ? -16.312 -16.297 -13.438 1 71 174 ARG B CA 1
ATOM 3372 C C . ARG B 1 174 ? -16.984 -17.578 -13.914 1 71 174 ARG B C 1
ATOM 3374 O O . ARG B 1 174 ? -16.328 -18.625 -13.969 1 71 174 ARG B O 1
ATOM 3381 N N . LYS B 1 175 ? -18.125 -17.484 -14.289 1 72.5 175 LYS B N 1
ATOM 3382 C CA . LYS B 1 175 ? -18.859 -18.672 -14.703 1 72.5 175 LYS B CA 1
ATOM 3383 C C . LYS B 1 175 ? -18.375 -19.172 -16.062 1 72.5 175 LYS B C 1
ATOM 3385 O O . LYS B 1 175 ? -18.172 -20.375 -16.25 1 72.5 175 LYS B O 1
ATOM 3390 N N . GLU B 1 176 ? -18.047 -18.312 -16.875 1 71.75 176 GLU B N 1
ATOM 3391 C CA . GLU B 1 176 ? -17.703 -18.688 -18.234 1 71.75 176 GLU B CA 1
ATOM 3392 C C . GLU B 1 176 ? -16.188 -18.734 -18.438 1 71.75 176 GLU B C 1
ATOM 3394 O O . GLU B 1 176 ? -15.656 -19.719 -18.938 1 71.75 176 GLU B O 1
ATOM 3399 N N . ASP B 1 177 ? -15.602 -17.797 -17.922 1 80.44 177 ASP B N 1
ATOM 3400 C CA . ASP B 1 177 ? -14.195 -17.609 -18.266 1 80.44 177 ASP B CA 1
ATOM 3401 C C . ASP B 1 177 ? -13.312 -18.625 -17.547 1 80.44 177 ASP B C 1
ATOM 3403 O O . ASP B 1 177 ? -12.297 -19.062 -18.094 1 80.44 177 ASP B O 1
ATOM 3407 N N . HIS B 1 178 ? -13.781 -19.141 -16.5 1 81.56 178 HIS B N 1
ATOM 3408 C CA . HIS B 1 178 ? -12.953 -20.078 -15.742 1 81.56 178 HIS B CA 1
ATOM 3409 C C . HIS B 1 178 ? -12.875 -21.438 -16.438 1 81.56 178 HIS B C 1
ATOM 3411 O O . HIS B 1 178 ? -12.008 -22.25 -16.109 1 81.56 178 HIS B O 1
ATOM 3417 N N . THR B 1 179 ? -13.75 -21.594 -17.391 1 83.19 179 THR B N 1
ATOM 3418 C CA . THR B 1 179 ? -13.727 -22.875 -18.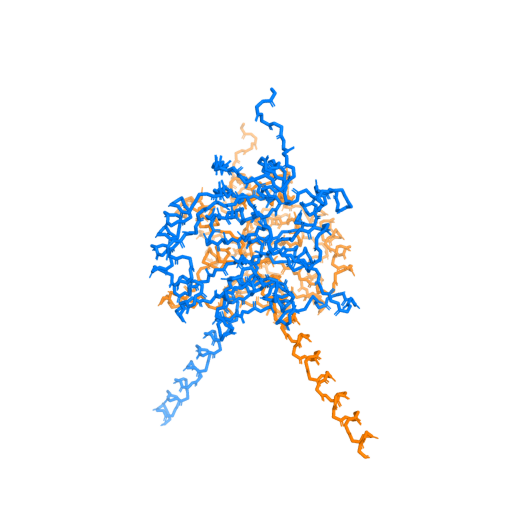094 1 83.19 179 THR B CA 1
ATOM 3419 C C . THR B 1 179 ? -12.711 -22.828 -19.234 1 83.19 179 THR B C 1
ATOM 3421 O O . THR B 1 179 ? -12.438 -23.859 -19.875 1 83.19 179 THR B O 1
ATOM 3424 N N . LEU B 1 180 ? -12.094 -21.734 -19.406 1 88.62 180 LEU B N 1
ATOM 3425 C CA . LEU B 1 180 ? -11.297 -21.531 -20.625 1 88.62 180 LEU B CA 1
ATOM 3426 C C . LEU B 1 180 ? -9.812 -21.703 -20.328 1 88.62 180 LEU B C 1
ATOM 3428 O O . LEU B 1 180 ? -8.984 -21.594 -21.234 1 88.62 180 LEU B O 1
ATOM 3432 N N . TRP B 1 181 ? -9.406 -22.062 -19.188 1 92.38 181 TRP B N 1
ATOM 3433 C CA . TRP B 1 181 ? -7.996 -22.125 -18.812 1 92.38 181 TRP B CA 1
ATOM 3434 C C . TRP B 1 181 ? -7.27 -23.234 -19.562 1 92.38 181 TRP B C 1
ATOM 3436 O O . TRP B 1 181 ? -6.043 -23.188 -19.688 1 92.38 181 TRP B O 1
ATOM 3446 N N . GLY B 1 182 ? -8.023 -24.188 -20.109 1 89.19 182 GLY B N 1
ATOM 3447 C CA . GLY B 1 182 ? -7.438 -25.297 -20.844 1 89.19 182 GLY B CA 1
ATOM 3448 C C . GLY B 1 182 ? -7.395 -25.062 -22.344 1 89.19 182 GLY B C 1
ATOM 3449 O O . GLY B 1 182 ? -6.973 -25.953 -23.094 1 89.19 182 GLY B O 1
ATOM 3450 N N . PHE B 1 183 ? -7.848 -23.891 -22.734 1 88.75 183 PHE B N 1
ATOM 3451 C CA . PHE B 1 183 ? -7.871 -23.594 -24.172 1 88.75 183 PHE B CA 1
ATOM 3452 C C . PHE B 1 183 ? -6.562 -22.953 -24.609 1 88.75 183 PHE B C 1
ATOM 3454 O O . PHE B 1 183 ? -5.965 -22.172 -23.859 1 88.75 183 PHE B O 1
ATOM 3461 N N . CYS B 1 184 ? -6.219 -23.25 -25.781 1 91.69 184 CYS B N 1
ATOM 3462 C CA . CYS B 1 184 ? -4.973 -22.734 -26.328 1 91.69 184 CYS B CA 1
ATOM 3463 C C . CYS B 1 184 ? -5.219 -22.031 -27.656 1 91.69 184 CYS B C 1
ATOM 3465 O O . CYS B 1 184 ? -5.805 -22.625 -28.578 1 91.69 184 CYS B O 1
ATOM 3467 N N . PRO B 1 185 ? -4.695 -20.859 -27.844 1 92.88 185 PRO B N 1
ATOM 3468 C CA . PRO B 1 185 ? -4.004 -20.062 -26.828 1 92.88 185 PRO B CA 1
ATOM 3469 C C . PRO B 1 185 ? -4.961 -19.469 -25.797 1 92.88 185 PRO B C 1
ATOM 3471 O O . PRO B 1 185 ? -6.172 -19.438 -26.016 1 92.88 185 PRO B O 1
ATOM 3474 N N . LEU B 1 186 ? -4.426 -19 -24.719 1 93.19 186 LEU B N 1
ATOM 3475 C CA . LEU B 1 186 ? -5.238 -18.344 -23.703 1 93.19 186 LEU B CA 1
ATOM 3476 C C . LEU B 1 186 ? -5.746 -17 -24.203 1 93.19 186 LEU B C 1
ATOM 3478 O O . LEU B 1 186 ? -5 -16.234 -24.812 1 93.19 186 LEU B O 1
ATOM 3482 N N . PRO B 1 187 ? -6.988 -16.766 -23.953 1 91.19 187 PRO B N 1
ATOM 3483 C CA . PRO B 1 187 ? -7.469 -15.414 -24.25 1 91.19 187 PRO B CA 1
ATOM 3484 C C . PRO B 1 187 ? -6.73 -14.328 -23.469 1 91.19 187 PRO B C 1
ATOM 3486 O O . PRO B 1 187 ? -6.371 -14.539 -22.312 1 91.19 187 PRO B O 1
ATOM 3489 N N . LYS B 1 188 ? -6.574 -13.172 -24.062 1 91.94 188 LYS B N 1
ATOM 3490 C CA . LYS B 1 188 ? -5.82 -12.062 -23.484 1 91.94 188 LYS B CA 1
ATOM 3491 C C . LYS B 1 188 ? -6.371 -11.664 -22.125 1 91.94 188 LYS B C 1
ATOM 3493 O O . LYS B 1 188 ? -5.605 -11.375 -21.203 1 91.94 188 LYS B O 1
ATOM 3498 N N . LYS B 1 189 ? -7.664 -11.617 -21.953 1 90.5 189 LYS B N 1
ATOM 3499 C CA . LYS B 1 189 ? -8.281 -11.219 -20.703 1 90.5 189 LYS B CA 1
ATOM 3500 C C . LYS B 1 189 ? -7.887 -12.164 -19.578 1 90.5 189 LYS B C 1
ATOM 3502 O O . LYS B 1 189 ? -7.711 -11.742 -18.422 1 90.5 189 LYS B O 1
ATOM 3507 N N . LEU B 1 190 ? -7.75 -13.453 -19.875 1 93.44 190 LEU B N 1
ATOM 3508 C CA . LEU B 1 190 ? -7.379 -14.438 -18.859 1 93.44 190 LEU B CA 1
ATOM 3509 C C . LEU B 1 190 ? -5.902 -14.305 -18.5 1 93.44 190 LEU B C 1
ATOM 3511 O O . LEU B 1 190 ? -5.531 -14.5 -17.328 1 93.44 190 LEU B O 1
ATOM 3515 N N . ILE B 1 191 ? -5.109 -13.945 -19.484 1 95.06 191 ILE B N 1
ATOM 3516 C CA . ILE B 1 191 ? -3.695 -13.703 -19.219 1 95.06 191 ILE B CA 1
ATOM 3517 C C . ILE B 1 191 ? -3.541 -12.531 -18.266 1 95.06 191 ILE B C 1
ATOM 3519 O O . ILE B 1 191 ? -2.811 -12.625 -17.281 1 95.06 191 ILE B O 1
ATOM 3523 N N . LYS B 1 192 ? -4.25 -11.469 -18.531 1 92.94 192 LYS B N 1
ATOM 3524 C CA . LYS B 1 192 ? -4.207 -10.289 -17.688 1 92.94 192 LYS B CA 1
ATOM 3525 C C . LYS B 1 192 ? -4.711 -10.602 -16.281 1 92.94 192 LYS B C 1
ATOM 3527 O O . LYS B 1 192 ? -4.109 -10.18 -15.289 1 92.94 192 LYS B O 1
ATOM 3532 N N . TYR B 1 193 ? -5.805 -11.312 -16.25 1 92.5 193 TYR B N 1
ATOM 3533 C CA . TYR B 1 193 ? -6.395 -11.719 -14.977 1 92.5 193 TYR B CA 1
ATOM 3534 C C . TYR B 1 193 ? -5.406 -12.523 -14.148 1 92.5 193 TYR B C 1
ATOM 3536 O O . TYR B 1 193 ? -5.207 -12.25 -12.961 1 92.5 193 TYR B O 1
ATOM 3544 N N . ALA B 1 194 ? -4.773 -13.5 -14.75 1 94.69 194 ALA B N 1
ATOM 3545 C CA . ALA B 1 194 ? -3.82 -14.383 -14.086 1 94.69 194 ALA B CA 1
ATOM 3546 C C . ALA B 1 194 ? -2.607 -13.609 -13.578 1 94.69 194 ALA B C 1
ATOM 3548 O O . ALA B 1 194 ? -2.174 -13.797 -12.445 1 94.69 194 ALA B O 1
ATOM 3549 N N . ALA B 1 195 ? -2.102 -12.734 -14.414 1 95.62 195 ALA B N 1
ATOM 3550 C CA . ALA B 1 195 ? -0.951 -11.922 -14.023 1 95.62 195 ALA B CA 1
ATOM 3551 C C . ALA B 1 195 ? -1.293 -11.016 -12.852 1 95.62 195 ALA B C 1
ATOM 3553 O O . ALA B 1 195 ? -0.5 -10.875 -11.914 1 95.62 195 ALA B O 1
ATOM 3554 N N . THR B 1 196 ? -2.443 -10.43 -12.898 1 93.19 196 THR B N 1
ATOM 3555 C CA . THR B 1 196 ? -2.891 -9.508 -11.859 1 93.19 196 THR B CA 1
ATOM 3556 C C . THR B 1 196 ? -2.992 -10.211 -10.516 1 93.19 196 THR B C 1
ATOM 3558 O O . THR B 1 196 ? -2.625 -9.648 -9.484 1 93.19 196 THR B O 1
ATOM 3561 N N . ASP B 1 197 ? -3.484 -11.453 -10.531 1 94.19 197 ASP B N 1
ATOM 3562 C CA . ASP B 1 197 ? -3.645 -12.195 -9.281 1 94.19 197 ASP B CA 1
ATOM 3563 C C . ASP B 1 197 ? -2.289 -12.523 -8.664 1 94.19 197 ASP B C 1
ATOM 3565 O O . ASP B 1 197 ? -2.115 -12.422 -7.445 1 94.19 197 ASP B O 1
ATOM 3569 N N . ALA B 1 198 ? -1.354 -12.938 -9.469 1 96 198 ALA B N 1
ATOM 3570 C CA . ALA B 1 198 ? -0.015 -13.219 -8.953 1 96 198 ALA B CA 1
ATOM 3571 C C . ALA B 1 198 ? 0.648 -11.945 -8.438 1 96 198 ALA B C 1
ATOM 3573 O O . ALA B 1 198 ? 1.313 -11.961 -7.398 1 96 198 ALA B O 1
ATOM 3574 N N . PHE B 1 199 ? 0.464 -10.836 -9.117 1 95.44 199 PHE B N 1
ATOM 3575 C CA . PHE B 1 199 ? 1 -9.555 -8.672 1 95.44 199 PHE B CA 1
ATOM 3576 C C . PHE B 1 199 ? 0.357 -9.125 -7.363 1 95.44 199 PHE B C 1
ATOM 3578 O O . PHE B 1 199 ? 1.039 -8.625 -6.465 1 95.44 199 PHE B O 1
ATOM 3585 N N . ALA B 1 200 ? -0.938 -9.266 -7.344 1 94.5 200 ALA B N 1
ATOM 3586 C CA . ALA B 1 200 ? -1.655 -8.883 -6.133 1 94.5 200 ALA B CA 1
ATOM 3587 C C . ALA B 1 200 ? -1.12 -9.633 -4.914 1 94.5 200 ALA B C 1
ATOM 3589 O O . ALA B 1 200 ? -0.974 -9.055 -3.836 1 94.5 200 ALA B O 1
ATOM 3590 N N . THR B 1 201 ? -0.874 -10.938 -5.082 1 95.69 201 THR B N 1
ATOM 3591 C CA . THR B 1 201 ? -0.313 -11.719 -3.984 1 95.69 201 THR B CA 1
ATOM 3592 C C . THR B 1 201 ? 1.078 -11.211 -3.617 1 95.69 201 THR B C 1
ATOM 3594 O O . THR B 1 201 ? 1.367 -10.969 -2.441 1 95.69 201 THR B O 1
ATOM 3597 N N . TYR B 1 202 ? 1.908 -10.969 -4.555 1 96.5 202 TYR B N 1
ATOM 3598 C CA . TYR B 1 202 ? 3.264 -10.469 -4.355 1 96.5 202 TYR B CA 1
ATOM 3599 C C . TYR B 1 202 ? 3.25 -9.141 -3.611 1 96.5 202 TYR B C 1
ATOM 3601 O O . TYR B 1 202 ? 3.863 -9.008 -2.549 1 96.5 202 TYR B O 1
ATOM 3609 N N . GLU B 1 203 ? 2.531 -8.195 -4.184 1 94.88 203 GLU B N 1
ATOM 3610 C CA . GLU B 1 203 ? 2.576 -6.824 -3.697 1 94.88 203 GLU B CA 1
ATOM 3611 C C . GLU B 1 203 ? 1.916 -6.699 -2.326 1 94.88 203 GLU B C 1
ATOM 3613 O O . GLU B 1 203 ? 2.385 -5.949 -1.471 1 94.88 203 GLU B O 1
ATOM 3618 N N . SER B 1 204 ? 0.821 -7.41 -2.143 1 95.75 204 SER B N 1
ATOM 3619 C CA . SER B 1 204 ? 0.158 -7.371 -0.842 1 95.75 204 SER B CA 1
ATOM 3620 C C . SER B 1 204 ? 1.09 -7.848 0.268 1 95.75 204 SER B C 1
ATOM 3622 O O . SER B 1 204 ? 1.204 -7.199 1.31 1 95.75 204 SER B O 1
ATOM 3624 N N . TRP B 1 205 ? 1.73 -8.969 0.01 1 96.81 205 TRP B N 1
ATOM 3625 C CA . TRP B 1 205 ? 2.6 -9.492 1.061 1 96.81 205 TRP B CA 1
ATOM 3626 C C . TRP B 1 205 ? 3.854 -8.633 1.204 1 96.81 205 TRP B C 1
ATOM 3628 O O . TRP B 1 205 ? 4.371 -8.461 2.309 1 96.81 205 TRP B O 1
ATOM 3638 N N . ARG B 1 206 ? 4.379 -8.141 0.115 1 95.81 206 ARG B N 1
ATOM 3639 C CA . ARG B 1 206 ? 5.516 -7.23 0.208 1 95.81 206 ARG B CA 1
ATOM 3640 C C . ARG B 1 206 ? 5.227 -6.09 1.176 1 95.81 206 ARG B C 1
ATOM 3642 O O . ARG B 1 206 ? 6.043 -5.781 2.045 1 95.81 206 ARG B O 1
ATOM 3649 N N . ILE B 1 207 ? 4.082 -5.48 1.048 1 95.38 207 ILE B N 1
ATOM 3650 C CA . ILE B 1 207 ? 3.678 -4.371 1.906 1 95.38 207 ILE B CA 1
ATOM 3651 C C . ILE B 1 207 ? 3.555 -4.855 3.35 1 95.38 207 ILE B C 1
ATOM 3653 O O . ILE B 1 207 ? 4.102 -4.238 4.266 1 95.38 207 ILE B O 1
ATOM 3657 N N . ILE B 1 208 ? 2.846 -5.973 3.551 1 97.12 208 ILE B N 1
ATOM 3658 C CA . ILE B 1 208 ? 2.645 -6.527 4.887 1 97.12 208 ILE B CA 1
ATOM 3659 C C . ILE B 1 208 ? 3.998 -6.824 5.531 1 97.12 208 ILE B C 1
ATOM 3661 O O . ILE B 1 208 ? 4.234 -6.461 6.684 1 97.12 208 ILE B O 1
ATOM 3665 N N . TYR B 1 209 ? 4.801 -7.43 4.758 1 96.19 209 TYR B N 1
ATOM 3666 C CA . TYR B 1 209 ? 6.117 -7.805 5.258 1 96.19 209 TYR B CA 1
ATOM 3667 C C . TYR B 1 209 ? 6.934 -6.574 5.625 1 96.19 209 TYR B C 1
ATOM 3669 O O . TYR B 1 209 ? 7.598 -6.547 6.664 1 96.19 209 TYR B O 1
ATOM 3677 N N . ASP B 1 210 ? 6.973 -5.562 4.77 1 95.44 210 ASP B N 1
ATOM 3678 C CA . ASP B 1 210 ? 7.699 -4.332 5.051 1 95.44 210 ASP B CA 1
ATOM 3679 C C . ASP B 1 210 ? 7.195 -3.676 6.336 1 95.44 210 ASP B C 1
ATOM 3681 O O . ASP B 1 210 ? 7.98 -3.119 7.105 1 95.44 210 ASP B O 1
ATOM 3685 N N . VAL B 1 211 ? 5.895 -3.686 6.484 1 96.75 211 VAL B N 1
ATOM 3686 C CA . VAL B 1 211 ? 5.309 -3.1 7.688 1 96.75 211 VAL B CA 1
ATOM 3687 C C . VAL B 1 211 ? 5.801 -3.857 8.922 1 96.75 211 VAL B C 1
ATOM 3689 O O . VAL B 1 211 ? 6.238 -3.246 9.898 1 96.75 211 VAL B O 1
ATOM 3692 N N . ILE B 1 212 ? 5.75 -5.176 8.891 1 96.25 212 ILE B N 1
ATOM 3693 C CA . ILE B 1 212 ? 6.184 -6.012 10.008 1 96.25 212 ILE B CA 1
ATOM 3694 C C . ILE B 1 212 ? 7.633 -5.691 10.359 1 96.25 212 ILE B C 1
ATOM 3696 O O . ILE B 1 212 ? 7.953 -5.406 11.516 1 96.25 212 ILE B O 1
ATOM 3700 N N . MET B 1 213 ? 8.43 -5.699 9.383 1 95.62 213 MET B N 1
ATOM 3701 C CA . MET B 1 213 ? 9.859 -5.504 9.602 1 95.62 213 MET B CA 1
ATOM 3702 C C . MET B 1 213 ? 10.148 -4.09 10.094 1 95.62 213 MET B C 1
ATOM 3704 O O . MET B 1 213 ? 11.023 -3.883 10.93 1 95.62 213 MET B O 1
ATOM 3708 N N . GLY B 1 214 ? 9.461 -3.127 9.484 1 96.31 214 GLY B N 1
ATOM 3709 C CA . GLY B 1 214 ? 9.648 -1.746 9.898 1 96.31 214 GLY B CA 1
ATOM 3710 C C . GLY B 1 214 ? 9.227 -1.489 11.336 1 96.31 214 GLY B C 1
ATOM 3711 O O . GLY B 1 214 ? 9.875 -0.725 12.055 1 96.31 214 GLY B O 1
ATOM 3712 N N . LEU B 1 215 ? 8.109 -2.045 11.742 1 96.19 215 LEU B N 1
ATOM 3713 C CA . LEU B 1 215 ? 7.652 -1.933 13.125 1 96.19 215 LEU B CA 1
ATOM 3714 C C . LEU B 1 215 ? 8.656 -2.561 14.078 1 96.19 215 LEU B C 1
ATOM 3716 O O . LEU B 1 215 ? 8.93 -2.01 15.156 1 96.19 215 LEU B O 1
ATOM 3720 N N . ASP B 1 216 ? 9.172 -3.721 13.719 1 95.69 216 ASP B N 1
ATOM 3721 C CA . ASP B 1 216 ? 10.172 -4.402 14.539 1 95.69 216 ASP B CA 1
ATOM 3722 C C . ASP B 1 216 ? 11.422 -3.545 14.703 1 95.69 216 ASP B C 1
ATOM 3724 O O . ASP B 1 216 ? 11.969 -3.449 15.805 1 95.69 216 ASP B O 1
ATOM 3728 N N . ARG B 1 217 ? 11.852 -2.961 13.617 1 94.94 217 ARG B N 1
ATOM 3729 C CA . ARG B 1 217 ? 13.016 -2.09 13.688 1 94.94 217 ARG B CA 1
ATOM 3730 C C . ARG B 1 217 ? 12.75 -0.894 14.602 1 94.94 217 ARG B C 1
ATOM 3732 O O . ARG B 1 217 ? 13.609 -0.521 15.406 1 94.94 217 ARG B O 1
ATOM 3739 N N . ALA B 1 218 ? 11.633 -0.245 14.391 1 94.88 218 ALA B N 1
ATOM 3740 C CA . ALA B 1 218 ? 11.273 0.906 15.219 1 94.88 218 ALA B CA 1
ATOM 3741 C C . ALA B 1 218 ? 11.289 0.545 16.703 1 94.88 218 ALA B C 1
ATOM 3743 O O . ALA B 1 218 ? 11.758 1.324 17.531 1 94.88 218 ALA B O 1
ATOM 3744 N N . LYS B 1 219 ? 10.797 -0.61 17.031 1 95 219 LYS B N 1
ATOM 3745 C CA . LYS B 1 219 ? 10.781 -1.084 18.406 1 95 219 LYS B CA 1
ATOM 3746 C C . LYS B 1 219 ? 12.203 -1.258 18.953 1 95 219 LYS B C 1
ATOM 3748 O O . LYS B 1 219 ? 12.5 -0.857 20.078 1 95 219 LYS B O 1
ATOM 3753 N N . ARG B 1 220 ? 13.016 -1.823 18.141 1 94 220 ARG B N 1
ATOM 3754 C CA . ARG B 1 220 ? 14.406 -2.025 18.531 1 94 220 ARG B CA 1
ATOM 3755 C C . ARG B 1 220 ? 15.117 -0.692 18.75 1 94 220 ARG B C 1
ATOM 3757 O O . ARG B 1 220 ? 15.891 -0.538 19.688 1 94 220 ARG B O 1
ATOM 3764 N N . ASP B 1 221 ? 14.867 0.192 17.828 1 91.94 221 ASP B N 1
ATOM 3765 C CA . ASP B 1 221 ? 15.469 1.518 17.953 1 91.94 221 ASP B CA 1
ATOM 3766 C C . ASP B 1 221 ? 15.039 2.203 19.234 1 91.94 221 ASP B C 1
ATOM 3768 O O . ASP B 1 221 ? 15.836 2.875 19.891 1 91.94 221 ASP B O 1
ATOM 3772 N N . LYS B 1 222 ? 13.758 2.094 19.609 1 92.06 222 LYS B N 1
ATOM 3773 C CA . LYS B 1 222 ? 13.234 2.693 20.828 1 92.06 222 LYS B CA 1
ATOM 3774 C C . LYS B 1 222 ? 13.867 2.059 22.062 1 92.06 222 LYS B C 1
ATOM 3776 O O . LYS B 1 222 ? 14.188 2.754 23.031 1 92.06 222 LYS B O 1
ATOM 3781 N N . GLU B 1 223 ? 14.047 0.777 22.016 1 92.12 223 GLU B N 1
ATOM 3782 C CA . GLU B 1 223 ? 14.664 0.053 23.125 1 92.12 223 GLU B CA 1
ATOM 3783 C C . GLU B 1 223 ? 16.125 0.437 23.281 1 92.12 223 GLU B C 1
ATOM 3785 O O . GLU B 1 223 ? 16.625 0.574 24.406 1 92.12 223 GLU B O 1
ATOM 3790 N N . GLU B 1 224 ? 16.781 0.578 22.234 1 89.06 224 GLU B N 1
ATOM 3791 C CA . GLU B 1 224 ? 18.188 0.969 22.266 1 89.06 224 GLU B CA 1
ATOM 3792 C C . GLU B 1 224 ? 18.359 2.387 22.797 1 89.06 224 GLU B C 1
ATOM 3794 O O . GLU B 1 224 ? 19.297 2.67 23.531 1 89.06 224 GLU B O 1
ATOM 3799 N N . LYS B 1 225 ? 17.516 3.322 22.453 1 86.25 225 LYS B N 1
ATOM 3800 C CA . LYS B 1 225 ? 17.547 4.691 22.969 1 86.25 225 LYS B CA 1
ATOM 3801 C C . LYS B 1 225 ? 17.281 4.723 24.469 1 86.25 225 LYS B C 1
ATOM 3803 O O . LYS B 1 225 ? 17.906 5.496 25.203 1 86.25 225 LYS B O 1
ATOM 3808 N N . LYS B 1 226 ? 16.422 3.875 24.906 1 85.44 226 LYS B N 1
ATOM 3809 C CA . LYS B 1 226 ? 16.125 3.793 26.328 1 85.44 226 LYS B CA 1
ATOM 3810 C C . LYS B 1 226 ? 17.344 3.283 27.109 1 85.44 226 LYS B C 1
ATOM 3812 O O . LYS B 1 226 ? 17.641 3.783 28.203 1 85.44 226 LYS B O 1
ATOM 3817 N N . LYS B 1 227 ? 18.031 2.354 26.625 1 84.69 227 LYS B N 1
ATOM 3818 C CA . LYS B 1 227 ? 19.219 1.803 27.281 1 84.69 227 LYS B CA 1
ATOM 3819 C C . LYS B 1 227 ? 20.344 2.834 27.344 1 84.69 227 LYS B C 1
ATOM 3821 O O . LYS B 1 227 ? 21.031 2.949 28.359 1 84.69 227 LYS B O 1
ATOM 3826 N N . LYS B 1 228 ? 20.422 3.646 26.328 1 80.94 228 LYS B N 1
ATOM 3827 C CA . LYS B 1 228 ? 21.469 4.656 26.266 1 80.94 228 LYS B CA 1
ATOM 3828 C C . LYS B 1 228 ? 21.188 5.793 27.25 1 80.94 228 LYS B C 1
ATOM 3830 O O . LYS B 1 228 ? 22.109 6.316 27.875 1 80.94 228 LYS B O 1
ATOM 3835 N N . ASN B 1 229 ? 20.031 6.035 27.281 1 73.69 229 ASN B N 1
ATOM 3836 C CA . ASN B 1 229 ? 19.656 7.086 28.219 1 73.69 229 ASN B CA 1
ATOM 3837 C C . ASN B 1 229 ? 19.844 6.629 29.672 1 73.69 229 ASN B C 1
ATOM 3839 O O . ASN B 1 229 ? 20.172 7.43 30.547 1 73.69 229 ASN B O 1
ATOM 3843 N N . LYS B 1 230 ? 19.781 5.336 30.016 1 75.44 230 LYS B N 1
ATOM 3844 C CA . LYS B 1 230 ? 19.984 4.789 31.344 1 75.44 230 LYS B CA 1
ATOM 3845 C C . LYS B 1 230 ? 21.469 4.777 31.719 1 75.44 230 LYS B C 1
ATOM 3847 O O . LYS B 1 230 ? 21.844 5.094 32.844 1 75.44 230 LYS B O 1
ATOM 3852 N N . VAL B 1 231 ? 22.203 4.453 30.812 1 72.56 231 VAL B N 1
ATOM 3853 C CA . VAL B 1 231 ? 23.641 4.391 31.062 1 72.56 231 VAL B CA 1
ATOM 3854 C C . VAL B 1 231 ? 24.188 5.797 31.281 1 72.56 231 VAL B C 1
ATOM 3856 O O . VAL B 1 231 ? 25.047 6.004 32.156 1 72.56 231 VAL B O 1
ATOM 3859 N N . VAL B 1 232 ? 23.641 6.77 30.594 1 67.44 232 VAL B N 1
ATOM 3860 C CA . VAL B 1 232 ? 24.078 8.148 30.734 1 67.44 232 VAL B CA 1
ATOM 3861 C C . VAL B 1 232 ? 23.672 8.695 32.094 1 67.44 232 VAL B C 1
ATOM 3863 O O . VAL B 1 232 ? 24.453 9.398 32.75 1 67.44 232 VAL B O 1
ATOM 3866 N N . ILE B 1 233 ? 22.578 8.234 32.438 1 73.19 233 ILE B N 1
ATOM 3867 C CA . ILE B 1 233 ? 22.125 8.68 33.75 1 73.19 233 ILE B CA 1
ATOM 3868 C C . ILE B 1 233 ? 22.953 8.016 34.844 1 73.19 233 ILE B C 1
ATOM 3870 O O . ILE B 1 233 ? 23.312 8.648 35.844 1 73.19 233 ILE B O 1
ATOM 3874 N N . GLN B 1 234 ? 23.234 6.781 34.625 1 70.25 234 GLN B N 1
ATOM 3875 C CA . GLN B 1 234 ? 24.031 6.07 35.625 1 70.25 234 GLN B CA 1
ATOM 3876 C C . GLN B 1 234 ? 25.422 6.688 35.75 1 70.25 234 GLN B C 1
ATOM 3878 O O . GLN B 1 234 ? 25.984 6.762 36.844 1 70.25 234 GLN B O 1
ATOM 3883 N N . TYR B 1 235 ? 25.781 7.18 34.594 1 66.81 235 TYR B N 1
ATOM 3884 C CA . TYR B 1 235 ? 27.125 7.742 34.656 1 66.81 235 TYR B CA 1
ATOM 3885 C C . TYR B 1 235 ? 27.078 9.203 35.094 1 66.81 235 TYR B C 1
ATOM 3887 O O . TYR B 1 235 ? 28.109 9.789 35.438 1 66.81 235 TYR B O 1
ATOM 3895 N N . SER B 1 236 ? 26.031 9.766 34.781 1 60.97 236 SER B N 1
ATOM 3896 C CA . SER B 1 236 ? 25.906 11.156 35.188 1 60.97 236 SER B CA 1
ATOM 3897 C C . SER B 1 236 ? 25.625 11.258 36.688 1 60.97 236 SER B C 1
ATOM 3899 O O . SER B 1 236 ? 25.656 12.344 37.281 1 60.97 236 SER B O 1
ATOM 3901 N N . ASN B 1 237 ? 25.266 10.133 37.219 1 51.75 237 ASN B N 1
ATOM 3902 C CA . ASN B 1 237 ? 25.188 10.148 38.656 1 51.75 237 ASN B CA 1
ATOM 3903 C C . ASN B 1 237 ? 26.5 9.695 39.312 1 51.75 237 ASN B C 1
ATOM 3905 O O . ASN B 1 237 ? 27.125 8.734 38.844 1 51.75 237 ASN B O 1
#